Protein 4ML9 (pdb70)

Solvent-accessible surface area: 22232 Å² total

Organism: Sebaldella termitidis (strain ATCC 33386 / NCTC 11300) (NCBI:txid526218)

Foldseek 3Di:
DVCLVVLVVLQVLLQCLLVVLLVVVPLAAAAEEQCLQQPLVNVVVVVVVPAQHYEYEQLSVCCVVCPVPDPDVVSLQCSLVDALVSLCRLLSNCVRPDDSGAYAYHGRQQAPHPDDDHDDLVSLLSNLNVHQAYEHFDADPVNVLVVQVSNSSSNHAYEAEEEDPPDPDGRHHHAHALQSLLVVLLSVVSVHLYEYAACLAHDPRRLSNLLSNQPRDDHQYEYEHDDEPSHVVNVVVSSRHYYYDHPRVVVVVVVVVVVVVVVVVPDDD/DVLVVLLVLQQVLLVVQLVVVPLAAAAEEQCLAQPQVNVVVVVVVPHQHYEYAQLSVCCVVCPVPDPDVVSLLCSLVPAQVSLCRLLSNCVRPDQSGAYAYHGNCQWCHPDHDHDDLVSLLSNLNRHQAYEHQDADVVVVLVVQVSNSVNNHAYEYEEEDPPPPGGRYHHAPALVSLLVVLLSVVSVHLYEYAADDPPAPWLAGPPRRLSSLLSNQPRDDHQYEYEHNDEPSHVVNSVVSSRRYYYDHPNVVVVVVVVVVVVVVVVVD

Sequence (537 aa):
NAILGDSSEEQKRRRKALKKVLDAVEEEHGGTTILSTGITGDDARIARRAAVAGGARLLEPNHPAVALARGHKGVITHAAEQQVRHEIPLDDELKVTQGVRNVVGEEDIYITVGVPGGFTEILPLELKEEEDFFKIASGADGVHIHKSTLEDLKDVVKYAHKYGLLVDAYIGHPDDLHTFGISARTPEEVAEAAKEEKIGVDIGLTGAGEIHPVIKERLSALVSSVKVPTLAEGGINDTNYVAFKDTGVNILVIGTSSIDNVVSEEAATNVVKKFLSLKKGDSEQKRRKALKKVLDAVEEEHGGTTILSTGITGDDARIARAAVAGGARLLEPNHPAVALARGHKGVITHAAEEQVRHEIPLDDELKVTQGVRNVVGEDIYITVGVPGGFTEILPLELKEEEDFFKIASGADGVHIHKSTLEEDLKDVVKYAHKYGLLVDAYIGHPDDLHTFFGISARTPEEVAEEAAKEEEKIIGVDIGLTGSYEGTAAGEEIIHPVIKERLSSALVSSSSVKVPTLAEGGINDTNYVAFKDTGVNILVIGTSSIDNVVSSEEAATNVVKKFLS

CATH classification: 3.20.20.70

Secondary structure (DSSP, 8-state):
---HHHHHHHHHHHHHHHHHHHHHTTT-EEEE-THHHH-HHHHHHHHHTT--EE---HHHHHHHTTGGG----HHHHHGGGS-TT--HHHHHHHHHH-TTSEEEE--TTTB--SS-----HHHHHHH----SEEEEB-SSHHHHHHHHHHHHHTT-EEEEBEE-TT-SS--SEE--SHHHHHHHHH---S----B-----S--HHHHHHHHHHHHH-SS--EEESS--TTTHHHHHHTT-SEEEE-HHHHHHHHHHHHHHHHHHHH---/-HHHHHHHHHHHHHHHHHHHTTT-EEEE-THHHH-HHHHHHHHHTT--EE---HHHHHHHTTGGG----HHHHHGGGS-TT--HHHHHHHHHH-TTSEEEE--TTTB--SS-PPP-HHHHHHH----SEEEEB--SHHHHHHHHHHHHHTT-EEEEBEE-TT-SS--SEE-SSHHHHHHHHH---S----B-----TTPPTTS--HHHHHHHHHHHTT-SS--EEESS--TTTHHHHHTTT-SEEEE-HHHHHHHHHHHHHHHHHHH-

InterPro domains:
  IPR006062 Histidine biosynthesis protein [PF00977] (122-259)
  IPR011060 Ribulose-phosphate binding barrel [SSF51366] (37-261)
  IPR013785 Aldolase-type TIM barrel [G3DSA:3.20.20.70] (1-283)

Nearest PDB structures (foldseek):
  4ml9-assembly1_A  TM=1.004E+00  e=6.337E-49  Sebaldella termitidis ATCC 33386
  4ml9-assembly1_B  TM=9.936E-01  e=7.708E-45  Sebaldella termitidis ATCC 33386
  3t55-assembly1_A  TM=6.205E-01  e=4.553E-06  Mycobacterium tuberculosis
  3t78-assembly1_A  TM=6.235E-01  e=4.990E-05  Mycobacterium tuberculosis
  6y88-assembly8_H  TM=6.249E-01  e=2.030E-03  Pseudomonas aeruginosa

Structure (mmCIF, N/CA/C/O backbone):
data_4ML9
#
_entry.id   4ML9
#
_cell.length_a   127.475
_cell.length_b   127.475
_cell.length_c   91.013
_cell.angle_alpha   90.00
_cell.angle_beta   90.00
_cell.angle_gamma   90.00
#
_symmetry.space_group_name_H-M   'P 43 21 2'
#
loop_
_entity.id
_entity.type
_entity.pdbx_description
1 polymer 'Uncharacterized protein'
2 non-polymer 'MAGNESIUM ION'
3 non-polymer 1,2-ETHANEDIOL
4 non-polymer DI(HYDROXYETHYL)ETHER
5 non-polymer GLYCEROL
6 water water
#
loop_
_atom_site.group_PDB
_atom_site.id
_atom_site.type_symbol
_atom_site.label_atom_id
_atom_site.label_alt_id
_atom_site.label_comp_id
_atom_site.label_asym_id
_atom_site.label_entity_id
_atom_site.label_seq_id
_atom_site.pdbx_PDB_ins_code
_atom_site.Cartn_x
_atom_site.Cartn_y
_atom_site.Cartn_z
_atom_site.occupancy
_atom_site.B_iso_or_equiv
_atom_site.auth_seq_id
_atom_site.auth_comp_id
_atom_site.auth_asym_id
_atom_site.auth_atom_id
_atom_site.pdbx_PDB_model_num
ATOM 1 N N . ASN A 1 2 ? 20.624 62.916 0.377 1.00 57.08 -1 ASN A N 1
ATOM 2 C CA . ASN A 1 2 ? 21.776 62.039 0.165 1.00 55.64 -1 ASN A CA 1
ATOM 3 C C . ASN A 1 2 ? 21.865 61.504 -1.263 1.00 51.76 -1 ASN A C 1
ATOM 4 O O . ASN A 1 2 ? 21.249 60.480 -1.600 1.00 38.43 -1 ASN A O 1
ATOM 9 N N . ALA A 1 3 ? 22.654 62.195 -2.086 1.00 40.40 0 ALA A N 1
ATOM 10 C CA . ALA A 1 3 ? 22.726 61.922 -3.523 1.00 41.35 0 ALA A CA 1
ATOM 11 C C . ALA A 1 3 ? 22.880 60.448 -3.924 1.00 37.34 0 ALA A C 1
ATOM 12 O O . ALA A 1 3 ? 23.782 59.743 -3.460 1.00 40.24 0 ALA A O 1
ATOM 22 N N . ILE A 1 5 ? 21.683 57.559 -3.347 1.00 15.83 2 ILE A N 1
ATOM 23 C CA . ILE A 1 5 ? 21.466 56.366 -2.515 1.00 15.80 2 ILE A CA 1
ATOM 24 C C . ILE A 1 5 ? 20.298 56.505 -1.559 1.00 16.05 2 ILE A C 1
ATOM 25 O O . ILE A 1 5 ? 20.238 55.816 -0.543 1.00 18.38 2 ILE A O 1
ATOM 30 N N . LEU A 1 6 ? 19.362 57.391 -1.883 1.00 19.08 3 LEU A N 1
ATOM 31 C CA . LEU A 1 6 ? 18.195 57.563 -1.029 1.00 19.52 3 LEU A CA 1
ATOM 32 C C . LEU A 1 6 ? 17.378 56.268 -0.984 1.00 21.70 3 LEU A C 1
ATOM 33 O O . LEU A 1 6 ? 17.055 55.773 0.094 1.00 17.92 3 LEU A O 1
ATOM 38 N N . GLY A 1 7 ? 17.045 55.720 -2.150 1.00 18.18 4 GLY A N 1
ATOM 39 C CA . GLY A 1 7 ? 16.236 54.513 -2.196 1.00 18.86 4 GLY A CA 1
ATOM 40 C C . GLY A 1 7 ? 17.003 53.321 -1.654 1.00 17.15 4 GLY A C 1
ATOM 41 O O . GLY A 1 7 ? 16.428 52.459 -0.972 1.00 19.06 4 GLY A O 1
ATOM 42 N N . ASP A 1 8 ? 18.303 53.268 -1.949 1.00 16.06 5 ASP A N 1
ATOM 43 C CA . ASP A 1 8 ? 19.145 52.167 -1.487 1.00 17.37 5 ASP A CA 1
ATOM 44 C C . ASP A 1 8 ? 19.119 52.088 0.031 1.00 17.67 5 ASP A C 1
ATOM 45 O O . ASP A 1 8 ? 18.969 51.009 0.597 1.00 15.13 5 ASP A O 1
ATOM 50 N N A SER A 1 9 ? 19.295 53.231 0.692 0.61 16.11 6 SER A N 1
ATOM 51 N N B SER A 1 9 ? 19.232 53.239 0.686 0.39 16.66 6 SER A N 1
ATOM 52 C CA A SER A 1 9 ? 19.321 53.281 2.150 0.61 16.62 6 SER A CA 1
ATOM 53 C CA B SER A 1 9 ? 19.228 53.285 2.140 0.39 17.39 6 SER A CA 1
ATOM 54 C C A SER A 1 9 ? 17.953 52.983 2.737 0.61 18.16 6 SER A C 1
ATOM 55 C C B SER A 1 9 ? 17.843 53.008 2.726 0.39 17.94 6 SER A C 1
ATOM 56 O O A SER A 1 9 ? 17.841 52.286 3.749 0.61 15.31 6 SER A O 1
ATOM 57 O O B SER A 1 9 ? 17.728 52.292 3.723 0.39 17.16 6 SER A O 1
ATOM 62 N N A GLU A 1 10 ? 16.921 53.557 2.126 0.61 15.16 7 GLU A N 1
ATOM 63 N N B GLU A 1 10 ? 16.801 53.576 2.115 0.39 19.03 7 GLU A N 1
ATOM 64 C CA A GLU A 1 10 ? 15.549 53.362 2.594 0.61 19.28 7 GLU A CA 1
ATOM 65 C CA B GLU A 1 10 ? 15.426 53.349 2.574 0.39 18.34 7 GLU A CA 1
ATOM 66 C C A GLU A 1 10 ? 15.130 51.896 2.553 0.61 18.71 7 GLU A C 1
ATOM 67 C C B GLU A 1 10 ? 15.129 51.866 2.569 0.39 18.28 7 GLU A C 1
ATOM 68 O O A GLU A 1 10 ? 14.580 51.384 3.525 0.61 16.13 7 GLU A O 1
ATOM 69 O O B GLU A 1 10 ? 14.671 51.314 3.569 0.39 15.98 7 GLU A O 1
ATOM 80 N N . GLN A 1 11 ? 15.399 51.216 1.440 1.00 16.20 8 GLN A N 1
ATOM 81 C CA . GLN A 1 11 ? 15.092 49.785 1.335 1.00 16.43 8 GLN A CA 1
ATOM 82 C C . GLN A 1 11 ? 15.847 48.978 2.382 1.00 15.64 8 GLN A C 1
ATOM 83 O O . GLN A 1 11 ? 15.267 48.103 3.034 1.00 17.56 8 GLN A O 1
ATOM 89 N N . LYS A 1 12 ? 17.140 49.257 2.539 1.00 14.60 9 LYS A N 1
ATOM 90 C CA . LYS A 1 12 ? 17.937 48.522 3.506 1.00 15.28 9 LYS A CA 1
ATOM 91 C C . LYS A 1 12 ? 17.350 48.698 4.903 1.00 18.73 9 LYS A C 1
ATOM 92 O O . LYS A 1 12 ? 17.178 47.714 5.642 1.00 14.78 9 LYS A O 1
ATOM 98 N N . ARG A 1 13 ? 17.008 49.933 5.263 1.00 15.23 10 ARG A N 1
ATOM 99 C CA . ARG A 1 13 ? 16.481 50.183 6.599 1.00 13.79 10 ARG A CA 1
ATOM 100 C C . ARG A 1 13 ? 15.113 49.535 6.807 1.00 14.39 10 ARG A C 1
ATOM 101 O O . ARG A 1 13 ? 14.816 49.041 7.900 1.00 16.52 10 ARG A O 1
ATOM 109 N N A ARG A 1 14 ? 14.284 49.552 5.768 0.46 17.22 11 ARG A N 1
ATOM 110 N N B ARG A 1 14 ? 14.282 49.536 5.770 0.54 17.37 11 ARG A N 1
ATOM 111 C CA A ARG A 1 14 ? 12.973 48.915 5.841 0.46 18.80 11 ARG A CA 1
ATOM 112 C CA B ARG A 1 14 ? 12.955 48.924 5.861 0.54 18.68 11 ARG A CA 1
ATOM 113 C C A ARG A 1 14 ? 13.115 47.428 6.123 0.46 20.94 11 ARG A C 1
ATOM 114 C C B ARG A 1 14 ? 13.042 47.409 6.058 0.54 21.50 11 ARG A C 1
ATOM 115 O O A ARG A 1 14 ? 12.480 46.891 7.040 0.46 16.88 11 ARG A O 1
ATOM 116 O O B A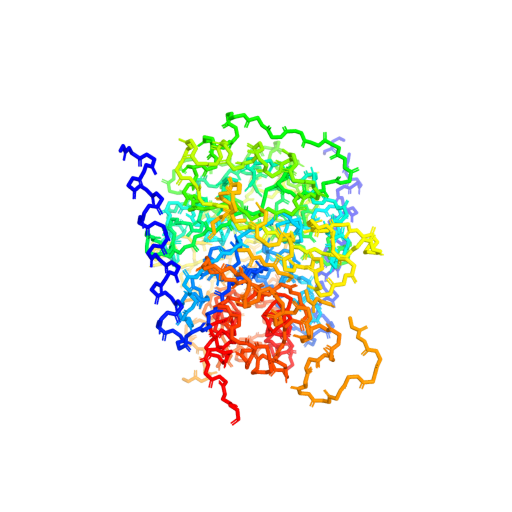RG A 1 14 ? 12.297 46.830 6.863 0.54 17.34 11 ARG A O 1
ATOM 131 N N . LYS A 1 15 ? 13.954 46.762 5.332 1.00 16.87 12 LYS A N 1
ATOM 132 C CA . LYS A 1 15 ? 14.130 45.320 5.475 1.00 17.70 12 LYS A CA 1
ATOM 133 C C . LYS A 1 15 ? 14.704 44.963 6.835 1.00 18.40 12 LYS A C 1
ATOM 134 O O . LYS A 1 15 ? 14.350 43.934 7.410 1.00 17.63 12 LYS A O 1
ATOM 140 N N . ALA A 1 16 ? 15.589 45.813 7.353 1.00 13.40 13 ALA A N 1
ATOM 141 C CA . ALA A 1 16 ? 16.198 45.571 8.656 1.00 16.27 13 ALA A CA 1
ATOM 142 C C . ALA A 1 16 ? 15.152 45.682 9.747 1.00 18.78 13 ALA A C 1
ATOM 143 O O . ALA A 1 16 ? 15.109 44.867 10.662 1.00 16.44 13 ALA A O 1
ATOM 145 N N . LEU A 1 17 ? 14.312 46.708 9.682 1.00 16.32 14 LEU A N 1
ATOM 146 C CA . LEU A 1 17 ? 13.308 46.854 10.721 1.00 15.22 14 LEU A CA 1
ATOM 147 C C . LEU A 1 17 ? 12.310 45.680 10.667 1.00 15.94 14 LEU A C 1
ATOM 148 O O . LEU A 1 17 ? 11.827 45.211 11.709 1.00 18.96 14 LEU A O 1
ATOM 153 N N . LYS A 1 18 ? 12.013 45.200 9.464 1.00 16.28 15 LYS A N 1
ATOM 154 C CA . LYS A 1 18 ? 11.109 44.063 9.329 1.00 16.63 15 LYS A CA 1
ATOM 155 C C . LYS A 1 18 ? 11.655 42.836 10.062 1.00 18.42 15 LYS A C 1
ATOM 156 O O . LYS A 1 18 ? 10.880 42.067 10.632 1.00 19.16 15 LYS A O 1
ATOM 162 N N . LYS A 1 19 ? 12.975 42.651 10.066 1.00 16.41 16 LYS A N 1
ATOM 163 C CA . LYS A 1 19 ? 13.564 41.537 10.816 1.00 16.45 16 LYS A CA 1
ATOM 164 C C . LYS A 1 19 ? 13.215 41.650 12.291 1.00 18.65 16 LYS A C 1
ATOM 165 O O . LYS A 1 19 ? 12.900 40.652 12.951 1.00 18.04 16 LYS A O 1
ATOM 171 N N . VAL A 1 20 ? 13.316 42.865 12.822 1.00 16.13 17 VAL A N 1
ATOM 172 C CA . VAL A 1 20 ? 13.017 43.087 14.226 1.00 17.48 17 VAL A CA 1
ATOM 173 C C . VAL A 1 20 ? 11.534 42.871 14.516 1.00 20.30 17 VAL A C 1
ATOM 174 O O . VAL A 1 20 ? 11.167 42.194 15.484 1.00 17.48 17 VAL A O 1
ATOM 178 N N . LEU A 1 21 ? 10.669 43.448 13.690 1.00 17.71 18 LEU A N 1
ATOM 179 C CA . LEU A 1 21 ? 9.233 43.315 13.952 1.00 20.16 18 LEU A CA 1
ATOM 180 C C . LEU A 1 21 ? 8.778 41.870 13.758 1.00 24.51 18 LEU A C 1
ATOM 181 O O . LEU A 1 21 ? 7.897 41.398 14.477 1.00 20.94 18 LEU A O 1
ATOM 186 N N . ASP A 1 22 ? 9.372 41.167 12.797 1.00 20.20 19 ASP A N 1
ATOM 187 C CA . ASP A 1 22 ? 9.056 39.749 12.600 1.00 22.28 19 ASP A CA 1
ATOM 188 C C . ASP A 1 22 ? 9.452 38.929 13.830 1.00 23.02 19 ASP A C 1
ATOM 189 O O . ASP A 1 22 ? 8.712 38.030 14.229 1.00 25.70 19 ASP A O 1
ATOM 194 N N . ALA A 1 23 ? 10.619 39.218 14.417 1.00 16.50 20 ALA A N 1
ATOM 195 C CA . ALA A 1 23 ? 11.090 38.488 15.600 1.00 19.26 20 ALA A CA 1
ATOM 196 C C . ALA A 1 23 ? 10.190 38.749 16.794 1.00 25.34 20 ALA A C 1
ATOM 197 O O . ALA A 1 23 ? 9.861 37.829 17.555 1.00 19.54 20 ALA A O 1
ATOM 199 N N . VAL A 1 24 ? 9.802 40.010 16.968 1.00 20.36 21 VAL A N 1
ATOM 200 C CA . VAL A 1 24 ? 8.916 40.376 18.068 1.00 21.28 21 VAL A CA 1
ATOM 201 C C . VAL A 1 24 ? 7.597 39.600 17.992 1.00 21.77 21 VAL A C 1
ATOM 202 O O . VAL A 1 24 ? 7.114 39.099 19.008 1.00 27.62 21 VAL A O 1
ATOM 206 N N A GLU A 1 25 ? 7.051 39.489 16.780 0.48 23.79 22 GLU A N 1
ATOM 207 N N B GLU A 1 25 ? 7.018 39.478 16.799 0.52 23.90 22 GLU A N 1
ATOM 208 C CA A GLU A 1 25 ? 5.811 38.756 16.530 0.48 26.23 22 GLU A CA 1
ATOM 209 C CA B GLU A 1 25 ? 5.765 38.730 16.668 0.52 24.91 22 GLU A CA 1
ATOM 210 C C A GLU A 1 25 ? 5.985 37.255 16.734 0.48 26.03 22 GLU A C 1
ATOM 211 C C B GLU A 1 25 ? 5.964 37.216 16.740 0.52 26.13 22 GLU A C 1
ATOM 212 O O A GLU A 1 25 ? 5.169 36.609 17.398 0.48 31.13 22 GLU A O 1
ATOM 213 O O B GLU A 1 25 ? 5.136 36.515 17.327 0.52 31.29 22 GLU A O 1
ATOM 224 N N . GLU A 1 26 ? 7.054 36.716 16.156 1.00 28.00 23 GLU A N 1
ATOM 225 C CA . GLU A 1 26 ? 7.360 35.286 16.208 1.00 34.12 23 GLU A CA 1
ATOM 226 C C . GLU A 1 26 ? 7.421 34.814 17.654 1.00 36.46 23 GLU A C 1
ATOM 227 O O . GLU A 1 26 ? 6.990 33.707 17.977 1.00 31.55 23 GLU A O 1
ATOM 233 N N . HIS A 1 27 ? 7.935 35.679 18.524 1.00 27.88 24 HIS A N 1
ATOM 234 C CA . HIS A 1 27 ? 8.170 35.320 19.917 1.00 21.38 24 HIS A CA 1
ATOM 235 C C . HIS A 1 27 ? 7.126 35.859 20.898 1.00 31.91 24 HIS A C 1
ATOM 236 O O . HIS A 1 27 ? 7.391 35.935 22.095 1.00 35.54 24 HIS A O 1
ATOM 243 N N . GLY A 1 28 ? 5.956 36.251 20.399 1.00 29.90 25 GLY A N 1
ATOM 244 C CA . GLY A 1 28 ? 4.833 36.552 21.273 1.00 26.13 25 GLY A CA 1
ATOM 245 C C . GLY A 1 28 ? 4.768 37.959 21.840 1.00 32.83 25 GLY A C 1
ATOM 246 O O . GLY A 1 28 ? 4.015 38.216 22.777 1.00 39.21 25 GLY A O 1
ATOM 247 N N . GLY A 1 29 ? 5.544 38.882 21.276 1.00 25.48 26 GLY A N 1
ATOM 248 C CA . GLY A 1 29 ? 5.469 40.271 21.701 1.00 26.33 26 GLY A CA 1
ATOM 249 C C . GLY A 1 29 ? 6.759 40.763 22.329 1.00 27.26 26 GLY A C 1
ATOM 250 O O . GLY A 1 29 ? 6.974 41.970 22.456 1.00 29.21 26 GLY A O 1
ATOM 251 N N . THR A 1 30 ? 7.617 39.824 22.723 1.00 24.77 27 THR A N 1
ATOM 252 C CA . THR A 1 30 ? 8.940 40.155 23.267 1.00 22.56 27 THR A CA 1
ATOM 253 C C . THR A 1 30 ? 9.971 39.193 22.712 1.00 22.06 27 THR A C 1
ATOM 254 O O . THR A 1 30 ? 9.789 37.977 22.790 1.00 25.51 27 THR A O 1
ATOM 258 N N . THR A 1 31 ? 11.057 39.716 22.151 1.00 19.15 28 THR A N 1
ATOM 259 C CA . THR A 1 31 ? 12.126 38.839 21.673 1.00 18.53 28 THR A CA 1
ATOM 260 C C . THR A 1 31 ? 13.419 39.186 22.415 1.00 18.95 28 THR A C 1
ATOM 261 O O . THR A 1 31 ? 13.391 39.988 23.354 1.00 20.23 28 THR A O 1
ATOM 265 N N . ILE A 1 32 ? 14.542 38.568 22.054 1.00 16.40 29 ILE A N 1
ATOM 266 C CA . ILE A 1 32 ? 15.783 38.930 22.736 1.00 20.49 29 ILE A CA 1
ATOM 267 C C . ILE A 1 32 ? 16.831 39.471 21.778 1.00 18.00 29 ILE A C 1
ATOM 268 O O . ILE A 1 32 ? 16.853 39.114 20.593 1.00 18.87 29 ILE A O 1
ATOM 273 N N . LEU A 1 33 ? 17.678 40.358 22.297 1.00 17.49 30 LEU A N 1
ATOM 274 C CA . LEU A 1 33 ? 18.884 40.768 21.583 1.00 14.91 30 LEU A CA 1
ATOM 275 C C . LEU A 1 33 ? 19.994 40.026 22.282 1.00 13.37 30 LEU A C 1
ATOM 276 O O . LEU A 1 33 ? 20.370 40.373 23.405 1.00 15.79 30 LEU A O 1
ATOM 281 N N . SER A 1 34 ? 20.471 38.966 21.630 1.00 13.70 31 SER A N 1
ATOM 282 C CA . SER A 1 34 ? 21.439 38.057 22.240 1.00 13.38 31 SER A CA 1
ATOM 283 C C . SER A 1 34 ? 22.840 38.646 22.072 1.00 15.16 31 SER A C 1
ATOM 284 O O . SER A 1 34 ? 23.250 38.989 20.960 1.00 14.66 31 SER A O 1
ATOM 287 N N . THR A 1 35 ? 23.570 38.803 23.170 1.00 14.85 32 THR A N 1
ATOM 288 C CA . THR A 1 35 ? 24.873 39.456 23.068 1.00 17.63 32 THR A CA 1
ATOM 289 C C . THR A 1 35 ? 25.920 38.650 23.830 1.00 19.96 32 THR A C 1
ATOM 290 O O . THR A 1 35 ? 25.782 37.424 23.948 1.00 17.69 32 THR A O 1
ATOM 294 N N . GLY A 1 36 ? 26.970 39.299 24.321 1.00 16.80 33 GLY A N 1
ATOM 295 C CA . GLY A 1 36 ? 28.081 38.551 24.887 1.00 18.74 33 GLY A CA 1
ATOM 296 C C . GLY A 1 36 ? 28.689 37.634 23.835 1.00 15.97 33 GLY A C 1
ATOM 297 O O . GLY A 1 36 ? 28.785 37.991 22.653 1.00 14.87 33 GLY A O 1
ATOM 298 N N . ILE A 1 37 ? 29.102 36.441 24.253 1.00 13.36 34 ILE A N 1
ATOM 299 C CA . ILE A 1 37 ? 29.718 35.505 23.322 1.00 15.19 34 ILE A CA 1
ATOM 300 C C . ILE A 1 37 ? 28.825 35.131 22.136 1.00 15.88 34 ILE A C 1
ATOM 301 O O . ILE A 1 37 ? 29.334 34.810 21.061 1.00 13.62 34 ILE A O 1
ATOM 306 N N . THR A 1 38 ? 27.497 35.182 22.295 1.00 15.30 35 THR A N 1
ATOM 307 C CA . THR A 1 38 ? 26.629 34.850 21.164 1.00 15.01 35 THR A CA 1
ATOM 308 C C . THR A 1 38 ? 26.679 35.932 20.092 1.00 16.12 35 THR A C 1
ATOM 309 O O . THR A 1 38 ? 26.223 35.724 18.968 1.00 15.95 35 THR A O 1
ATOM 313 N N . GLY A 1 39 ? 27.206 37.096 20.445 1.00 14.83 36 GLY A N 1
ATOM 314 C CA . GLY A 1 39 ? 27.268 38.190 19.487 1.00 15.01 36 GLY A CA 1
ATOM 315 C C . GLY A 1 39 ? 28.534 38.178 18.649 1.00 18.04 36 GLY A C 1
ATOM 316 O O . GLY A 1 39 ? 28.511 38.608 17.498 1.00 16.64 36 GLY A O 1
ATOM 317 N N . ASP A 1 40 ? 29.645 37.695 19.206 1.00 13.96 37 ASP A N 1
ATOM 318 C CA . ASP A 1 40 ? 30.922 37.818 18.497 1.00 16.16 37 ASP A CA 1
ATOM 319 C C . ASP A 1 40 ? 31.569 36.524 18.021 1.00 17.55 37 ASP A C 1
ATOM 320 O O . ASP A 1 40 ? 32.421 36.546 17.125 1.00 16.13 37 ASP A O 1
ATOM 325 N N . ASP A 1 41 ? 31.206 35.394 18.617 1.00 15.00 38 ASP A N 1
ATOM 326 C CA . ASP A 1 41 ? 31.824 34.153 18.178 1.00 14.50 38 ASP A CA 1
ATOM 327 C C . ASP A 1 41 ? 30.865 33.475 17.221 1.00 12.41 38 ASP A C 1
ATOM 328 O O . ASP A 1 41 ? 29.715 33.229 17.567 1.00 13.86 38 ASP A O 1
ATOM 333 N N . ALA A 1 42 ? 31.320 33.175 16.011 1.00 14.22 39 ALA A N 1
ATOM 334 C CA . ALA A 1 42 ? 30.406 32.670 14.989 1.00 15.43 39 ALA A CA 1
ATOM 335 C C . ALA A 1 42 ? 29.825 31.300 15.341 1.00 16.55 39 ALA A C 1
ATOM 336 O O . ALA A 1 42 ? 28.701 30.973 14.934 1.00 15.15 39 ALA A O 1
ATOM 338 N N . ARG A 1 43 ? 30.583 30.477 16.070 1.00 12.70 40 ARG A N 1
ATOM 339 C CA . ARG A 1 43 ? 30.061 29.173 16.492 1.00 14.78 40 ARG A CA 1
ATOM 340 C C . ARG A 1 43 ? 28.894 29.364 17.451 1.00 15.50 40 ARG A C 1
ATOM 341 O O . ARG A 1 43 ? 27.855 28.691 17.354 1.00 14.30 40 ARG A O 1
ATOM 349 N N . ILE A 1 44 ? 29.068 30.265 18.402 1.00 13.83 41 ILE A N 1
ATOM 350 C CA . ILE A 1 44 ? 28.061 30.422 19.436 1.00 13.56 41 ILE A CA 1
ATOM 351 C C . ILE A 1 44 ? 26.905 31.284 18.927 1.00 16.32 41 ILE A C 1
ATOM 352 O O . ILE A 1 44 ? 25.764 31.115 19.359 1.00 14.03 41 ILE A O 1
ATOM 357 N N . ALA A 1 45 ? 27.182 32.186 17.985 1.00 13.41 42 ALA A N 1
ATOM 358 C CA . ALA A 1 45 ? 26.099 32.928 17.317 1.00 13.16 42 ALA A CA 1
ATOM 359 C C . ALA A 1 45 ? 25.161 31.951 16.619 1.00 13.97 42 ALA A C 1
ATOM 360 O O . ALA A 1 45 ? 23.948 32.069 16.730 1.00 15.14 42 ALA A O 1
ATOM 362 N N A ARG A 1 46 ? 25.726 30.991 15.888 0.68 13.76 43 ARG A N 1
ATOM 363 N N B ARG A 1 46 ? 25.722 30.979 15.910 0.32 13.64 43 ARG A N 1
ATOM 364 C CA A ARG A 1 46 ? 24.914 29.974 15.228 0.68 13.19 43 ARG A CA 1
ATOM 365 C CA B ARG A 1 46 ? 24.898 29.984 15.238 0.32 13.57 43 ARG A CA 1
ATOM 366 C C A ARG A 1 46 ? 24.104 29.164 16.227 0.68 14.43 43 ARG A C 1
ATOM 367 C C B ARG A 1 46 ? 24.094 29.169 16.235 0.32 14.66 43 ARG A C 1
ATOM 368 O O A ARG A 1 46 ? 22.949 28.826 15.963 0.68 17.87 43 ARG A O 1
ATOM 369 O O B ARG A 1 46 ? 22.938 28.833 15.981 0.32 17.08 43 ARG A O 1
ATOM 384 N N . ALA A 1 47 ? 24.711 28.840 17.365 1.00 13.57 44 ALA A N 1
ATOM 385 C CA . ALA A 1 47 ? 24.022 28.072 18.412 1.00 16.90 44 ALA A CA 1
ATOM 386 C C . ALA A 1 47 ? 22.851 28.874 18.970 1.00 16.21 44 ALA A C 1
ATOM 387 O O . ALA A 1 47 ? 21.785 28.323 19.253 1.00 16.25 44 ALA A O 1
ATOM 389 N N . ALA A 1 48 ? 23.057 30.178 19.144 1.00 12.57 45 ALA A N 1
ATOM 390 C CA . ALA A 1 48 ? 21.983 31.057 19.626 1.00 14.82 45 ALA A CA 1
ATOM 391 C C . ALA A 1 48 ? 20.813 31.106 18.634 1.00 16.15 45 ALA A C 1
ATOM 392 O O . ALA A 1 48 ? 19.631 31.011 19.025 1.00 15.20 45 ALA A O 1
ATOM 394 N N . VAL A 1 49 ? 21.141 31.236 17.350 1.00 13.43 46 VAL A N 1
ATOM 395 C CA . VAL A 1 49 ? 20.128 31.267 16.296 1.00 18.08 46 VAL A CA 1
ATOM 396 C C . VAL A 1 49 ? 19.364 29.953 16.268 1.00 21.69 46 VAL A C 1
ATOM 397 O O . VAL A 1 49 ? 18.140 29.931 16.084 1.00 17.72 46 VAL A O 1
ATOM 401 N N . ALA A 1 50 ? 20.075 28.851 16.481 1.00 14.61 47 ALA A N 1
ATOM 402 C CA . ALA A 1 50 ? 19.417 27.552 16.522 1.00 16.63 47 ALA A CA 1
ATOM 403 C C . ALA A 1 50 ? 18.465 27.451 17.708 1.00 19.87 47 ALA A C 1
ATOM 404 O O . ALA A 1 50 ? 17.532 26.648 17.692 1.00 18.60 47 ALA A O 1
ATOM 406 N N . GLY A 1 51 ? 18.705 28.243 18.746 1.00 14.45 48 GLY A N 1
ATOM 407 C CA . GLY A 1 51 ? 17.830 28.228 19.907 1.00 17.32 48 GLY A CA 1
ATOM 408 C C . GLY A 1 51 ? 16.664 29.184 19.726 1.00 22.07 48 GLY A C 1
ATOM 409 O O . GLY A 1 51 ? 15.749 29.238 20.564 1.00 19.73 48 GLY A O 1
ATOM 410 N N . GLY A 1 52 ? 16.692 29.949 18.638 1.00 19.11 49 GLY A N 1
ATOM 411 C CA . GLY A 1 52 ? 15.573 30.825 18.314 1.00 19.86 49 GLY A CA 1
ATOM 412 C C . GLY A 1 52 ? 15.911 32.310 18.229 1.00 17.11 49 GLY A C 1
ATOM 413 O O . GLY A 1 52 ? 15.067 33.121 17.843 1.00 18.41 49 GLY A O 1
ATOM 414 N N . ALA A 1 53 ? 17.138 32.678 18.584 1.00 16.63 50 ALA A N 1
ATOM 415 C CA . ALA A 1 53 ? 17.545 34.078 18.508 1.00 17.13 50 ALA A CA 1
ATOM 416 C C . ALA A 1 53 ? 17.450 34.617 17.089 1.00 19.38 50 ALA A C 1
ATOM 417 O O . ALA A 1 53 ? 17.793 33.916 16.125 1.00 17.83 50 ALA A O 1
ATOM 419 N N . ARG A 1 54 ? 16.971 35.853 16.953 1.00 12.90 51 ARG A N 1
ATOM 420 C CA . ARG A 1 54 ? 16.847 36.480 15.636 1.00 14.49 51 ARG A CA 1
ATOM 421 C C . ARG A 1 54 ? 17.628 37.785 15.573 1.00 13.70 51 ARG A C 1
ATOM 422 O O . ARG A 1 54 ? 17.789 38.360 14.485 1.00 14.79 51 ARG A O 1
ATOM 430 N N . LEU A 1 55 ? 18.055 38.261 16.741 1.00 13.17 52 LEU A N 1
ATOM 431 C CA . LEU A 1 55 ? 18.793 39.519 16.871 1.00 12.05 52 LEU A CA 1
ATOM 432 C C . LEU A 1 55 ? 20.076 39.254 17.650 1.00 14.56 52 LEU A C 1
ATOM 433 O O . LEU A 1 55 ? 20.023 38.670 18.738 1.00 14.66 52 LEU A O 1
ATOM 438 N N . LEU A 1 56 ? 21.216 39.704 17.117 1.00 13.79 53 LEU A N 1
ATOM 439 C CA . LEU A 1 56 ? 22.521 39.483 17.759 1.00 10.79 53 LEU A CA 1
ATOM 440 C C . LEU A 1 56 ? 23.264 40.800 17.905 1.00 12.99 53 LEU A C 1
ATOM 441 O O . LEU A 1 56 ? 23.132 41.682 17.058 1.00 13.75 53 LEU A O 1
ATOM 446 N N . GLU A 1 57 ? 24.081 40.914 18.945 1.00 15.64 54 GLU A N 1
ATOM 447 C CA . GLU A 1 57 ? 24.835 42.146 19.163 1.00 12.52 54 GLU A CA 1
ATOM 448 C C . GLU A 1 57 ? 26.308 41.890 19.512 1.00 14.07 54 GLU A C 1
ATOM 449 O O . GLU A 1 57 ? 26.667 41.751 20.686 1.00 16.85 54 GLU A O 1
ATOM 455 N N . PRO A 1 58 ? 27.174 41.845 18.493 1.00 14.53 55 PRO A N 1
ATOM 456 C CA . PRO A 1 58 ? 28.614 41.874 18.791 1.00 16.56 55 PRO A CA 1
ATOM 457 C C . PRO A 1 58 ? 28.967 43.231 19.406 1.00 14.68 55 PRO A C 1
ATOM 458 O O . PRO A 1 58 ? 28.433 44.253 18.989 1.00 14.77 55 PRO A O 1
ATOM 462 N N . ASN A 1 59 ? 29.852 43.257 20.393 1.00 13.08 56 ASN A N 1
ATOM 463 C CA . ASN A 1 59 ? 30.259 44.538 20.955 1.00 14.45 56 ASN A CA 1
ATOM 464 C C . ASN A 1 59 ? 31.723 44.515 21.378 1.00 15.85 56 ASN A C 1
ATOM 465 O O . ASN A 1 59 ? 32.300 43.439 21.619 1.00 16.37 56 ASN A O 1
ATOM 470 N N . HIS A 1 60 ? 32.318 45.697 21.479 1.00 16.12 57 HIS A N 1
ATOM 471 C CA . HIS A 1 60 ? 33.747 45.794 21.763 1.00 17.26 57 HIS A CA 1
ATOM 472 C C . HIS A 1 60 ? 34.227 45.312 23.144 1.00 13.71 57 HIS A C 1
ATOM 473 O O . HIS A 1 60 ? 35.294 44.691 23.216 1.00 16.37 57 HIS A O 1
ATOM 480 N N . PRO A 1 61 ? 33.464 45.567 24.228 1.00 14.81 58 PRO A N 1
ATOM 481 C CA . PRO A 1 61 ? 33.944 44.982 25.487 1.00 17.20 58 PRO A CA 1
ATOM 482 C C . PRO A 1 61 ? 33.933 43.455 25.441 1.00 19.53 58 PRO A C 1
ATOM 483 O O . PRO A 1 61 ? 34.857 42.838 25.968 1.00 18.21 58 PRO A O 1
ATOM 487 N N . ALA A 1 62 ? 32.901 42.845 24.858 1.00 17.45 59 ALA A N 1
ATOM 488 C CA . ALA A 1 62 ? 32.887 41.382 24.727 1.00 18.11 59 ALA A CA 1
ATOM 489 C C . ALA A 1 62 ? 34.040 40.874 23.860 1.00 18.31 59 ALA A C 1
ATOM 490 O O . ALA A 1 62 ? 34.653 39.846 24.162 1.00 17.46 59 ALA A O 1
ATOM 492 N N . VAL A 1 63 ? 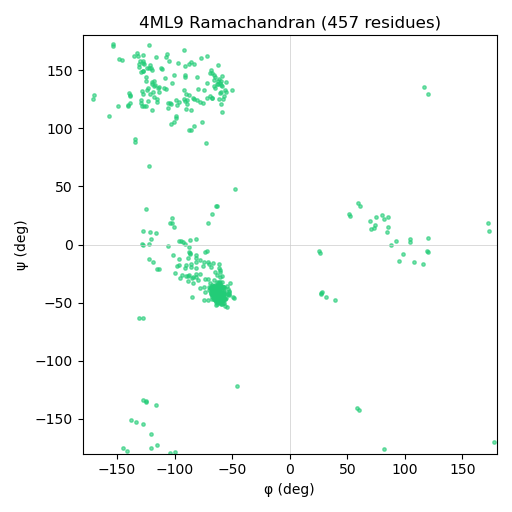34.359 41.584 22.783 1.00 11.99 60 VAL A N 1
ATOM 493 C CA . VAL A 1 63 ? 35.482 41.155 21.953 1.00 14.19 60 VAL A CA 1
ATOM 494 C C . VAL A 1 63 ? 36.799 41.312 22.714 1.00 14.35 60 VAL A C 1
ATOM 495 O O . VAL A 1 63 ? 37.698 40.477 22.582 1.00 14.91 60 VAL A O 1
ATOM 499 N N . ALA A 1 64 ? 36.908 42.366 23.518 1.00 15.10 61 ALA A N 1
ATOM 500 C CA . ALA A 1 64 ? 38.097 42.537 24.364 1.00 16.26 61 ALA A CA 1
ATOM 501 C C . ALA A 1 64 ? 38.271 41.310 25.251 1.00 18.37 61 ALA A C 1
ATOM 502 O O . ALA A 1 64 ? 39.393 40.800 25.424 1.00 16.01 61 ALA A O 1
ATOM 504 N N . LEU A 1 65 ? 37.169 40.826 25.816 1.00 13.50 62 LEU A N 1
ATOM 505 C CA . LEU A 1 65 ? 37.230 39.624 26.658 1.00 14.50 62 LEU A CA 1
ATOM 506 C C . LEU A 1 65 ? 37.574 38.386 25.853 1.00 17.52 62 LEU A C 1
ATOM 507 O O . LEU A 1 65 ? 38.397 37.562 26.284 1.00 17.07 62 LEU A O 1
ATOM 512 N N . ALA A 1 66 ? 36.949 38.243 24.687 1.00 13.47 63 ALA A N 1
ATOM 513 C CA . ALA A 1 66 ? 37.233 37.101 23.806 1.00 16.22 63 ALA A CA 1
ATOM 514 C C . ALA A 1 66 ? 38.704 37.036 23.415 1.00 15.31 63 ALA A C 1
ATOM 515 O O . ALA A 1 66 ? 39.299 35.939 23.293 1.00 15.27 63 ALA A O 1
ATOM 517 N N . ARG A 1 67 ? 39.306 38.208 23.216 1.00 12.90 64 ARG A N 1
ATOM 518 C CA . ARG A 1 67 ? 40.708 38.275 22.790 1.00 17.29 64 ARG A CA 1
ATOM 519 C C . ARG A 1 67 ? 41.693 38.348 23.947 1.00 16.10 64 ARG A C 1
ATOM 520 O O . ARG A 1 67 ? 42.893 38.451 23.716 1.00 15.83 64 ARG A O 1
ATOM 528 N N . GLY A 1 68 ? 41.208 38.339 25.188 1.00 16.03 65 GLY A N 1
ATOM 529 C CA . GLY A 1 68 ? 42.107 38.430 26.335 1.00 16.54 65 GLY A CA 1
ATOM 530 C C . GLY A 1 68 ? 42.901 39.727 26.317 1.00 17.68 65 GLY A C 1
ATOM 531 O O . GLY A 1 68 ? 44.063 39.771 26.732 1.00 20.83 65 GLY A O 1
ATOM 532 N N . HIS A 1 69 ? 42.274 40.783 25.806 1.00 16.41 66 HIS A N 1
ATOM 533 C CA . HIS A 1 69 ? 42.968 42.055 25.634 1.00 15.25 66 HIS A CA 1
ATOM 534 C C . HIS A 1 69 ? 43.485 42.593 26.962 1.00 21.00 66 HIS A C 1
ATOM 535 O O . HIS A 1 69 ? 42.711 42.819 27.897 1.00 20.51 66 HIS A O 1
ATOM 542 N N . LYS A 1 70 ? 44.801 42.791 27.041 1.00 21.40 67 LYS A N 1
ATOM 543 C CA . LYS A 1 70 ? 45.444 43.237 28.273 1.00 27.51 67 LYS A CA 1
ATOM 544 C C . LYS A 1 70 ? 45.058 42.364 29.468 1.00 26.42 67 LYS A C 1
ATOM 545 O O . LYS A 1 70 ? 45.083 42.818 30.610 1.00 26.18 67 LYS A O 1
ATOM 551 N N . GLY A 1 71 ? 44.694 41.115 29.196 1.00 21.16 68 GLY A N 1
ATOM 552 C CA . GLY A 1 71 ? 44.421 40.155 30.252 1.00 21.31 68 GLY A CA 1
ATOM 553 C C . GLY A 1 71 ? 43.103 40.352 30.985 1.00 23.22 68 GLY A C 1
ATOM 554 O O . GLY A 1 71 ? 42.926 39.804 32.073 1.00 21.08 68 GLY A O 1
ATOM 555 N N . VAL A 1 72 ? 42.173 41.118 30.411 1.00 21.05 69 VAL A N 1
ATOM 556 C CA . VAL A 1 72 ? 40.896 41.342 31.098 1.00 19.83 69 VAL A CA 1
ATOM 557 C C . VAL A 1 72 ? 40.095 40.045 31.208 1.00 23.09 69 VAL A C 1
ATOM 558 O O . VAL A 1 72 ? 40.011 39.268 30.250 1.00 19.51 69 VAL A O 1
ATOM 562 N N . ILE A 1 73 ? 39.514 39.814 32.379 1.00 20.74 70 ILE A N 1
ATOM 563 C CA . ILE A 1 73 ? 38.762 38.581 32.616 1.00 27.23 70 ILE A CA 1
ATOM 564 C C . ILE A 1 73 ? 37.356 38.821 33.165 1.00 34.05 70 ILE A C 1
ATOM 565 O O . ILE A 1 73 ? 36.628 37.861 33.425 1.00 29.24 70 ILE A O 1
ATOM 570 N N . THR A 1 74 ? 36.990 40.090 33.356 1.00 28.18 71 THR A N 1
ATOM 571 C CA . THR A 1 74 ? 35.622 40.464 33.734 1.00 35.99 71 THR A CA 1
ATOM 572 C C . THR A 1 74 ? 35.098 41.477 32.721 1.00 39.17 71 THR A C 1
ATOM 573 O O . THR A 1 74 ? 35.890 42.204 32.115 1.00 27.06 71 THR A O 1
ATOM 593 N N . HIS A 1 76 ? 33.573 44.032 33.504 1.00 34.15 73 HIS A N 1
ATOM 594 C CA . HIS A 1 76 ? 33.848 45.309 34.146 1.00 37.51 73 HIS A CA 1
ATOM 595 C C . HIS A 1 76 ? 35.206 45.860 33.710 1.00 40.77 73 HIS A C 1
ATOM 596 O O . HIS A 1 76 ? 35.332 47.036 33.347 1.00 33.09 73 HIS A O 1
ATOM 603 N N . ALA A 1 77 ? 36.221 45.006 33.753 1.00 34.17 74 ALA A N 1
ATOM 604 C CA . ALA A 1 77 ? 37.551 45.385 33.298 1.00 31.23 74 ALA A CA 1
ATOM 605 C C . ALA A 1 77 ? 37.545 45.599 31.789 1.00 24.60 74 ALA A C 1
ATOM 606 O O . ALA A 1 77 ? 38.194 46.522 31.283 1.00 24.42 74 ALA A O 1
ATOM 608 N N . ALA A 1 78 ? 36.810 44.750 31.068 1.00 20.94 75 ALA A N 1
ATOM 609 C CA . ALA A 1 78 ? 36.741 44.862 29.623 1.00 19.09 75 ALA A CA 1
ATOM 610 C C . ALA A 1 78 ? 36.151 46.205 29.192 1.00 25.02 75 ALA A C 1
ATOM 611 O O . ALA A 1 78 ? 36.568 46.777 28.180 1.00 21.89 75 ALA A O 1
ATOM 613 N N . GLU A 1 79 ? 35.181 46.706 29.949 1.00 23.97 76 GLU A N 1
ATOM 614 C CA . GLU A 1 79 ? 34.543 47.972 29.589 1.00 27.29 76 GLU A CA 1
ATOM 615 C C . GLU A 1 79 ? 35.571 49.110 29.642 1.00 28.72 76 GLU A C 1
ATOM 616 O O . GLU A 1 79 ? 35.468 50.090 28.891 1.00 27.29 76 GLU A O 1
ATOM 622 N N A GLN A 1 80 ? 36.562 48.966 30.521 0.53 24.67 77 GLN A N 1
ATOM 623 N N B GLN A 1 80 ? 36.561 48.969 30.521 0.47 24.84 77 GLN A N 1
ATOM 624 C CA A GLN A 1 80 ? 37.566 50.006 30.743 0.53 26.97 77 GLN A CA 1
ATOM 625 C CA B GLN A 1 80 ? 37.557 50.015 30.734 0.47 27.00 77 GLN A CA 1
ATOM 626 C C A GLN A 1 80 ? 38.613 50.087 29.632 0.53 26.74 77 GLN A C 1
ATOM 627 C C B GLN A 1 80 ? 38.618 50.085 29.636 0.47 26.74 77 GLN A C 1
ATOM 628 O O A GLN A 1 80 ? 39.295 51.105 29.485 0.53 28.98 77 GLN A O 1
ATOM 629 O O B GLN A 1 80 ? 39.308 51.098 29.497 0.47 28.88 77 GLN A O 1
ATOM 640 N N . VAL A 1 81 ? 38.752 49.014 28.864 1.00 24.12 78 VAL A N 1
ATOM 641 C CA . VAL A 1 81 ? 39.728 48.988 27.773 1.00 21.86 78 VAL A CA 1
ATOM 642 C C . VAL A 1 81 ? 39.046 48.868 26.415 1.00 24.49 78 VAL A C 1
ATOM 643 O O . VAL A 1 81 ? 39.720 48.721 25.391 1.00 23.52 78 VAL A O 1
ATOM 647 N N . ARG A 1 82 ? 37.713 48.947 26.399 1.00 22.30 79 ARG A N 1
ATOM 648 C CA . ARG A 1 82 ? 36.958 48.659 25.178 1.00 23.25 79 ARG A CA 1
ATOM 649 C C . ARG A 1 82 ? 37.349 49.582 24.008 1.00 22.10 79 ARG A C 1
ATOM 650 O O . ARG A 1 82 ? 37.332 49.163 22.851 1.00 21.91 79 ARG A O 1
ATOM 658 N N . HIS A 1 83 ? 37.720 50.822 24.315 1.00 26.03 80 HIS A N 1
ATOM 659 C CA . HIS A 1 83 ? 38.075 51.800 23.284 1.00 29.88 80 HIS A CA 1
ATOM 660 C C . HIS A 1 83 ? 39.422 51.466 22.636 1.00 28.19 80 HIS A C 1
ATOM 661 O O . HIS A 1 83 ? 39.834 52.131 21.686 1.00 30.30 80 HIS A O 1
ATOM 668 N N . GLU A 1 84 ? 40.112 50.450 23.150 1.00 21.65 81 GLU A N 1
ATOM 669 C CA . GLU A 1 84 ? 41.395 50.031 22.574 1.00 21.05 81 GLU A CA 1
ATOM 670 C C . GLU A 1 84 ? 41.219 48.997 21.460 1.00 23.33 81 GLU A C 1
ATOM 671 O O . GLU A 1 84 ? 42.167 48.679 20.729 1.00 23.17 81 GLU A O 1
ATOM 677 N N . ILE A 1 85 ? 40.006 48.469 21.338 1.00 19.56 82 ILE A N 1
ATOM 678 C CA . ILE A 1 85 ? 39.691 47.504 20.286 1.00 18.62 82 ILE A CA 1
ATOM 679 C C . ILE A 1 85 ? 39.493 48.290 18.985 1.00 20.16 82 ILE A C 1
ATOM 680 O O . ILE A 1 85 ? 38.673 49.200 18.938 1.00 22.40 82 ILE A O 1
ATOM 685 N N . PRO A 1 86 ? 40.271 47.970 17.934 1.00 20.38 83 PRO A N 1
ATOM 686 C CA . PRO A 1 86 ? 40.185 48.775 16.705 1.00 20.69 83 PRO A CA 1
ATOM 687 C C . PRO A 1 86 ? 38.838 48.575 16.048 1.00 17.62 83 PRO A C 1
ATOM 688 O O . PRO A 1 86 ? 38.269 47.483 16.164 1.00 19.59 83 PRO A O 1
ATOM 692 N N . LEU A 1 87 ? 38.322 49.605 15.382 1.00 17.89 84 LEU A N 1
ATOM 693 C CA . LEU A 1 87 ? 37.081 49.445 14.636 1.00 20.34 84 LEU A CA 1
ATOM 694 C C . LEU A 1 87 ? 37.194 48.257 13.674 1.00 18.24 84 LEU A C 1
ATOM 695 O O . LEU A 1 87 ? 36.245 47.479 13.518 1.00 20.27 84 LEU A O 1
ATOM 700 N N A ASP A 1 88 ? 38.356 48.110 13.039 0.51 21.19 85 ASP A N 1
ATOM 701 N N B ASP A 1 88 ? 38.365 48.108 13.061 0.49 21.03 85 ASP A N 1
ATOM 702 C CA A ASP A 1 88 ? 38.554 47.041 12.057 0.51 20.99 85 ASP A CA 1
ATOM 703 C CA B ASP A 1 88 ? 38.583 47.055 12.074 0.49 22.06 85 ASP A CA 1
ATOM 704 C C A ASP A 1 88 ? 38.251 45.652 12.616 0.51 21.07 85 ASP A C 1
ATOM 705 C C B ASP A 1 88 ? 38.257 45.666 12.616 0.49 21.00 85 ASP A C 1
ATOM 706 O O A ASP A 1 88 ? 37.736 44.782 11.904 0.51 21.12 85 ASP A O 1
ATOM 707 O O B ASP A 1 88 ? 37.729 44.813 11.895 0.49 21.49 85 ASP A O 1
ATOM 716 N N . GLU A 1 89 ? 38.566 45.440 13.888 1.00 19.29 86 GLU A N 1
ATOM 717 C CA . GLU A 1 89 ? 38.300 44.151 14.506 1.00 19.12 86 GLU A CA 1
ATOM 718 C C . GLU A 1 89 ? 36.799 43.913 14.636 1.00 18.59 86 GLU A C 1
ATOM 719 O O . GLU A 1 89 ? 36.329 42.801 14.401 1.00 16.40 86 GLU A O 1
ATOM 733 N N . LEU A 1 91 ? 34.547 45.240 12.632 1.00 15.70 88 LEU A N 1
ATOM 734 C CA . LEU A 1 91 ? 34.090 45.012 11.257 1.00 16.67 88 LEU A CA 1
ATOM 735 C C . LEU A 1 91 ? 34.319 43.550 10.862 1.00 19.71 88 LEU A C 1
ATOM 736 O O . LEU A 1 91 ? 33.469 42.926 10.216 1.00 16.31 88 LEU A O 1
ATOM 741 N N . LYS A 1 92 ? 35.471 43.001 11.237 1.00 16.79 89 LYS A N 1
ATOM 742 C CA . LYS A 1 92 ? 35.775 41.608 10.892 1.00 19.69 89 LYS A CA 1
ATOM 743 C C . LYS A 1 92 ? 34.832 40.659 11.618 1.00 16.24 89 LYS A C 1
ATOM 744 O O . LYS A 1 92 ? 34.368 39.647 11.050 1.00 16.39 89 LYS A O 1
ATOM 750 N N . VAL A 1 93 ? 34.560 40.972 12.878 1.00 14.19 90 VAL A N 1
ATOM 751 C CA . VAL A 1 93 ? 33.664 40.153 13.697 1.00 13.60 90 VAL A CA 1
ATOM 752 C C . VAL A 1 93 ? 32.249 40.191 13.143 1.00 14.43 90 VAL A C 1
ATOM 753 O O . VAL A 1 93 ? 31.603 39.144 12.988 1.00 14.61 90 VAL A O 1
ATOM 757 N N . THR A 1 94 ? 31.772 41.396 12.829 1.00 12.81 91 THR A N 1
ATOM 758 C CA . THR A 1 94 ? 30.441 41.557 12.236 1.00 14.98 91 THR A CA 1
ATOM 759 C C . THR A 1 94 ? 30.290 40.774 10.939 1.00 15.33 91 THR A C 1
ATOM 760 O O . THR A 1 94 ? 29.337 40.011 10.769 1.00 16.10 91 THR A O 1
ATOM 764 N N . GLN A 1 95 ? 31.241 40.944 10.024 1.00 15.27 92 GLN A N 1
ATOM 765 C CA . GLN A 1 95 ? 31.190 40.240 8.760 1.00 14.08 92 GLN A CA 1
ATOM 766 C C . GLN A 1 95 ? 31.248 38.721 8.972 1.00 18.64 92 GLN A C 1
ATOM 767 O O . GLN A 1 95 ? 30.545 37.972 8.292 1.00 16.88 92 GLN A O 1
ATOM 773 N N . GLY A 1 96 ? 32.058 38.266 9.929 1.00 17.69 93 GLY A N 1
ATOM 774 C CA . GLY A 1 96 ? 32.184 36.836 10.172 1.00 15.67 93 GLY A CA 1
ATOM 775 C C . GLY A 1 96 ? 30.895 36.211 10.674 1.00 14.28 93 GLY A C 1
ATOM 776 O O . GLY A 1 96 ? 30.477 35.145 10.215 1.00 15.38 93 GLY A O 1
ATOM 777 N N . VAL A 1 97 ? 30.248 36.880 11.624 1.00 11.03 94 VAL A N 1
ATOM 778 C CA . VAL A 1 97 ? 28.957 36.416 12.106 1.00 12.93 94 VAL A CA 1
ATOM 779 C C . VAL A 1 97 ? 27.916 36.483 10.995 1.00 16.54 94 VAL A C 1
ATOM 780 O O . VAL A 1 97 ? 27.168 35.523 10.786 1.00 14.63 94 VAL A O 1
ATOM 784 N N . ARG A 1 98 ? 27.882 37.596 10.259 1.00 13.83 95 ARG A N 1
ATOM 785 C CA . ARG A 1 98 ? 26.989 37.699 9.093 1.00 16.13 95 ARG A CA 1
ATOM 786 C C . ARG A 1 98 ? 27.179 36.526 8.131 1.00 17.28 95 ARG A C 1
ATOM 787 O O . ARG A 1 98 ? 26.201 35.966 7.628 1.00 15.87 95 ARG A O 1
ATOM 795 N N . ASN A 1 99 ? 28.433 36.145 7.883 1.00 13.69 96 ASN A N 1
ATOM 796 C CA . ASN A 1 99 ? 28.726 35.052 6.944 1.00 17.27 96 ASN A CA 1
ATOM 797 C C . ASN A 1 99 ? 28.036 33.752 7.325 1.00 18.64 96 ASN A C 1
ATOM 798 O O . ASN A 1 99 ? 27.629 32.978 6.450 1.00 19.24 96 ASN A O 1
ATOM 803 N N . VAL A 1 100 ? 27.943 33.486 8.625 1.00 16.39 97 VAL A N 1
ATOM 804 C CA . VAL A 1 100 ? 27.408 32.195 9.067 1.00 16.61 97 VAL A CA 1
ATOM 805 C C . VAL A 1 100 ? 25.920 32.230 9.391 1.00 19.17 97 VAL A C 1
ATOM 806 O O . VAL A 1 100 ? 25.245 31.219 9.257 1.00 20.82 97 VAL A O 1
ATOM 810 N N . VAL A 1 101 ? 25.389 33.373 9.818 1.00 14.97 98 VAL A N 1
ATOM 811 C CA . VAL A 1 101 ? 23.958 33.400 10.139 1.00 17.53 98 VAL A CA 1
ATOM 812 C C . VAL A 1 101 ? 23.057 33.775 8.964 1.00 16.64 98 VAL A C 1
ATOM 813 O O . VAL A 1 101 ? 21.851 33.522 9.002 1.00 19.64 98 VAL A O 1
ATOM 817 N N . GLY A 1 102 ? 23.628 34.381 7.922 1.00 19.34 99 GLY A N 1
ATOM 818 C CA . GLY A 1 102 ? 22.858 34.711 6.732 1.00 20.44 99 GLY A CA 1
ATOM 819 C C . GLY A 1 102 ? 22.098 36.023 6.830 1.00 18.60 99 GLY A C 1
ATOM 820 O O . GLY A 1 102 ? 22.189 36.733 7.833 1.00 21.30 99 GLY A O 1
ATOM 821 N N A GLU A 1 103 ? 21.318 36.331 5.801 0.60 18.98 100 GLU A N 1
ATOM 822 N N B GLU A 1 103 ? 21.319 36.308 5.787 0.40 19.09 100 GLU A N 1
ATOM 823 C CA A GLU A 1 103 ? 20.708 37.653 5.668 0.60 20.19 100 GLU A CA 1
ATOM 824 C CA B GLU A 1 103 ? 20.649 37.596 5.581 0.40 21.80 100 GLU A CA 1
ATOM 825 C C A GLU A 1 103 ? 19.471 37.895 6.526 0.60 22.37 100 GLU A C 1
ATOM 826 C C B GLU A 1 103 ? 19.505 37.882 6.550 0.40 21.79 100 GLU A C 1
ATOM 827 O O A GLU A 1 103 ? 19.059 39.044 6.704 0.60 21.81 100 GLU A O 1
ATOM 828 O O B GLU A 1 103 ? 19.195 39.041 6.832 0.40 23.00 100 GLU A O 1
ATOM 839 N N . ASP A 1 104 ? 18.857 36.832 7.040 1.00 19.78 101 ASP A N 1
ATOM 840 C CA . ASP A 1 104 ? 17.599 37.000 7.782 1.00 18.13 101 ASP A CA 1
ATOM 841 C C . ASP A 1 104 ? 17.763 37.377 9.257 1.00 17.22 101 ASP A C 1
ATOM 842 O O . ASP A 1 104 ? 16.808 37.790 9.910 1.00 22.17 101 ASP A O 1
ATOM 847 N N . ILE A 1 105 ? 18.972 37.241 9.773 1.00 15.68 102 ILE A N 1
ATOM 848 C CA . ILE A 1 105 ? 19.205 37.513 11.189 1.00 15.14 102 ILE A CA 1
ATOM 849 C C . ILE A 1 105 ? 19.591 38.978 11.348 1.00 18.74 102 ILE A C 1
ATOM 850 O O . ILE A 1 105 ? 20.263 39.542 10.474 1.00 16.01 102 ILE A O 1
ATOM 855 N N . TYR A 1 106 ? 19.160 39.600 12.442 1.00 16.30 103 TYR A N 1
ATOM 856 C CA . TYR A 1 106 ? 19.451 41.020 12.666 1.00 14.26 103 TYR A CA 1
ATOM 857 C C . TYR A 1 106 ? 20.739 41.154 13.473 1.00 17.29 103 TYR A C 1
ATOM 858 O O . TYR A 1 106 ? 20.911 40.456 14.470 1.00 14.75 103 TYR A O 1
ATOM 867 N N . ILE A 1 107 ? 21.646 42.040 13.046 1.00 13.97 104 ILE A N 1
ATOM 868 C CA . ILE A 1 107 ? 22.911 42.233 13.770 1.00 11.95 104 ILE A CA 1
ATOM 869 C C . ILE A 1 107 ? 23.097 43.718 14.033 1.00 15.33 104 ILE A C 1
ATOM 870 O O . ILE A 1 107 ? 23.111 44.516 13.085 1.00 14.29 104 ILE A O 1
ATOM 875 N N . THR A 1 108 ? 23.219 44.094 15.306 1.00 12.18 105 THR A N 1
ATOM 876 C CA . THR A 1 108 ? 23.576 45.473 15.644 1.00 12.86 105 THR A CA 1
ATOM 877 C C . THR A 1 108 ? 24.909 45.450 16.378 1.00 17.04 105 THR A C 1
ATOM 878 O O . THR A 1 108 ? 25.132 44.591 17.236 1.00 15.34 105 THR A O 1
ATOM 882 N N . VAL A 1 109 ? 25.814 46.365 16.030 1.00 12.65 106 VAL A N 1
ATOM 883 C CA . VAL A 1 109 ? 27.189 46.242 16.519 1.00 13.10 106 VAL A CA 1
ATOM 884 C C . VAL A 1 109 ? 27.571 47.379 17.464 1.00 15.53 106 VAL A C 1
ATOM 885 O O . VAL A 1 109 ? 27.261 48.546 17.213 1.00 16.95 106 VAL A O 1
ATOM 889 N N . GLY A 1 110 ? 28.201 47.015 18.578 1.00 15.32 107 GLY A N 1
ATOM 890 C CA . GLY A 1 110 ? 28.776 47.989 19.488 1.00 16.01 107 GLY A CA 1
ATOM 891 C C . GLY A 1 110 ? 30.208 48.205 19.040 1.00 17.38 107 GLY A C 1
ATOM 892 O O . GLY A 1 110 ? 30.986 47.249 18.952 1.00 19.01 107 GLY A O 1
ATOM 893 N N . VAL A 1 111 ? 30.565 49.454 18.744 1.00 17.93 108 VAL A N 1
ATOM 894 C CA . VAL A 1 111 ? 31.902 49.734 18.219 1.00 20.60 108 VAL A CA 1
ATOM 895 C C . VAL A 1 111 ? 32.566 50.822 19.045 1.00 22.67 108 VAL A C 1
ATOM 896 O O . VAL A 1 111 ? 31.877 51.613 19.690 1.00 21.06 108 VAL A O 1
ATOM 900 N N . PRO A 1 112 ? 33.907 50.860 19.045 1.00 21.41 109 PRO A N 1
ATOM 901 C CA . PRO A 1 112 ? 34.591 51.973 19.714 1.00 23.94 109 PRO A CA 1
ATOM 902 C C . PRO A 1 112 ? 34.131 53.317 19.138 1.00 25.46 109 PRO A C 1
ATOM 903 O O . PRO A 1 112 ? 34.156 53.505 17.914 1.00 25.59 109 PRO A O 1
ATOM 907 N N . GLY A 1 113 ? 33.716 54.231 20.016 1.00 27.00 110 GLY A N 1
ATOM 908 C CA . GLY A 1 113 ? 33.172 55.509 19.589 1.00 28.97 110 GLY A CA 1
ATOM 909 C C . GLY A 1 113 ? 31.654 55.497 19.514 1.00 27.95 110 GLY A C 1
ATOM 910 O O . GLY A 1 113 ? 31.019 56.553 19.421 1.00 30.03 110 GLY A O 1
ATOM 911 N N . GLY A 1 114 ? 31.071 54.302 19.552 1.00 25.21 111 GLY A N 1
ATOM 912 C CA . GLY A 1 114 ? 29.626 54.150 19.558 1.00 25.27 111 GLY A CA 1
ATOM 913 C C . GLY A 1 114 ? 29.057 54.238 20.966 1.00 27.15 111 GLY A C 1
ATOM 914 O O . GLY A 1 114 ? 27.854 54.482 21.145 1.00 26.70 111 GLY A O 1
ATOM 915 N N . PHE A 1 115 ? 29.915 54.028 21.968 1.00 25.78 112 PHE A N 1
ATOM 916 C CA . PHE A 1 115 ? 29.524 54.233 23.360 1.00 27.39 112 PHE A CA 1
ATOM 917 C C . PHE A 1 115 ? 30.150 55.547 23.821 1.00 30.50 112 PHE A C 1
ATOM 918 O O . PHE A 1 115 ? 30.849 56.215 23.057 1.00 34.10 112 PHE A O 1
ATOM 926 N N . THR A 1 116 ? 29.930 55.917 25.075 1.00 32.66 113 THR A N 1
ATOM 927 C CA . THR A 1 116 ? 30.580 57.105 25.600 1.00 36.85 113 THR A CA 1
ATOM 928 C C . THR A 1 116 ? 31.953 56.687 26.114 1.00 39.32 113 THR A C 1
ATOM 929 O O . THR A 1 116 ? 32.074 56.160 27.222 1.00 40.09 113 THR A O 1
ATOM 933 N N . GLU A 1 117 ? 32.985 56.912 25.305 1.00 35.97 114 GLU A N 1
ATOM 934 C CA . GLU A 1 117 ? 34.319 56.418 25.633 1.00 40.94 114 GLU A CA 1
ATOM 935 C C . GLU A 1 117 ? 35.062 57.353 26.581 1.00 45.13 114 GLU A C 1
ATOM 936 O O . GLU A 1 117 ? 34.769 58.547 26.645 1.00 42.53 114 GLU A O 1
ATOM 942 N N . ILE A 1 118 ? 36.017 56.799 27.321 1.00 40.66 115 ILE A N 1
ATOM 943 C CA . ILE A 1 118 ? 36.734 57.563 28.341 1.00 49.00 115 ILE A CA 1
ATOM 944 C C . ILE A 1 118 ? 37.850 58.414 27.743 1.00 53.74 115 ILE A C 1
ATOM 945 O O . ILE A 1 118 ? 38.449 59.240 28.431 1.00 50.57 115 ILE A O 1
ATOM 950 N N . LEU A 1 119 ? 38.129 58.194 26.463 1.00 50.79 116 LEU A N 1
ATOM 951 C CA . LEU A 1 119 ? 39.023 59.053 25.695 1.00 59.26 116 LEU A CA 1
ATOM 952 C C . LEU A 1 119 ? 38.207 59.607 24.536 1.00 54.14 116 LEU A C 1
ATOM 953 O O . LEU A 1 119 ? 37.260 58.954 24.089 1.00 49.01 116 LEU A O 1
ATOM 958 N N . PRO A 1 120 ? 38.568 60.805 24.042 1.00 55.70 117 PRO A N 1
ATOM 959 C CA . PRO A 1 120 ? 37.848 61.395 22.906 1.00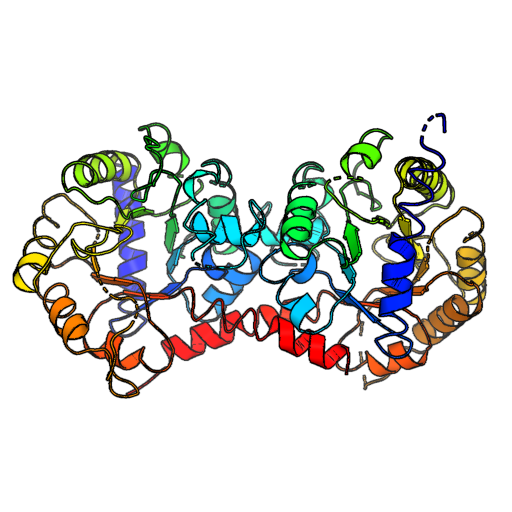 52.86 117 PRO A CA 1
ATOM 960 C C . PRO A 1 120 ? 37.913 60.457 21.713 1.00 49.68 117 PRO A C 1
ATOM 961 O O . PRO A 1 120 ? 38.995 60.205 21.179 1.00 51.92 117 PRO A O 1
ATOM 965 N N . LEU A 1 121 ? 36.765 59.919 21.322 1.00 44.06 118 LEU A N 1
ATOM 966 C CA . LEU A 1 121 ? 36.707 58.957 20.243 1.00 45.19 118 LEU A CA 1
ATOM 967 C C . LEU A 1 121 ? 35.298 58.991 19.673 1.00 48.00 118 LEU A C 1
ATOM 968 O O . LEU A 1 121 ? 34.346 58.583 20.342 1.00 44.66 118 LEU A O 1
ATOM 973 N N . GLU A 1 122 ? 35.167 59.509 18.453 1.00 47.10 119 GLU A N 1
ATOM 974 C CA . GLU A 1 122 ? 33.872 59.592 17.782 1.00 47.99 119 GLU A CA 1
ATOM 975 C C . GLU A 1 122 ? 33.917 58.863 16.450 1.00 44.98 119 GLU A C 1
ATOM 976 O O . GLU A 1 122 ? 34.973 58.753 15.825 1.00 52.57 119 GLU A O 1
ATOM 982 N N . LEU A 1 123 ? 32.769 58.362 16.012 1.00 42.25 120 LEU A N 1
ATOM 983 C CA . LEU A 1 123 ? 32.682 57.758 14.692 1.00 36.55 120 LEU A CA 1
ATOM 984 C C . LEU A 1 123 ? 32.572 58.852 13.632 1.00 46.31 120 LEU A C 1
ATOM 985 O O . LEU A 1 123 ? 31.815 59.818 13.794 1.00 46.42 120 LEU A O 1
ATOM 990 N N . LYS A 1 124 ? 33.364 58.719 12.572 1.00 41.77 121 LYS A N 1
ATOM 991 C CA . LYS A 1 124 ? 33.299 59.646 11.447 1.00 45.65 121 LYS A CA 1
ATOM 992 C C . LYS A 1 124 ? 32.329 59.070 10.431 1.00 41.87 121 LYS A C 1
ATOM 993 O O . LYS A 1 124 ? 31.956 57.905 10.530 1.00 37.97 121 LYS A O 1
ATOM 999 N N . GLU A 1 125 ? 31.934 59.880 9.452 1.00 32.64 122 GLU A N 1
ATOM 1000 C CA . GLU A 1 125 ? 31.051 59.407 8.395 1.00 32.58 122 GLU A CA 1
ATOM 1001 C C . GLU A 1 125 ? 31.566 58.118 7.753 1.00 29.28 122 GLU A C 1
ATOM 1002 O O . GLU A 1 125 ? 30.807 57.171 7.553 1.00 27.64 122 GLU A O 1
ATOM 1008 N N A GLU A 1 126 ? 32.855 58.075 7.433 0.45 31.04 123 GLU A N 1
ATOM 1009 N N B GLU A 1 126 ? 32.860 58.086 7.443 0.55 30.82 123 GLU A N 1
ATOM 1010 C CA A GLU A 1 126 ? 33.415 56.901 6.768 0.45 32.05 123 GLU A CA 1
ATOM 1011 C CA B GLU A 1 126 ? 33.441 56.922 6.783 0.55 32.44 123 GLU A CA 1
ATOM 1012 C C A GLU A 1 126 ? 33.340 55.638 7.628 0.45 30.96 123 GLU A C 1
ATOM 1013 C C B GLU A 1 126 ? 33.316 55.652 7.626 0.55 30.82 123 GLU A C 1
ATOM 1014 O O A GLU A 1 126 ? 33.326 54.527 7.100 0.45 32.05 123 GLU A O 1
ATOM 1015 O O B GLU A 1 126 ? 33.238 54.551 7.083 0.55 31.80 123 GLU A O 1
ATOM 1026 N N . ASP A 1 127 ? 33.288 55.804 8.946 1.00 31.75 124 ASP A N 1
ATOM 1027 C CA . ASP A 1 127 ? 33.161 54.651 9.840 1.00 29.47 124 ASP A CA 1
ATOM 1028 C C . ASP A 1 127 ? 31.795 53.989 9.682 1.00 22.28 124 ASP A C 1
ATOM 1029 O O . ASP A 1 127 ? 31.675 52.766 9.697 1.00 20.31 124 ASP A O 1
ATOM 1034 N N . PHE A 1 128 ? 30.758 54.803 9.520 1.00 21.70 125 PHE A N 1
ATOM 1035 C CA . PHE A 1 128 ? 29.426 54.262 9.300 1.00 20.87 125 PHE A CA 1
ATOM 1036 C C . PHE A 1 128 ? 29.349 53.557 7.957 1.00 23.57 125 PHE A C 1
ATOM 1037 O O . PHE A 1 128 ? 28.706 52.510 7.824 1.00 21.85 125 PHE A O 1
ATOM 1045 N N . PHE A 1 129 ? 30.013 54.124 6.956 1.00 26.06 126 PHE A N 1
ATOM 1046 C CA . PHE A 1 129 ? 30.121 53.445 5.677 1.00 24.72 126 PHE A CA 1
ATOM 1047 C C . PHE A 1 129 ? 30.781 52.066 5.851 1.00 24.17 126 PHE A C 1
ATOM 1048 O O . PHE A 1 129 ? 30.280 51.067 5.338 1.00 22.83 126 PHE A O 1
ATOM 1056 N N . LYS A 1 130 ? 31.897 52.015 6.578 1.00 22.75 127 LYS A N 1
ATOM 1057 C CA . LYS A 1 130 ? 32.578 50.745 6.827 1.00 22.96 127 LYS A CA 1
ATOM 1058 C C . LYS A 1 130 ? 31.681 49.757 7.567 1.00 23.30 127 LYS A C 1
ATOM 1059 O O . LYS A 1 130 ? 31.670 48.555 7.269 1.00 17.60 127 LYS A O 1
ATOM 1065 N N . ILE A 1 131 ? 30.952 50.257 8.558 1.00 20.56 128 ILE A N 1
ATOM 1066 C CA . ILE A 1 131 ? 30.057 49.390 9.328 1.00 20.92 128 ILE A CA 1
ATOM 1067 C C . ILE A 1 131 ? 28.968 48.812 8.412 1.00 17.83 128 ILE A C 1
ATOM 1068 O O . ILE A 1 131 ? 28.661 47.619 8.475 1.00 17.12 128 ILE A O 1
ATOM 1073 N N . ALA A 1 132 ? 28.397 49.637 7.543 1.00 16.83 129 ALA A N 1
ATOM 1074 C CA . ALA A 1 132 ? 27.399 49.124 6.604 1.00 17.03 129 ALA A CA 1
ATOM 1075 C C . ALA A 1 132 ? 28.031 48.091 5.667 1.00 22.47 129 ALA A C 1
ATOM 1076 O O . ALA A 1 132 ? 27.440 47.045 5.371 1.00 20.00 129 ALA A O 1
ATOM 1086 N N . SER A 1 134 ? 30.346 46.045 6.303 1.00 17.03 131 SER A N 1
ATOM 1087 C CA . SER A 1 134 ? 30.727 44.822 7.016 1.00 18.26 131 SER A CA 1
ATOM 1088 C C . SER A 1 134 ? 29.530 43.904 7.290 1.00 17.48 131 SER A C 1
ATOM 1089 O O . SER A 1 134 ? 29.694 42.799 7.818 1.00 20.22 131 SER A O 1
ATOM 1092 N N . GLY A 1 135 ? 28.324 44.370 6.967 1.00 16.50 132 GLY A N 1
ATOM 1093 C CA . GLY A 1 135 ? 27.147 43.517 7.033 1.00 15.87 132 GLY A CA 1
ATOM 1094 C C . GLY A 1 135 ? 26.230 43.771 8.214 1.00 16.18 132 GLY A C 1
ATOM 1095 O O . GLY A 1 135 ? 25.229 43.070 8.394 1.00 18.40 132 GLY A O 1
ATOM 1096 N N . ALA A 1 136 ? 26.562 44.769 9.029 1.00 13.84 133 ALA A N 1
ATOM 1097 C CA . ALA A 1 136 ? 25.724 45.119 10.176 1.00 14.86 133 ALA A CA 1
ATOM 1098 C C . ALA A 1 136 ? 24.375 45.656 9.705 1.00 14.24 133 ALA A C 1
ATOM 1099 O O . ALA A 1 136 ? 24.306 46.315 8.658 1.00 14.19 133 ALA A O 1
ATOM 1101 N N . ASP A 1 137 ? 23.306 45.375 10.460 1.00 11.74 134 ASP A N 1
ATOM 1102 C CA . ASP A 1 137 ? 22.021 46.050 10.218 1.00 12.12 134 ASP A CA 1
ATOM 1103 C C . ASP A 1 137 ? 21.926 47.351 11.002 1.00 13.11 134 ASP A C 1
ATOM 1104 O O . ASP A 1 137 ? 21.187 48.265 10.626 1.00 15.42 134 ASP A O 1
ATOM 1109 N N . GLY A 1 138 ? 22.630 47.417 12.124 1.00 14.38 135 GLY A N 1
ATOM 1110 C CA . GLY A 1 138 ? 22.473 48.561 13.001 1.00 15.02 135 GLY A CA 1
A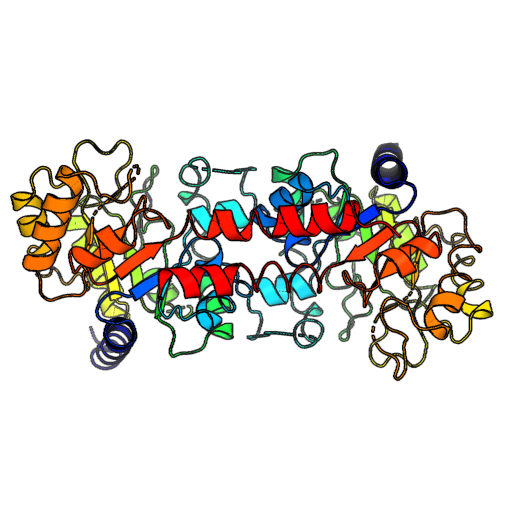TOM 1111 C C . GLY A 1 138 ? 23.697 48.829 13.834 1.00 16.91 135 GLY A C 1
ATOM 1112 O O . GLY A 1 138 ? 24.636 48.020 13.848 1.00 13.43 135 GLY A O 1
ATOM 1113 N N . VAL A 1 139 ? 23.682 49.974 14.522 1.00 13.75 136 VAL A N 1
ATOM 1114 C CA . VAL A 1 139 ? 24.691 50.306 15.513 1.00 14.45 136 VAL A CA 1
ATOM 1115 C C . VAL A 1 139 ? 24.014 50.434 16.875 1.00 19.17 136 VAL A C 1
ATOM 1116 O O . VAL A 1 139 ? 22.921 51.004 16.991 1.00 16.72 136 VAL A O 1
ATOM 1120 N N . HIS A 1 140 ? 24.682 49.877 17.881 1.00 14.58 137 HIS A N 1
ATOM 1121 C CA . HIS A 1 140 ? 24.216 49.769 19.256 1.00 16.64 137 HIS A CA 1
ATOM 1122 C C . HIS A 1 140 ? 24.877 50.915 19.985 1.00 16.45 137 HIS A C 1
ATOM 1123 O O . HIS A 1 140 ? 26.097 50.890 20.200 1.00 16.14 137 HIS A O 1
ATOM 1130 N N . ILE A 1 141 ? 24.088 51.923 20.357 1.00 16.23 138 ILE A N 1
ATOM 1131 C CA . ILE A 1 141 ? 24.653 53.216 20.715 1.00 16.67 138 ILE A CA 1
ATOM 1132 C C . ILE A 1 141 ? 24.361 53.610 22.152 1.00 21.38 138 ILE A C 1
ATOM 1133 O O . ILE A 1 141 ? 23.201 53.630 22.567 1.00 20.52 138 ILE A O 1
ATOM 1138 N N . HIS A 1 142 ? 25.412 53.953 22.896 1.00 20.57 139 HIS A N 1
ATOM 1139 C CA . HIS A 1 142 ? 25.280 54.415 24.272 1.00 25.29 139 HIS A CA 1
ATOM 1140 C C . HIS A 1 142 ? 25.898 55.807 24.426 1.00 28.64 139 HIS A C 1
ATOM 1141 O O . HIS A 1 142 ? 26.914 55.970 25.097 1.00 43.30 139 HIS A O 1
ATOM 1148 N N . LYS A 1 143 ? 25.286 56.804 23.794 1.00 30.25 140 LYS A N 1
ATOM 1149 C CA . LYS A 1 143 ? 25.762 58.183 23.876 1.00 27.65 140 LYS A CA 1
ATOM 1150 C C . LYS A 1 143 ? 24.973 58.941 24.931 1.00 30.45 140 LYS A C 1
ATOM 1151 O O . LYS A 1 143 ? 23.844 58.575 25.247 1.00 34.70 140 LYS A O 1
ATOM 1157 N N . SER A 1 144 ? 25.558 60.006 25.464 1.00 28.65 141 SER A N 1
ATOM 1158 C CA . SER A 1 144 ? 24.986 60.649 26.639 1.00 36.75 141 SER A CA 1
ATOM 1159 C C . SER A 1 144 ? 24.211 61.926 26.329 1.00 33.22 141 SER A C 1
ATOM 1160 O O . SER A 1 144 ? 23.552 62.473 27.205 1.00 38.25 141 SER A O 1
ATOM 1163 N N . THR A 1 145 ? 24.289 62.408 25.091 1.00 32.71 142 THR A N 1
ATOM 1164 C CA . THR A 1 145 ? 23.574 63.633 24.729 1.00 35.08 142 THR A CA 1
ATOM 1165 C C . THR A 1 145 ? 22.735 63.447 23.477 1.00 33.84 142 THR A C 1
ATOM 1166 O O . THR A 1 145 ? 23.089 62.675 22.585 1.00 27.63 142 THR A O 1
ATOM 1170 N N . LEU A 1 146 ? 21.618 64.162 23.411 1.00 31.93 143 LEU A N 1
ATOM 1171 C CA . LEU A 1 146 ? 20.779 64.122 22.217 1.00 32.26 143 LEU A CA 1
ATOM 1172 C C . LEU A 1 146 ? 21.558 64.622 21.007 1.00 33.71 143 LEU A C 1
ATOM 1173 O O . LEU A 1 146 ? 21.381 64.130 19.899 1.00 31.22 143 LEU A O 1
ATOM 1178 N N . GLU A 1 147 ? 22.412 65.618 21.226 1.00 33.70 144 GLU A N 1
ATOM 1179 C CA . GLU A 1 147 ? 23.245 66.155 20.153 1.00 39.77 144 GLU A CA 1
ATOM 1180 C C . GLU A 1 147 ? 24.116 65.065 19.526 1.00 30.42 144 GLU A C 1
ATOM 1181 O O . GLU A 1 147 ? 24.210 64.958 18.289 1.00 30.11 144 GLU A O 1
ATOM 1187 N N . ASP A 1 148 ? 24.744 64.247 20.366 1.00 29.55 145 ASP A N 1
ATOM 1188 C CA . ASP A 1 148 ? 25.550 63.134 19.853 1.00 28.16 145 ASP A CA 1
ATOM 1189 C C . ASP A 1 148 ? 24.710 62.144 19.064 1.00 27.47 145 ASP A C 1
ATOM 1190 O O . ASP A 1 148 ? 25.151 61.622 18.031 1.00 26.43 145 ASP A O 1
ATOM 1195 N N . LEU A 1 149 ? 23.492 61.875 19.529 1.00 25.67 146 LEU A N 1
ATOM 1196 C CA . LEU A 1 149 ? 22.630 60.933 18.809 1.00 23.52 146 LEU A CA 1
ATOM 1197 C C . LEU A 1 149 ? 22.278 61.457 17.421 1.00 31.69 146 LEU A C 1
ATOM 1198 O O . LEU A 1 149 ? 22.160 60.691 16.465 1.00 25.62 146 LEU A O 1
ATOM 1203 N N . LYS A 1 150 ? 22.098 62.766 17.324 1.00 26.12 147 LYS A N 1
ATOM 1204 C CA . LYS A 1 150 ? 21.742 63.409 16.065 1.00 26.12 147 LYS A CA 1
ATOM 1205 C C . LYS A 1 150 ? 22.772 63.108 14.975 1.00 27.83 147 LYS A C 1
ATOM 1206 O O . LYS A 1 150 ? 22.408 62.754 13.847 1.00 25.30 147 LYS A O 1
ATOM 1212 N N . ASP A 1 151 ? 24.053 63.239 15.314 1.00 26.70 148 ASP A N 1
ATOM 1213 C CA . ASP A 1 151 ? 25.132 62.955 14.363 1.00 26.81 148 ASP A CA 1
ATOM 1214 C C . ASP A 1 151 ? 25.218 61.468 14.033 1.00 24.55 148 ASP A C 1
ATOM 1215 O O . ASP A 1 151 ? 25.480 61.081 12.880 1.00 26.16 148 ASP A O 1
ATOM 1220 N N . VAL A 1 152 ? 24.990 60.630 15.040 1.00 22.97 149 VAL A N 1
ATOM 1221 C CA . VAL A 1 152 ? 24.985 59.188 14.813 1.00 20.97 149 VAL A CA 1
ATOM 1222 C C . VAL A 1 152 ? 23.855 58.789 13.874 1.00 27.14 149 VAL A C 1
ATOM 1223 O O . VAL A 1 152 ? 24.074 58.060 12.905 1.00 21.93 149 VAL A O 1
ATOM 1227 N N . VAL A 1 153 ? 22.652 59.275 14.147 1.00 20.92 150 VAL A N 1
ATOM 1228 C CA . VAL A 1 153 ? 21.512 58.974 13.272 1.00 20.51 150 VAL A CA 1
ATOM 1229 C C . VAL A 1 153 ? 21.742 59.477 11.843 1.00 25.75 150 VAL A C 1
ATOM 1230 O O . VAL A 1 153 ? 21.427 58.790 10.871 1.00 21.57 150 VAL A O 1
ATOM 1234 N N . LYS A 1 154 ? 22.308 60.671 11.714 1.00 22.11 151 LYS A N 1
ATOM 1235 C CA . LYS A 1 154 ? 22.574 61.239 10.398 1.00 27.23 151 LYS A CA 1
ATOM 1236 C C . LYS A 1 154 ? 23.408 60.291 9.528 1.00 26.33 151 LYS A C 1
ATOM 1237 O O . LYS A 1 154 ? 23.010 59.947 8.407 1.00 24.14 151 LYS A O 1
ATOM 1243 N N . TYR A 1 155 ? 24.549 59.845 10.047 1.00 21.80 152 TYR A N 1
ATOM 1244 C CA . TYR A 1 155 ? 25.455 59.026 9.244 1.00 21.13 152 TYR A CA 1
ATOM 1245 C C . TYR A 1 155 ? 24.981 57.588 9.135 1.00 20.93 152 TYR A C 1
ATOM 1246 O O . TYR A 1 155 ? 25.156 56.946 8.088 1.00 19.79 152 TYR A O 1
ATOM 1255 N N . ALA A 1 156 ? 24.425 57.063 10.222 1.00 17.97 153 ALA A N 1
ATOM 1256 C CA . ALA A 1 156 ? 23.869 55.712 10.182 1.00 16.90 153 ALA A CA 1
ATOM 1257 C C . ALA A 1 156 ? 22.794 55.614 9.114 1.00 18.85 153 ALA A C 1
ATOM 1258 O O . ALA A 1 156 ? 22.833 54.711 8.277 1.00 16.62 153 ALA A O 1
ATOM 1260 N N . HIS A 1 157 ? 21.838 56.541 9.129 1.00 16.92 154 HIS A N 1
ATOM 1261 C CA . HIS A 1 157 ? 20.741 56.456 8.179 1.00 17.66 154 HIS A CA 1
ATOM 1262 C C . HIS A 1 157 ? 21.214 56.673 6.743 1.00 20.39 154 HIS A C 1
ATOM 1263 O O . HIS A 1 157 ? 20.700 56.036 5.822 1.00 19.90 154 HIS A O 1
ATOM 1270 N N . LYS A 1 158 ? 22.195 57.554 6.553 1.00 18.93 155 LYS A N 1
ATOM 1271 C CA . LYS A 1 158 ? 22.750 57.780 5.215 1.00 19.81 155 LYS A CA 1
ATOM 1272 C C . LYS A 1 158 ? 23.186 56.467 4.570 1.00 18.81 155 LYS A C 1
ATOM 1273 O O . LYS A 1 158 ? 22.960 56.248 3.373 1.00 19.45 155 LYS A O 1
ATOM 1279 N N . TYR A 1 159 ? 23.793 55.596 5.376 1.00 18.01 156 TYR A N 1
ATOM 1280 C CA . TYR A 1 159 ? 24.340 54.339 4.882 1.00 19.16 156 TYR A CA 1
ATOM 1281 C C . TYR A 1 159 ? 23.448 53.125 5.157 1.00 18.71 156 TYR A C 1
ATOM 1282 O O . TYR A 1 159 ? 23.879 51.974 5.018 1.00 19.37 156 TYR A O 1
ATOM 1291 N N . GLY A 1 160 ? 22.193 53.394 5.505 1.00 15.99 157 GLY A N 1
ATOM 1292 C CA . GLY A 1 160 ? 21.172 52.355 5.573 1.00 17.25 157 GLY A CA 1
ATOM 1293 C C . GLY A 1 160 ? 21.186 51.543 6.858 1.00 19.68 157 GLY A C 1
ATOM 1294 O O . GLY A 1 160 ? 20.657 50.426 6.898 1.00 19.59 157 GLY A O 1
ATOM 1295 N N . LEU A 1 161 ? 21.768 52.113 7.913 1.00 16.20 158 LEU A N 1
ATOM 1296 C CA . LEU A 1 161 ? 21.859 51.436 9.198 1.00 14.19 158 LEU A CA 1
ATOM 1297 C C . LEU A 1 161 ? 20.805 51.936 10.167 1.00 16.32 158 LEU A C 1
ATOM 1298 O O . LEU A 1 161 ? 20.456 53.120 10.159 1.00 15.76 158 LEU A O 1
ATOM 1303 N N . LEU A 1 162 ? 20.306 51.037 11.011 1.00 13.57 159 LEU A N 1
ATOM 1304 C CA . LEU A 1 162 ? 19.381 51.435 12.082 1.00 16.31 159 LEU A CA 1
ATOM 1305 C C . LEU A 1 162 ? 20.171 51.763 13.350 1.00 15.46 159 LEU A C 1
ATOM 1306 O O . LEU A 1 162 ? 21.278 51.261 13.544 1.00 16.07 159 LEU A O 1
ATOM 1311 N N . VAL A 1 163 ? 19.609 52.616 14.207 1.00 17.13 160 VAL A N 1
ATOM 1312 C CA . VAL A 1 163 ? 20.257 52.961 15.476 1.00 17.95 160 VAL A CA 1
ATOM 1313 C C . VAL A 1 163 ? 19.390 52.459 16.632 1.00 15.86 160 VAL A C 1
ATOM 1314 O O . VAL A 1 163 ? 18.205 52.800 16.707 1.00 17.52 160 VAL A O 1
ATOM 1318 N N . ASP A 1 164 ? 19.956 51.627 17.503 1.00 15.46 161 ASP A N 1
ATOM 1319 C CA . ASP A 1 164 ? 19.315 51.374 18.787 1.00 15.35 161 ASP A CA 1
ATOM 1320 C C . ASP A 1 164 ? 20.095 52.116 19.859 1.00 15.52 161 ASP A C 1
ATOM 1321 O O . ASP A 1 164 ? 21.283 51.863 20.062 1.00 17.69 161 ASP A O 1
ATOM 1326 N N . ALA A 1 165 ? 19.434 53.062 20.516 1.00 16.01 162 ALA A N 1
ATOM 1327 C CA . ALA A 1 165 ? 20.128 53.906 21.497 1.00 16.91 162 ALA A CA 1
ATOM 1328 C C . ALA A 1 165 ? 19.388 53.887 22.844 1.00 20.83 162 ALA A C 1
ATOM 1329 O O . ALA A 1 165 ? 18.228 53.471 22.907 1.00 19.52 162 ALA A O 1
ATOM 1331 N N . TYR A 1 166 ? 20.071 54.304 23.910 1.00 18.53 163 TYR A N 1
ATOM 1332 C CA . TYR A 1 166 ? 19.631 53.971 25.270 1.00 19.29 163 TYR A CA 1
ATOM 1333 C C . TYR A 1 166 ? 19.416 55.167 26.170 1.00 25.84 163 TYR A C 1
ATOM 1334 O O . TYR A 1 166 ? 20.021 56.233 25.992 1.00 20.80 163 TYR A O 1
ATOM 1343 N N . ILE A 1 167 ? 18.510 54.978 27.120 1.00 20.77 164 ILE A N 1
ATOM 1344 C CA . ILE A 1 167 ? 18.212 55.978 28.130 1.00 21.90 164 ILE A CA 1
ATOM 1345 C C . ILE A 1 167 ? 18.804 55.473 29.432 1.00 22.96 164 ILE A C 1
ATOM 1346 O O . ILE A 1 167 ? 18.648 54.294 29.761 1.00 25.51 164 ILE A O 1
ATOM 1351 N N . GLY A 1 168 ? 19.504 56.349 30.155 1.00 24.17 165 GLY A N 1
ATOM 1352 C CA . GLY A 1 168 ? 20.087 56.002 31.439 1.00 25.58 165 GLY A CA 1
ATOM 1353 C C . GLY A 1 168 ? 19.551 56.883 32.557 1.00 26.81 165 GLY A C 1
ATOM 1354 O O . GLY A 1 168 ? 18.525 57.548 32.391 1.00 26.53 165 GLY A O 1
ATOM 1355 N N . HIS A 1 169 ? 20.249 56.892 33.687 1.00 28.42 166 HIS A N 1
ATOM 1356 C CA . HIS A 1 169 ? 19.841 57.654 34.862 1.00 29.85 166 HIS A CA 1
ATOM 1357 C C . HIS A 1 169 ? 21.021 58.545 35.237 1.00 31.44 166 HIS A C 1
ATOM 1358 O O . HIS A 1 169 ? 22.176 58.129 35.081 1.00 32.14 166 HIS A O 1
ATOM 1365 N N . PRO A 1 170 ? 20.748 59.777 35.713 1.00 32.52 167 PRO A N 1
ATOM 1366 C CA . PRO A 1 170 ? 21.856 60.681 36.051 1.00 34.39 167 PRO A CA 1
ATOM 1367 C C . PRO A 1 170 ? 22.759 60.123 37.145 1.00 36.19 167 PRO A C 1
ATOM 1368 O O . PRO A 1 170 ? 23.909 60.553 37.243 1.00 37.79 167 PRO A O 1
ATOM 1372 N N . ASP A 1 171 ? 22.253 59.197 37.956 1.00 36.27 168 ASP A N 1
ATOM 1373 C CA . ASP A 1 171 ? 23.049 58.631 39.050 1.00 38.38 168 ASP A CA 1
ATOM 1374 C C . ASP A 1 171 ? 23.931 57.430 38.651 1.00 38.38 168 ASP A C 1
ATOM 1375 O O . ASP A 1 171 ? 24.730 56.959 39.464 1.00 40.53 168 ASP A O 1
ATOM 1380 N N . ASP A 1 172 ? 23.774 56.935 37.422 1.00 39.81 169 ASP A N 1
ATOM 1381 C CA . ASP A 1 172 ? 24.607 55.834 36.901 1.00 39.07 169 ASP A CA 1
ATOM 1382 C C . ASP A 1 172 ? 26.103 56.098 37.102 1.00 40.80 169 ASP A C 1
ATOM 1383 O O . ASP A 1 172 ? 26.586 57.188 36.799 1.00 41.52 169 ASP A O 1
ATOM 1388 N N . LEU A 1 173 ? 26.829 55.102 37.607 1.00 40.30 170 LEU A N 1
ATOM 1389 C CA . LEU A 1 173 ? 28.273 55.231 37.820 1.00 44.60 170 LEU A CA 1
ATOM 1390 C C . LEU A 1 173 ? 28.991 55.454 36.495 1.00 52.58 170 LEU A C 1
ATOM 1391 O O . LEU A 1 173 ? 29.879 56.305 36.383 1.00 51.62 170 LEU A O 1
ATOM 1396 N N . HIS A 1 174 ? 28.601 54.670 35.495 1.00 45.30 171 HIS A N 1
ATOM 1397 C CA . HIS A 1 174 ? 29.103 54.848 34.143 1.00 47.56 171 HIS A CA 1
ATOM 1398 C C . HIS A 1 174 ? 27.954 55.147 33.194 1.00 49.90 171 HIS A C 1
ATOM 1399 O O . HIS A 1 174 ? 26.874 54.542 33.269 1.00 43.62 171 HIS A O 1
ATOM 1406 N N . THR A 1 175 ? 28.208 56.095 32.303 1.00 45.28 172 THR A N 1
ATOM 1407 C CA . THR A 1 175 ? 27.205 56.618 31.400 1.00 45.57 172 THR A CA 1
ATOM 1408 C C . THR A 1 175 ? 26.904 55.641 30.279 1.00 39.91 172 THR A C 1
ATOM 1409 O O . THR A 1 175 ? 27.797 55.257 29.531 1.00 35.23 172 THR A O 1
ATOM 1413 N N . PHE A 1 176 ? 25.647 55.240 30.153 1.00 32.84 173 PHE A N 1
ATOM 1414 C CA . PHE A 1 176 ? 25.279 54.366 29.047 1.00 33.80 173 PHE A CA 1
ATOM 1415 C C . PHE A 1 176 ? 24.101 54.906 28.253 1.00 28.50 173 PHE A C 1
ATOM 1416 O O . PHE A 1 176 ? 23.540 54.201 27.406 1.00 28.96 173 PHE A O 1
ATOM 1424 N N . GLY A 1 177 ? 23.722 56.156 28.498 1.00 27.16 174 GLY A N 1
ATOM 1425 C CA . GLY A 1 177 ? 22.657 56.709 27.687 1.00 23.80 174 GLY A CA 1
ATOM 1426 C C . GLY A 1 177 ? 22.225 58.112 28.052 1.00 24.62 174 GLY A C 1
ATOM 1427 O O . GLY A 1 177 ? 22.880 58.799 28.830 1.00 26.24 174 GLY A O 1
ATOM 1428 N N . ILE A 1 178 ? 21.115 58.521 27.449 1.00 23.80 175 ILE A N 1
ATOM 1429 C CA . ILE A 1 178 ? 20.513 59.820 27.689 1.00 24.79 175 ILE A CA 1
ATOM 1430 C C . ILE A 1 178 ? 19.978 59.859 29.113 1.00 25.68 175 ILE A C 1
ATOM 1431 O O . ILE A 1 178 ? 19.202 58.991 29.516 1.00 28.40 175 ILE A O 1
ATOM 1436 N N . SER A 1 179 ? 20.381 60.860 29.880 1.00 27.39 176 SER A N 1
ATOM 1437 C CA . SER A 1 179 ? 20.032 60.881 31.290 1.00 28.43 176 SER A CA 1
ATOM 1438 C C . SER A 1 179 ? 18.553 61.194 31.505 1.00 37.87 176 SER A C 1
ATOM 1439 O O . SER A 1 179 ? 18.046 62.199 31.003 1.00 34.00 176 SER A O 1
ATOM 1442 N N . ALA A 1 180 ? 17.860 60.329 32.241 1.00 28.01 177 ALA A N 1
ATOM 1443 C CA . ALA A 1 180 ? 16.472 60.601 32.613 1.00 29.87 177 ALA A CA 1
ATOM 1444 C C . ALA A 1 180 ? 16.241 60.198 34.065 1.00 29.32 177 ALA A C 1
ATOM 1445 O O . ALA A 1 180 ? 16.443 59.039 34.442 1.00 29.55 177 ALA A O 1
ATOM 1447 N N . ARG A 1 181 ? 15.812 61.149 34.882 1.00 30.83 178 ARG A N 1
ATOM 1448 C CA . ARG A 1 181 ? 15.714 60.883 36.310 1.00 32.02 178 ARG A CA 1
ATOM 1449 C C . ARG A 1 181 ? 14.396 60.222 36.700 1.00 37.90 178 ARG A C 1
ATOM 1450 O O . ARG A 1 181 ? 14.381 59.271 37.485 1.00 34.55 178 ARG A O 1
ATOM 1458 N N . THR A 1 182 ? 13.298 60.751 36.160 1.00 36.53 179 THR A N 1
ATOM 1459 C CA . THR A 1 182 ? 11.950 60.332 36.524 1.00 32.36 179 THR A CA 1
ATOM 1460 C C . THR A 1 182 ? 11.349 59.522 35.373 1.00 31.22 179 THR A C 1
ATOM 1461 O O . THR A 1 182 ? 11.841 59.594 34.243 1.00 29.83 179 THR A O 1
ATOM 1465 N N . PRO A 1 183 ? 10.290 58.742 35.654 1.00 34.29 180 PRO A N 1
ATOM 1466 C CA . PRO A 1 183 ? 9.637 58.028 34.548 1.00 32.48 180 PRO A CA 1
ATOM 1467 C C . PRO A 1 183 ? 9.099 59.014 33.505 1.00 32.50 180 PRO A C 1
ATOM 1468 O O . PRO A 1 183 ? 9.122 58.714 32.312 1.00 30.95 180 PRO A O 1
ATOM 1472 N N . GLU A 1 184 ? 8.630 60.179 33.951 1.00 34.53 181 GLU A N 1
ATOM 1473 C CA . GLU A 1 184 ? 8.160 61.196 33.011 1.00 35.03 181 GLU A CA 1
ATOM 1474 C C . GLU A 1 184 ? 9.299 61.642 32.080 1.00 34.54 181 GLU A C 1
ATOM 1475 O O . GLU A 1 184 ? 9.092 61.856 30.884 1.00 32.93 181 GLU A O 1
ATOM 1481 N N . GLU A 1 185 ? 10.509 61.750 32.623 1.00 33.16 182 GLU A N 1
ATOM 1482 C CA . GLU A 1 185 ? 11.655 62.159 31.818 1.00 32.06 182 GLU A CA 1
ATOM 1483 C C . GLU A 1 185 ? 12.088 61.037 30.889 1.00 29.64 182 GLU A C 1
ATOM 1484 O O . GLU A 1 185 ? 12.623 61.287 29.799 1.00 28.77 182 GLU A O 1
ATOM 1490 N N . VAL A 1 186 ? 11.871 59.795 31.316 1.00 28.82 183 VAL A N 1
ATOM 1491 C CA . VAL A 1 186 ? 12.165 58.660 30.434 1.00 26.83 183 VAL A CA 1
ATOM 1492 C C . VAL A 1 186 ? 11.276 58.757 29.194 1.00 28.63 183 VAL A C 1
ATOM 1493 O O . VAL A 1 186 ? 11.751 58.640 28.060 1.00 25.46 183 VAL A O 1
ATOM 1497 N N . ALA A 1 187 ? 9.989 59.009 29.416 1.00 27.98 184 ALA A N 1
ATOM 1498 C CA . ALA A 1 187 ? 9.053 59.137 28.302 1.00 28.26 184 ALA A CA 1
ATOM 1499 C C . ALA A 1 187 ? 9.421 60.333 27.422 1.00 35.89 184 ALA A C 1
ATOM 1500 O O . ALA A 1 187 ? 9.403 60.236 26.190 1.00 28.14 184 ALA A O 1
ATOM 1502 N N . GLU A 1 188 ? 9.754 61.458 28.054 1.00 33.47 185 GLU A N 1
ATOM 1503 C CA . GLU A 1 188 ? 10.181 62.647 27.320 1.00 30.84 185 GLU A CA 1
ATOM 1504 C C . GLU A 1 188 ? 11.437 62.384 26.472 1.00 35.89 185 GLU A C 1
ATOM 1505 O O . GLU A 1 188 ? 11.501 62.755 25.296 1.00 29.37 185 GLU A O 1
ATOM 1511 N N . ALA A 1 189 ? 12.432 61.739 27.070 1.00 27.92 186 ALA A N 1
ATOM 1512 C CA . ALA A 1 189 ? 13.657 61.403 26.354 1.00 26.58 186 ALA A CA 1
ATOM 1513 C C . ALA A 1 189 ? 13.343 60.499 25.176 1.00 28.57 186 ALA A C 1
ATOM 1514 O O . ALA A 1 189 ? 13.831 60.713 24.062 1.00 25.16 186 ALA A O 1
ATOM 1516 N N . ALA A 1 190 ? 12.525 59.482 25.414 1.00 24.72 187 ALA A N 1
ATOM 1517 C CA . ALA A 1 190 ? 12.206 58.531 24.348 1.00 23.77 187 ALA A CA 1
ATOM 1518 C C . ALA A 1 190 ? 11.522 59.258 23.168 1.00 26.69 187 ALA A C 1
ATOM 1519 O O . ALA A 1 190 ? 11.849 59.028 21.996 1.00 24.47 187 ALA A O 1
ATOM 1521 N N . LYS A 1 191 ? 10.580 60.141 23.480 1.00 26.56 188 LYS A N 1
ATOM 1522 C CA . LYS A 1 191 ? 9.872 60.860 22.424 1.00 28.07 188 LYS A CA 1
ATOM 1523 C C . LYS A 1 191 ? 10.829 61.733 21.623 1.00 32.36 188 LYS A C 1
ATOM 1524 O O . LYS A 1 191 ? 10.727 61.820 20.396 1.00 33.98 188 LYS A O 1
ATOM 1530 N N . GLU A 1 192 ? 11.770 62.372 22.308 1.00 28.57 189 GLU A N 1
ATOM 1531 C CA . GLU A 1 192 ? 12.724 63.225 21.610 1.00 32.60 189 GLU A CA 1
ATOM 1532 C C . GLU A 1 192 ? 13.656 62.390 20.718 1.00 27.82 189 GLU A C 1
ATOM 1533 O O . GLU A 1 192 ? 13.981 62.783 19.587 1.00 28.65 189 GLU A O 1
ATOM 1547 N N . GLU A 1 194 ? 12.943 59.479 19.409 1.00 24.94 191 GLU A N 1
ATOM 1548 C CA . GLU A 1 194 ? 12.113 59.016 18.308 1.00 28.18 191 GLU A CA 1
ATOM 1549 C C . GLU A 1 194 ? 11.987 60.117 17.242 1.00 27.47 191 GLU A C 1
ATOM 1550 O O . GLU A 1 194 ? 12.087 59.842 16.041 1.00 27.93 191 GLU A O 1
ATOM 1556 N N . LYS A 1 195 ? 11.792 61.360 17.679 1.00 28.93 192 LYS A N 1
ATOM 1557 C CA . LYS A 1 195 ? 11.710 62.491 16.748 1.00 31.26 192 LYS A CA 1
ATOM 1558 C C . LYS A 1 195 ? 13.015 62.693 15.975 1.00 31.31 192 LYS A C 1
ATOM 1559 O O . LYS A 1 195 ? 12.996 63.004 14.784 1.00 32.89 192 LYS A O 1
ATOM 1565 N N . ILE A 1 196 ? 14.136 62.512 16.667 1.00 29.89 193 ILE A N 1
ATOM 1566 C CA . ILE A 1 196 ? 15.471 62.613 16.085 1.00 35.36 193 ILE A CA 1
ATOM 1567 C C . ILE A 1 196 ? 15.676 61.565 14.990 1.00 36.66 193 ILE A C 1
ATOM 1568 O O . ILE A 1 196 ? 16.384 61.804 14.007 1.00 30.38 193 ILE A O 1
ATOM 1573 N N . GLY A 1 197 ? 15.040 60.408 15.151 1.00 28.09 194 GLY A N 1
ATOM 1574 C CA . GLY A 1 197 ? 15.160 59.348 14.163 1.00 27.34 194 GLY A CA 1
ATOM 1575 C C . GLY A 1 197 ? 15.738 58.065 14.726 1.00 25.67 194 GLY A C 1
ATOM 1576 O O . GLY A 1 197 ? 16.010 57.124 13.978 1.00 24.91 194 GLY A O 1
ATOM 1577 N N . VAL A 1 198 ? 15.945 58.014 16.039 1.00 24.01 195 VAL A N 1
ATOM 1578 C CA . VAL A 1 198 ? 16.420 56.772 16.654 1.00 22.30 195 VAL A CA 1
ATOM 1579 C C . VAL A 1 198 ? 15.390 55.670 16.373 1.00 23.06 195 VAL A C 1
ATOM 1580 O O . VAL A 1 198 ? 14.190 55.865 16.565 1.00 22.42 195 VAL A O 1
ATOM 1584 N N . ASP A 1 199 ? 15.864 54.525 15.899 1.00 21.32 196 ASP A N 1
ATOM 1585 C CA . ASP A 1 199 ? 14.983 53.504 15.331 1.00 21.49 196 ASP A CA 1
ATOM 1586 C C . ASP A 1 199 ? 14.418 52.556 16.376 1.00 20.60 196 ASP A C 1
ATOM 1587 O O . ASP A 1 199 ? 13.300 52.054 16.223 1.00 21.11 196 ASP A O 1
ATOM 1600 N N . ILE A 1 201 ? 14.524 52.136 20.840 1.00 18.70 198 ILE A N 1
ATOM 1601 C CA . ILE A 1 201 ? 14.908 52.930 21.995 1.00 18.68 198 ILE A CA 1
ATOM 1602 C C . ILE A 1 201 ? 14.870 52.052 23.218 1.00 22.65 198 ILE A C 1
ATOM 1603 O O . ILE A 1 201 ? 13.847 51.418 23.496 1.00 18.90 198 ILE A O 1
ATOM 1608 N N . GLY A 1 202 ? 15.993 52.005 23.930 1.00 18.29 199 GLY A N 1
ATOM 1609 C CA . GLY A 1 202 ? 16.116 51.149 25.095 1.00 19.81 199 GLY A CA 1
ATOM 1610 C C . GLY A 1 202 ? 16.316 51.890 26.404 1.00 22.52 199 GLY A C 1
ATOM 1611 O O . GLY A 1 202 ? 16.693 53.072 26.426 1.00 21.00 199 GLY A O 1
ATOM 1612 N N . LEU A 1 203 ? 16.044 51.191 27.503 1.00 19.66 200 LEU A N 1
ATOM 1613 C CA . LEU A 1 203 ? 16.290 51.705 28.835 1.00 20.57 200 LEU A CA 1
ATOM 1614 C C . LEU A 1 203 ? 17.336 50.824 29.501 1.00 20.93 200 LEU A C 1
ATOM 1615 O O . LEU A 1 203 ? 17.245 49.602 29.441 1.00 20.99 200 LEU A O 1
ATOM 1628 N N . THR A 1 205 ? 18.609 48.981 32.582 1.00 24.39 202 THR A N 1
ATOM 1629 C CA . THR A 1 205 ? 17.782 48.425 33.651 1.00 25.92 202 THR A CA 1
ATOM 1630 C C . THR A 1 205 ? 18.600 47.615 34.642 1.00 31.30 202 THR A C 1
ATOM 1631 O O . THR A 1 205 ? 18.040 46.894 35.459 1.00 34.97 202 THR A O 1
ATOM 1635 N N . GLY A 1 206 ? 19.925 47.722 34.555 1.00 31.43 203 GLY A N 1
ATOM 1636 C CA . GLY A 1 206 ? 20.796 47.085 35.528 1.00 34.40 203 GLY A CA 1
ATOM 1637 C C . GLY A 1 206 ? 20.805 47.858 36.833 1.00 36.23 203 GLY A C 1
ATOM 1638 O O . GLY A 1 206 ? 21.009 47.280 37.900 1.00 57.92 203 GLY A O 1
ATOM 1639 N N . ALA A 1 214 ? 12.682 38.821 44.627 1.00 77.14 211 ALA A N 1
ATOM 1640 C CA . ALA A 1 214 ? 12.775 37.516 43.978 1.00 79.05 211 ALA A CA 1
ATOM 1641 C C . ALA A 1 214 ? 12.611 37.632 42.466 1.00 80.16 211 ALA A C 1
ATOM 1642 O O . ALA A 1 214 ? 13.359 38.355 41.799 1.00 80.79 211 ALA A O 1
ATOM 1644 N N . GLY A 1 215 ? 11.619 36.927 41.927 1.00 77.18 212 GLY A N 1
ATOM 1645 C CA . GLY A 1 215 ? 11.353 36.951 40.498 1.00 65.51 212 GLY A CA 1
ATOM 1646 C C . GLY A 1 215 ? 10.764 38.263 40.006 1.00 59.19 212 GLY A C 1
ATOM 1647 O O . GLY A 1 215 ? 10.195 38.329 38.914 1.00 57.67 212 GLY A O 1
ATOM 1648 N N . GLU A 1 216 ? 10.915 39.311 40.810 1.00 59.24 213 GLU A N 1
ATOM 1649 C CA . GLU A 1 216 ? 10.353 40.622 40.504 1.00 59.33 213 GLU A CA 1
ATOM 1650 C C . GLU A 1 216 ? 11.413 41.619 40.037 1.00 57.33 213 GLU A C 1
ATOM 1651 O O . GLU A 1 216 ? 12.604 41.460 40.306 1.00 57.74 213 GLU A O 1
ATOM 1657 N N . ILE A 1 217 ? 10.954 42.644 39.327 1.00 46.82 214 ILE A N 1
ATOM 1658 C CA . ILE A 1 217 ? 11.779 43.780 38.948 1.00 43.29 214 ILE A CA 1
ATOM 1659 C C . ILE A 1 217 ? 11.649 44.846 40.034 1.00 46.65 214 ILE A C 1
ATOM 1660 O O . ILE A 1 217 ? 10.581 44.992 40.633 1.00 42.92 214 ILE A O 1
ATOM 1665 N N . HIS A 1 218 ? 12.722 45.588 40.297 1.00 44.36 215 HIS A N 1
ATOM 1666 C CA . HIS A 1 218 ? 12.646 46.689 41.258 1.00 45.93 215 HIS A CA 1
ATOM 1667 C C . HIS A 1 218 ? 11.584 47.693 40.798 1.00 45.92 215 HIS A C 1
ATOM 1668 O O . HIS A 1 218 ? 11.519 48.028 39.609 1.00 38.87 215 HIS A O 1
ATOM 1675 N N . PRO A 1 219 ? 10.746 48.171 41.734 1.00 47.97 216 PRO A N 1
ATOM 1676 C CA . PRO A 1 219 ? 9.610 49.038 41.388 1.00 42.73 216 PRO A CA 1
ATOM 1677 C C . PRO A 1 219 ? 10.019 50.262 40.567 1.00 40.27 216 PRO A C 1
ATOM 1678 O O . PRO A 1 219 ? 9.294 50.648 39.644 1.00 46.62 216 PRO A O 1
ATOM 1682 N N . VAL A 1 220 ? 11.167 50.853 40.891 1.00 43.22 217 VAL A N 1
ATOM 1683 C CA . VAL A 1 220 ? 11.674 52.008 40.152 1.00 45.89 217 VAL A CA 1
ATOM 1684 C C . VAL A 1 220 ? 11.970 51.638 38.706 1.00 41.44 217 VAL A C 1
ATOM 1685 O O . VAL A 1 220 ? 11.617 52.368 37.771 1.00 40.31 217 VAL A O 1
ATOM 1689 N N . ILE A 1 221 ? 12.613 50.494 38.514 1.00 34.50 218 ILE A N 1
ATOM 1690 C CA . ILE A 1 221 ? 12.901 50.029 37.165 1.00 32.07 218 ILE A CA 1
ATOM 1691 C C . ILE A 1 221 ? 11.603 49.805 36.393 1.00 31.62 218 ILE A C 1
ATOM 1692 O O . ILE A 1 221 ? 11.477 50.175 35.218 1.00 29.83 218 ILE A O 1
ATOM 1697 N N . LYS A 1 222 ? 10.640 49.185 37.059 1.00 34.39 219 LYS A N 1
ATOM 1698 C CA . LYS A 1 222 ? 9.374 48.851 36.418 1.00 38.51 219 LYS A CA 1
ATOM 1699 C C . LYS A 1 222 ? 8.615 50.095 35.932 1.00 36.12 219 LYS A C 1
ATOM 1700 O O . LYS A 1 222 ? 8.054 50.104 34.826 1.00 33.46 219 LYS A O 1
ATOM 1706 N N . GLU A 1 223 ? 8.614 51.140 36.760 1.00 34.43 220 GLU A N 1
ATOM 1707 C CA . GLU A 1 223 ? 7.983 52.411 36.410 1.00 37.46 220 GLU A CA 1
ATOM 1708 C C . GLU A 1 223 ? 8.636 53.066 35.209 1.00 32.12 220 GLU A C 1
ATOM 1709 O O . GLU A 1 223 ? 7.954 53.641 34.359 1.00 31.77 220 GLU A O 1
ATOM 1715 N N . ARG A 1 224 ? 9.962 53.016 35.164 1.00 30.84 221 ARG A N 1
ATOM 1716 C CA . ARG A 1 224 ? 10.692 53.605 34.051 1.00 28.87 221 ARG A CA 1
ATOM 1717 C C . ARG A 1 224 ? 10.419 52.833 32.767 1.00 27.38 221 ARG A C 1
ATOM 1718 O O . ARG A 1 224 ? 10.189 53.426 31.711 1.00 26.54 221 ARG A O 1
ATOM 1726 N N . LEU A 1 225 ? 10.417 51.508 32.860 1.00 27.39 222 LEU A N 1
ATOM 1727 C CA . LEU A 1 225 ? 10.160 50.683 31.680 1.00 28.21 222 LEU A CA 1
ATOM 1728 C C . LEU A 1 225 ? 8.735 50.909 31.154 1.00 27.07 222 LEU A C 1
ATOM 1729 O O . LEU A 1 225 ? 8.516 51.043 29.948 1.00 27.53 222 LEU A O 1
ATOM 1734 N N . SER A 1 226 ? 7.763 50.983 32.059 1.00 29.02 223 SER A N 1
ATOM 1735 C CA . SER A 1 226 ? 6.395 51.259 31.634 1.00 31.36 223 SER A CA 1
ATOM 1736 C C . SER A 1 226 ? 6.277 52.622 30.956 1.00 39.11 223 SER A C 1
ATOM 1737 O O . SER A 1 226 ? 5.545 52.773 29.971 1.00 32.78 223 SER A O 1
ATOM 1740 N N . ALA A 1 227 ? 6.996 53.615 31.477 1.00 29.56 224 ALA A N 1
ATOM 1741 C CA . ALA A 1 227 ? 6.999 54.936 30.855 1.00 29.59 224 ALA A CA 1
ATOM 1742 C C . ALA A 1 227 ? 7.549 54.854 29.432 1.00 27.60 224 ALA A C 1
ATOM 1743 O O . ALA A 1 227 ? 6.965 55.406 28.492 1.00 27.90 224 ALA A O 1
ATOM 1745 N N . LEU A 1 228 ? 8.671 54.158 29.274 1.00 26.02 225 LEU A N 1
ATOM 1746 C CA . LEU A 1 228 ? 9.261 53.993 27.955 1.00 24.51 225 LEU A CA 1
ATOM 1747 C C . LEU A 1 228 ? 8.287 53.284 27.022 1.00 30.33 225 LEU A C 1
ATOM 1748 O O . LEU A 1 228 ? 8.030 53.744 25.906 1.00 24.70 225 LEU A O 1
ATOM 1753 N N . VAL A 1 229 ? 7.749 52.164 27.489 1.00 25.34 226 VAL A N 1
ATOM 1754 C CA . VAL A 1 229 ? 6.932 51.293 26.642 1.00 31.37 226 VAL A CA 1
ATOM 1755 C C . VAL A 1 229 ? 5.733 52.025 26.048 1.00 34.48 226 VAL A C 1
ATOM 1756 O O . VAL A 1 229 ? 5.373 51.800 24.896 1.00 37.77 226 VAL A O 1
ATOM 1760 N N . SER A 1 230 ? 5.138 52.927 26.816 1.00 31.33 227 SER A N 1
ATOM 1761 C CA . SER A 1 230 ? 3.932 53.604 26.347 1.00 32.84 227 SER A CA 1
ATOM 1762 C C . SER A 1 230 ? 4.204 54.976 25.714 1.00 32.02 227 SER A C 1
ATOM 1763 O O . SER A 1 230 ? 3.277 55.662 25.286 1.00 32.06 227 SER A O 1
ATOM 1766 N N . SER A 1 231 ? 5.473 55.353 25.606 1.00 28.47 228 SER A N 1
ATOM 1767 C CA . SER A 1 231 ? 5.821 56.695 25.136 1.00 31.35 228 SER A CA 1
ATOM 1768 C C . SER A 1 231 ? 6.080 56.754 23.625 1.00 29.92 228 SER A C 1
ATOM 1769 O O . SER A 1 231 ? 5.904 57.806 23.011 1.00 29.26 228 SER A O 1
ATOM 1772 N N . VAL A 1 232 ? 6.493 55.638 23.022 1.00 26.89 229 VAL A N 1
ATOM 1773 C CA . VAL A 1 232 ? 6.906 55.658 21.616 1.00 26.48 229 VAL A CA 1
ATOM 1774 C C . VAL A 1 232 ? 6.342 54.494 20.813 1.00 34.53 229 VAL A C 1
ATOM 1775 O O . VAL A 1 232 ? 5.899 53.493 21.385 1.00 26.71 229 VAL A O 1
ATOM 1779 N N . LYS A 1 233 ? 6.369 54.638 19.486 1.00 27.10 230 LYS A N 1
ATOM 1780 C CA . LYS A 1 233 ? 5.841 53.628 18.578 1.00 27.69 230 LYS A CA 1
ATOM 1781 C C . LYS A 1 233 ? 6.924 52.686 18.060 1.00 26.1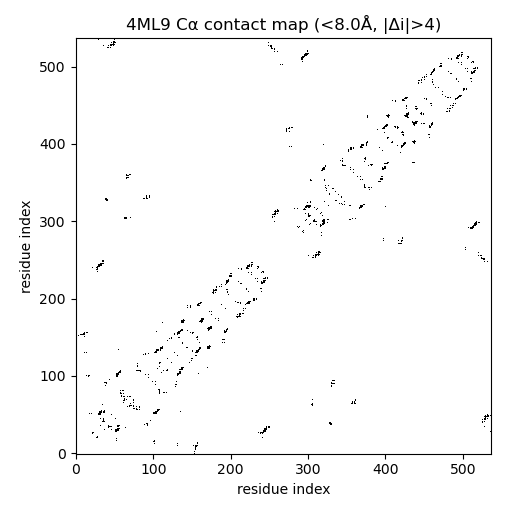4 230 LYS A C 1
ATOM 1782 O O . LYS A 1 233 ? 6.611 51.614 17.549 1.00 29.24 230 LYS A O 1
ATOM 1788 N N . VAL A 1 234 ? 8.189 53.087 18.171 1.00 24.73 231 VAL A N 1
ATOM 1789 C CA . VAL A 1 234 ? 9.304 52.269 17.674 1.00 23.50 231 VAL A CA 1
ATOM 1790 C C . VAL A 1 234 ? 9.580 51.117 18.651 1.00 22.97 231 VAL A C 1
ATOM 1791 O O . VAL A 1 234 ? 9.172 51.193 19.814 1.00 23.46 231 VAL A O 1
ATOM 1795 N N . PRO A 1 235 ? 10.274 50.055 18.197 1.00 23.01 232 PRO A N 1
ATOM 1796 C CA . PRO A 1 235 ? 10.569 48.948 19.118 1.00 22.77 232 PRO A CA 1
ATOM 1797 C C . PRO A 1 235 ? 11.302 49.420 20.365 1.00 27.11 232 PRO A C 1
ATOM 1798 O O . PRO A 1 235 ? 12.173 50.293 20.261 1.00 22.36 232 PRO A O 1
ATOM 1802 N N . THR A 1 236 ? 10.946 48.869 21.522 1.00 20.67 233 THR A N 1
ATOM 1803 C CA . THR A 1 236 ? 11.584 49.260 22.778 1.00 20.17 233 THR A CA 1
ATOM 1804 C C . THR A 1 236 ? 12.450 48.124 23.319 1.00 19.86 233 THR A C 1
ATOM 1805 O O . THR A 1 236 ? 12.169 46.944 23.065 1.00 20.37 233 THR A O 1
ATOM 1809 N N . LEU A 1 237 ? 13.502 48.479 24.055 1.00 19.32 234 LEU A N 1
ATOM 1810 C CA . LEU A 1 237 ? 14.396 47.475 24.638 1.00 19.36 234 LEU A CA 1
ATOM 1811 C C . LEU A 1 237 ? 14.638 47.721 26.110 1.00 19.80 234 LEU A C 1
ATOM 1812 O O . LEU A 1 237 ? 14.505 48.854 26.587 1.00 19.80 234 LEU A O 1
ATOM 1817 N N . ALA A 1 238 ? 15.041 46.663 26.817 1.00 20.47 235 ALA A N 1
ATOM 1818 C CA . ALA A 1 238 ? 15.572 46.810 28.170 1.00 21.15 235 ALA A CA 1
ATOM 1819 C C . ALA A 1 238 ? 16.953 46.174 28.166 1.00 21.19 235 ALA A C 1
ATOM 1820 O O . ALA A 1 238 ? 17.111 45.053 27.673 1.00 21.46 235 ALA A O 1
ATOM 1822 N N . GLU A 1 239 ? 17.942 46.868 28.726 1.00 21.20 236 GLU A N 1
ATOM 1823 C CA . GLU A 1 239 ? 19.289 46.301 28.790 1.00 21.60 236 GLU A CA 1
ATOM 1824 C C . GLU A 1 239 ? 19.853 46.374 30.198 1.00 26.79 236 GLU A C 1
ATOM 1825 O O . GLU A 1 239 ? 19.927 47.450 30.797 1.00 23.07 236 GLU A O 1
ATOM 1831 N N . GLY A 1 240 ? 20.252 45.222 30.726 1.00 21.33 237 GLY A N 1
ATOM 1832 C CA . GLY A 1 240 ? 20.936 45.192 32.003 1.00 20.12 237 GLY A CA 1
ATOM 1833 C C . GLY A 1 240 ? 20.213 44.377 33.051 1.00 27.52 237 GLY A C 1
ATOM 1834 O O . GLY A 1 240 ? 19.016 44.566 33.284 1.00 29.34 237 GLY A O 1
ATOM 1835 N N . GLY A 1 241 ? 20.944 43.466 33.686 1.00 24.65 238 GLY A N 1
ATOM 1836 C CA . GLY A 1 241 ? 20.433 42.748 34.836 1.00 32.84 238 GLY A CA 1
ATOM 1837 C C . GLY A 1 241 ? 19.341 41.743 34.530 1.00 37.45 238 GLY A C 1
ATOM 1838 O O . GLY A 1 241 ? 18.665 41.255 35.443 1.00 41.23 238 GLY A O 1
ATOM 1839 N N . ILE A 1 242 ? 19.162 41.425 33.251 1.00 25.46 239 ILE A N 1
ATOM 1840 C CA . ILE A 1 242 ? 18.155 40.438 32.867 1.00 23.26 239 ILE A CA 1
ATOM 1841 C C . ILE A 1 242 ? 18.704 39.011 32.988 1.00 27.23 239 ILE A C 1
ATOM 1842 O O . ILE A 1 242 ? 19.740 38.679 32.411 1.00 28.17 239 ILE A O 1
ATOM 1847 N N . ASN A 1 243 ? 17.997 38.168 33.733 1.00 23.67 240 ASN A N 1
ATOM 1848 C CA . ASN A 1 243 ? 18.438 36.787 33.961 1.00 26.38 240 ASN A CA 1
ATOM 1849 C C . ASN A 1 243 ? 17.233 35.848 34.032 1.00 28.74 240 ASN A C 1
ATOM 1850 O O . ASN A 1 243 ? 16.097 36.274 33.825 1.00 28.01 240 ASN A O 1
ATOM 1855 N N . ASP A 1 244 ? 17.457 34.575 34.332 1.00 29.67 241 ASP A N 1
ATOM 1856 C CA . ASP A 1 244 ? 16.337 33.634 34.312 1.00 38.57 241 ASP A CA 1
ATOM 1857 C C . ASP A 1 244 ? 15.312 33.869 35.433 1.00 40.65 241 ASP A C 1
ATOM 1858 O O . ASP A 1 244 ? 14.172 33.412 35.337 1.00 41.97 241 ASP A O 1
ATOM 1863 N N . THR A 1 245 ? 15.700 34.577 36.491 1.00 34.30 242 THR A N 1
ATOM 1864 C CA . THR A 1 245 ? 14.766 34.787 37.601 1.00 41.90 242 THR A CA 1
ATOM 1865 C C . THR A 1 245 ? 13.788 35.932 37.326 1.00 38.60 242 THR A C 1
ATOM 1866 O O . THR A 1 245 ? 12.687 35.951 37.868 1.00 39.87 242 THR A O 1
ATOM 1870 N N . ASN A 1 246 ? 14.173 36.879 36.477 1.00 30.95 243 ASN A N 1
ATOM 1871 C CA . ASN A 1 246 ? 13.324 38.051 36.269 1.00 30.47 243 ASN A CA 1
ATOM 1872 C C . ASN A 1 246 ? 12.873 38.305 34.827 1.00 27.41 243 ASN A C 1
ATOM 1873 O O . ASN A 1 246 ? 12.171 39.287 34.560 1.00 27.93 243 ASN A O 1
ATOM 1878 N N . TYR A 1 247 ? 13.267 37.444 33.890 1.00 29.78 244 TYR A N 1
ATOM 1879 C CA . TYR A 1 247 ? 12.969 37.736 32.486 1.00 23.69 244 TYR A CA 1
ATOM 1880 C C . TYR A 1 247 ? 11.462 37.779 32.185 1.00 23.99 244 TYR A C 1
ATOM 1881 O O . TYR A 1 247 ? 11.014 38.601 31.382 1.00 28.36 244 TYR A O 1
ATOM 1890 N N . VAL A 1 248 ? 10.672 36.932 32.844 1.00 26.81 245 VAL A N 1
ATOM 1891 C CA . VAL A 1 248 ? 9.222 36.999 32.654 1.00 27.83 245 VAL A CA 1
ATOM 1892 C C . VAL A 1 248 ? 8.650 38.343 33.123 1.00 28.45 245 VAL A C 1
ATOM 1893 O O . VAL A 1 248 ? 7.778 38.936 32.468 1.00 31.55 245 VAL A O 1
ATOM 1897 N N . ALA A 1 249 ? 9.141 38.820 34.261 1.00 32.02 246 ALA A N 1
ATOM 1898 C CA . ALA A 1 249 ? 8.713 40.104 34.788 1.00 32.22 246 ALA A CA 1
ATOM 1899 C C . ALA A 1 249 ? 9.046 41.216 33.793 1.00 32.00 246 ALA A C 1
ATOM 1900 O O . ALA A 1 249 ? 8.242 42.129 33.578 1.00 28.42 246 ALA A O 1
ATOM 1902 N N . PHE A 1 250 ? 10.226 41.141 33.182 1.00 26.71 247 PHE A N 1
ATOM 1903 C CA . PHE A 1 250 ? 10.581 42.089 32.121 1.00 24.27 247 PHE A CA 1
ATOM 1904 C C . PHE A 1 250 ? 9.619 41.984 30.944 1.00 24.61 247 PHE A C 1
ATOM 1905 O O . PHE A 1 250 ? 9.089 43.007 30.487 1.00 29.09 247 PHE A O 1
ATOM 1913 N N . LYS A 1 251 ? 9.372 40.759 30.469 1.00 24.17 248 LYS A N 1
ATOM 1914 C CA . LYS A 1 251 ? 8.385 40.541 29.394 1.00 23.28 248 LYS A CA 1
ATOM 1915 C C . LYS A 1 251 ? 7.028 41.163 29.720 1.00 24.80 248 LYS A C 1
ATOM 1916 O O . LYS A 1 251 ? 6.368 41.733 28.844 1.00 29.79 248 LYS A O 1
ATOM 1922 N N . ASP A 1 252 ? 6.603 41.057 30.975 1.00 30.91 249 ASP A N 1
ATOM 1923 C CA . ASP A 1 252 ? 5.280 41.541 31.359 1.00 32.05 249 ASP A CA 1
ATOM 1924 C C . ASP A 1 252 ? 5.116 43.058 31.259 1.00 29.43 249 ASP A C 1
ATOM 1925 O O . ASP A 1 252 ? 3.997 43.562 31.263 1.00 32.01 249 ASP A O 1
ATOM 1930 N N . THR A 1 253 ? 6.221 43.791 31.158 1.00 29.73 250 THR A N 1
ATOM 1931 C CA . THR A 1 253 ? 6.125 45.242 30.997 1.00 29.94 250 THR A CA 1
ATOM 1932 C C . THR A 1 253 ? 5.716 45.597 29.576 1.00 28.49 250 THR A C 1
ATOM 1933 O O . THR A 1 253 ? 5.268 46.712 29.317 1.00 29.47 250 THR A O 1
ATOM 1937 N N . GLY A 1 254 ? 5.881 44.652 28.655 1.00 29.39 251 GLY A N 1
ATOM 1938 C CA . GLY A 1 254 ? 5.500 44.881 27.271 1.00 27.11 251 GLY A CA 1
ATOM 1939 C C . GLY A 1 254 ? 6.636 45.416 26.425 1.00 27.93 251 GLY A C 1
ATOM 1940 O O . GLY A 1 254 ? 6.444 45.715 25.244 1.00 25.80 251 GLY A O 1
ATOM 1941 N N . VAL A 1 255 ? 7.817 45.547 27.029 1.00 22.82 252 VAL A N 1
ATOM 1942 C CA . VAL A 1 255 ? 8.996 45.991 26.296 1.00 23.45 252 VAL A CA 1
ATOM 1943 C C . VAL A 1 255 ? 9.259 44.954 25.214 1.00 27.08 252 VAL A C 1
ATOM 1944 O O . VAL A 1 255 ? 9.040 43.760 25.437 1.00 21.32 252 VAL A O 1
ATOM 1948 N N . ASN A 1 256 ? 9.680 45.402 24.033 1.00 20.27 253 ASN A N 1
ATOM 1949 C CA . ASN A 1 256 ? 9.726 44.511 22.872 1.00 22.38 253 ASN A CA 1
ATOM 1950 C C . ASN A 1 256 ? 10.924 43.586 22.825 1.00 22.91 253 ASN A C 1
ATOM 1951 O O . ASN A 1 256 ? 10.849 42.501 22.248 1.00 21.51 253 ASN A O 1
ATOM 1956 N N . ILE A 1 257 ? 12.047 44.035 23.377 1.00 16.99 254 ILE A N 1
ATOM 1957 C CA . ILE A 1 257 ? 13.300 43.309 23.227 1.00 15.74 254 ILE A CA 1
ATOM 1958 C C . ILE A 1 257 ? 14.065 43.322 24.535 1.00 19.56 254 ILE A C 1
ATOM 1959 O O . ILE A 1 257 ? 14.255 44.375 25.149 1.00 19.14 254 ILE A O 1
ATOM 1964 N N . LEU A 1 258 ? 14.509 42.144 24.957 1.00 15.66 255 LEU A N 1
ATOM 1965 C CA . LEU A 1 258 ? 15.366 42.022 26.131 1.00 18.77 255 LEU A CA 1
ATOM 1966 C C . LEU A 1 258 ? 16.804 41.783 25.685 1.00 17.14 255 LEU A C 1
ATOM 1967 O O . LEU A 1 258 ? 17.093 40.800 24.989 1.00 18.76 255 LEU A O 1
ATOM 1972 N N . VAL A 1 259 ? 17.708 42.682 26.081 1.00 16.20 256 VAL A N 1
ATOM 1973 C CA . VAL A 1 259 ? 19.123 42.537 25.732 1.00 17.97 256 VAL A CA 1
ATOM 1974 C C . VAL A 1 259 ? 19.761 41.654 26.785 1.00 17.82 256 VAL A C 1
ATOM 1975 O O . VAL A 1 259 ? 19.827 42.022 27.958 1.00 20.43 256 VAL A O 1
ATOM 1979 N N . ILE A 1 260 ? 20.226 40.477 26.371 1.00 15.57 257 ILE A N 1
ATOM 1980 C CA . ILE A 1 260 ? 20.731 39.490 27.322 1.00 15.67 257 ILE A CA 1
ATOM 1981 C C . ILE A 1 260 ? 22.128 39.055 26.927 1.00 24.11 257 ILE A C 1
ATOM 1982 O O . ILE A 1 260 ? 22.346 38.520 25.838 1.00 18.29 257 ILE A O 1
ATOM 1987 N N . GLY A 1 261 ? 23.087 39.296 27.812 1.00 18.31 258 GLY A N 1
ATOM 1988 C CA . GLY A 1 261 ? 24.449 38.877 27.550 1.00 19.51 258 GLY A CA 1
ATOM 1989 C C . GLY A 1 261 ? 25.043 38.068 28.678 1.00 22.26 258 GLY A C 1
ATOM 1990 O O . GLY A 1 261 ? 25.401 36.895 28.509 1.00 24.08 258 GLY A O 1
ATOM 1991 N N . THR A 1 262 ? 25.177 38.707 29.832 1.00 24.18 259 THR A N 1
ATOM 1992 C CA . THR A 1 262 ? 25.854 38.102 30.975 1.00 25.02 259 THR A CA 1
ATOM 1993 C C . THR A 1 262 ? 25.279 36.747 31.360 1.00 23.60 259 THR A C 1
ATOM 1994 O O . THR A 1 262 ? 26.018 35.803 31.604 1.00 22.62 259 THR A O 1
ATOM 1998 N N A SER A 1 263 ? 23.955 36.656 31.428 0.60 24.60 260 SER A N 1
ATOM 1999 N N B SER A 1 263 ? 23.950 36.662 31.414 0.40 24.83 260 SER A N 1
ATOM 2000 C CA A SER A 1 263 ? 23.318 35.408 31.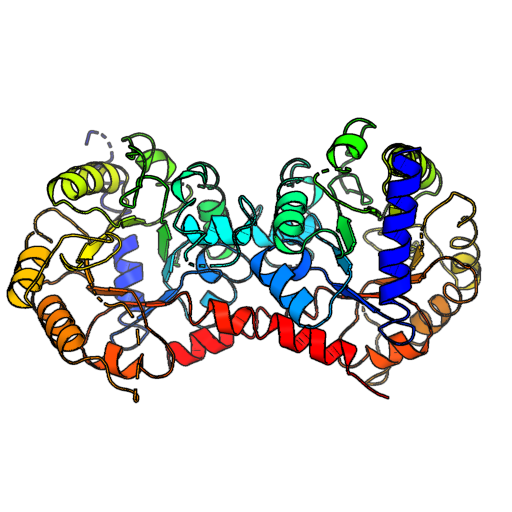838 0.60 26.69 260 SER A CA 1
ATOM 2001 C CA B SER A 1 263 ? 23.277 35.428 31.819 0.40 27.06 260 SER A CA 1
ATOM 2002 C C A SER A 1 263 ? 23.675 34.272 30.886 0.60 23.17 260 SER A C 1
ATOM 2003 C C B SER A 1 263 ? 23.633 34.276 30.886 0.40 23.09 260 SER A C 1
ATOM 2004 O O A SER A 1 263 ? 23.991 33.158 31.316 0.60 24.65 260 SER A O 1
ATOM 2005 O O B SER A 1 263 ? 23.878 33.151 31.325 0.40 25.40 260 SER A O 1
ATOM 2010 N N . ILE A 1 264 ? 23.670 34.568 29.592 1.00 19.73 261 ILE A N 1
ATOM 2011 C CA . ILE A 1 264 ? 24.037 33.571 28.599 1.00 19.52 261 ILE A CA 1
ATOM 2012 C C . ILE A 1 264 ? 25.532 33.239 28.679 1.00 19.43 261 ILE A C 1
ATOM 2013 O O . ILE A 1 264 ? 25.899 32.061 28.680 1.00 21.12 261 ILE A O 1
ATOM 2018 N N . ASP A 1 265 ? 26.388 34.261 28.745 1.00 17.56 262 ASP A N 1
ATOM 2019 C CA . ASP A 1 265 ? 27.825 34.043 28.937 1.00 16.97 262 ASP A CA 1
ATOM 2020 C C . ASP A 1 265 ? 28.100 33.077 30.083 1.00 22.53 262 ASP A C 1
ATOM 2021 O O . ASP A 1 265 ? 28.933 32.167 29.965 1.00 18.85 262 ASP A O 1
ATOM 2026 N N . ASN A 1 266 ? 27.424 33.289 31.211 1.00 18.94 263 ASN A N 1
ATOM 2027 C CA . ASN A 1 266 ? 27.682 32.459 32.387 1.00 20.01 263 ASN A CA 1
ATOM 2028 C C . ASN A 1 266 ? 27.318 31.007 32.158 1.00 21.64 263 ASN A C 1
ATOM 2029 O O . ASN A 1 266 ? 28.018 30.108 32.605 1.00 20.11 263 ASN A O 1
ATOM 2034 N N . VAL A 1 267 ? 26.201 30.781 31.479 1.00 18.67 264 VAL A N 1
ATOM 2035 C CA . VAL A 1 267 ? 25.735 29.421 31.216 1.00 21.74 264 VAL A CA 1
ATOM 2036 C C . VAL A 1 267 ? 26.677 28.721 30.251 1.00 21.22 264 VAL A C 1
ATOM 2037 O O . VAL A 1 267 ? 27.042 27.549 30.433 1.00 21.11 264 VAL A O 1
ATOM 2041 N N . VAL A 1 268 ? 27.094 29.448 29.228 1.00 17.29 265 VAL A N 1
ATOM 2042 C CA . VAL A 1 268 ? 28.028 28.897 28.257 1.00 19.29 265 VAL A CA 1
ATOM 2043 C C . VAL A 1 268 ? 29.391 28.561 28.895 1.00 17.54 265 VAL A C 1
ATOM 2044 O O . VAL A 1 268 ? 29.945 27.484 28.639 1.00 18.31 265 VAL A O 1
ATOM 2048 N N . SER A 1 269 ? 29.919 29.458 29.729 1.00 17.33 266 SER A N 1
ATOM 2049 C CA . SER A 1 269 ? 31.179 29.198 30.447 1.00 17.85 266 SER A CA 1
ATOM 2050 C C . SER A 1 269 ? 31.057 28.017 31.389 1.00 20.49 266 SER A C 1
ATOM 2051 O O . SER A 1 269 ? 31.932 27.146 31.431 1.00 18.40 266 SER A O 1
ATOM 2054 N N A GLU A 1 270 ? 29.982 27.991 32.169 0.56 19.73 267 GLU A N 1
ATOM 2055 N N B GLU A 1 270 ? 29.972 27.997 32.152 0.44 19.75 267 GLU A N 1
ATOM 2056 C CA A GLU A 1 270 ? 29.766 26.899 33.122 0.56 21.09 267 GLU A CA 1
ATOM 2057 C CA B GLU A 1 270 ? 29.744 26.928 33.117 0.44 21.02 267 GLU A CA 1
ATOM 2058 C C A GLU A 1 270 ? 29.689 25.552 32.405 0.56 22.76 267 GLU A C 1
ATOM 2059 C C B GLU A 1 270 ? 29.654 25.569 32.425 0.44 22.29 267 GLU A C 1
ATOM 2060 O O A GLU A 1 270 ? 30.160 24.528 32.918 0.56 22.61 267 GLU A O 1
ATOM 2061 O O B GLU A 1 270 ? 30.095 24.555 32.975 0.44 22.99 267 GLU A O 1
ATOM 2072 N N . ALA A 1 271 ? 29.104 25.560 31.211 1.00 17.76 268 ALA A N 1
ATOM 2073 C CA . ALA A 1 271 ? 28.981 24.336 30.425 1.00 22.03 268 ALA A CA 1
ATOM 2074 C C . ALA A 1 271 ? 30.351 23.806 30.040 1.00 19.25 268 ALA A C 1
ATOM 2075 O O . ALA A 1 271 ? 30.578 22.590 30.081 1.00 19.32 268 ALA A O 1
ATOM 2077 N N . ALA A 1 272 ? 31.250 24.712 29.649 1.00 15.84 269 ALA A N 1
ATOM 2078 C CA . ALA A 1 272 ? 32.625 24.340 29.304 1.00 18.41 269 ALA A CA 1
ATOM 2079 C C . ALA A 1 272 ? 33.364 23.809 30.524 1.00 20.14 269 ALA A C 1
ATOM 2080 O O . ALA A 1 272 ? 34.050 22.778 30.443 1.00 18.30 269 ALA A O 1
ATOM 2082 N N . THR A 1 273 ? 33.262 24.529 31.645 1.00 16.12 270 THR A N 1
ATOM 2083 C CA . THR A 1 273 ? 33.869 24.070 32.897 1.00 17.15 270 THR A CA 1
ATOM 2084 C C . THR A 1 273 ? 33.359 22.674 33.253 1.00 19.32 270 THR A C 1
ATOM 2085 O O . THR A 1 273 ? 34.145 21.764 33.572 1.00 17.27 270 THR A O 1
ATOM 2089 N N . ASN A 1 274 ? 32.044 22.484 33.172 1.00 18.33 271 ASN A N 1
ATOM 2090 C CA . ASN A 1 274 ? 31.466 21.214 33.602 1.00 18.47 271 ASN A CA 1
ATOM 2091 C C . ASN A 1 274 ? 31.817 20.035 32.707 1.00 18.75 271 ASN A C 1
ATOM 2092 O O . ASN A 1 274 ? 32.010 18.916 33.205 1.00 20.26 271 ASN A O 1
ATOM 2097 N N . VAL A 1 275 ? 31.882 20.263 31.398 1.00 16.91 272 VAL A N 1
ATOM 2098 C CA . VAL A 1 275 ? 32.208 19.163 30.490 1.00 21.28 272 VAL A CA 1
ATOM 2099 C C . VAL A 1 275 ? 33.663 18.731 30.682 1.00 19.21 272 VAL A C 1
ATOM 2100 O O . VAL A 1 275 ? 33.958 17.530 30.667 1.00 17.97 272 VAL A O 1
ATOM 2104 N N . VAL A 1 276 ? 34.565 19.691 30.910 1.00 16.44 273 VAL A N 1
ATOM 2105 C CA . VAL A 1 276 ? 35.973 19.342 31.183 1.00 19.56 273 VAL A CA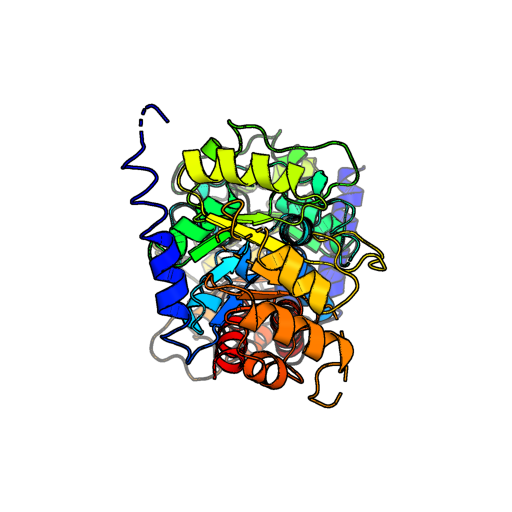 1
ATOM 2106 C C . VAL A 1 276 ? 36.086 18.590 32.511 1.00 23.63 273 VAL A C 1
ATOM 2107 O O . VAL A 1 276 ? 36.761 17.556 32.614 1.00 20.53 273 VAL A O 1
ATOM 2111 N N . LYS A 1 277 ? 35.409 19.104 33.529 1.00 17.51 274 LYS A N 1
ATOM 2112 C CA . LYS A 1 277 ? 35.366 18.455 34.831 1.00 19.82 274 LYS A CA 1
ATOM 2113 C C . LYS A 1 277 ? 34.816 17.029 34.690 1.00 25.03 274 LYS A C 1
ATOM 2114 O O . LYS A 1 277 ? 35.330 16.070 35.303 1.00 25.00 274 LYS A O 1
ATOM 2120 N N . LYS A 1 278 ? 33.786 16.885 33.858 1.00 21.84 275 LYS A N 1
ATOM 2121 C CA . LYS A 1 278 ? 33.139 15.590 33.664 1.00 28.55 275 LYS A CA 1
ATOM 2122 C C . LYS A 1 278 ? 34.114 14.575 33.076 1.00 22.59 275 LYS A C 1
ATOM 2123 O O . LYS A 1 278 ? 34.242 13.452 33.586 1.00 24.85 275 LYS A O 1
ATOM 2129 N N . PHE A 1 279 ? 34.810 14.971 32.014 1.00 21.29 276 PHE A N 1
ATOM 2130 C CA . PHE A 1 279 ? 35.785 14.080 31.381 1.00 25.22 276 PHE A CA 1
ATOM 2131 C C . PHE A 1 279 ? 36.825 13.626 32.402 1.00 29.53 276 PHE A C 1
ATOM 2132 O O . PHE A 1 279 ? 37.063 12.425 32.575 1.00 26.32 276 PHE A O 1
ATOM 2140 N N . LEU A 1 280 ? 37.433 14.590 33.089 1.00 24.60 277 LEU A N 1
ATOM 2141 C CA . LEU A 1 280 ? 38.479 14.285 34.071 1.00 21.97 277 LEU A CA 1
ATOM 2142 C C . LEU A 1 280 ? 38.006 13.416 35.243 1.00 29.08 277 LEU A C 1
ATOM 2143 O O . LEU A 1 280 ? 38.825 12.840 35.963 1.00 34.64 277 LEU A O 1
ATOM 2148 N N . SER A 1 281 ? 36.694 13.314 35.450 1.00 26.92 278 SER A N 1
ATOM 2149 C CA . SER A 1 281 ? 36.184 12.510 36.552 1.00 32.29 278 SER A CA 1
ATOM 2150 C C . SER A 1 281 ? 35.564 11.179 36.114 1.00 42.57 278 SER A C 1
ATOM 2151 O O . SER A 1 281 ? 35.111 10.406 36.957 1.00 36.54 278 SER A O 1
ATOM 2154 N N . LEU A 1 282 ? 35.533 10.905 34.811 1.00 32.85 279 LEU A N 1
ATOM 2155 C CA . LEU A 1 282 ? 34.982 9.627 34.340 1.00 34.45 279 LEU A CA 1
ATOM 2156 C C . LEU A 1 282 ? 35.730 8.420 34.913 1.00 44.89 279 LEU A C 1
ATOM 2157 O O . LEU A 1 282 ? 36.958 8.415 34.982 1.00 42.16 279 LEU A O 1
ATOM 2162 N N . LYS A 1 283 ? 34.980 7.403 35.333 1.00 44.99 280 LYS A N 1
ATOM 2163 C CA . LYS A 1 283 ? 35.577 6.182 35.863 1.00 50.78 280 LYS A CA 1
ATOM 2164 C C . LYS A 1 283 ? 35.049 4.940 35.151 1.00 55.56 280 LYS A C 1
ATOM 2165 O O . LYS A 1 283 ? 33.944 4.943 34.600 1.00 59.96 280 LYS A O 1
ATOM 2171 N N . LYS A 1 284 ? 35.849 3.880 35.170 1.00 54.52 281 LYS A N 1
ATOM 2172 C CA . LYS A 1 284 ? 35.482 2.622 34.534 1.00 62.43 281 LYS A CA 1
ATOM 2173 C C . LYS A 1 284 ? 34.264 1.982 35.205 1.00 67.13 281 LYS A C 1
ATOM 2174 O O . LYS A 1 284 ? 34.164 1.945 36.433 1.00 63.98 281 LYS A O 1
ATOM 2180 N N . GLY B 1 7 ? 70.816 27.380 28.230 1.00 62.70 4 GLY B N 1
ATOM 2181 C CA . GLY B 1 7 ? 70.439 28.642 27.610 1.00 62.61 4 GLY B CA 1
ATOM 2182 C C . GLY B 1 7 ? 68.999 29.061 27.889 1.00 56.49 4 GLY B C 1
ATOM 2183 O O . GLY B 1 7 ? 68.312 28.458 28.741 1.00 36.66 4 GLY B O 1
ATOM 2184 N N . ASP B 1 8 ? 68.536 30.096 27.181 1.00 49.98 5 ASP B N 1
ATOM 2185 C CA . ASP B 1 8 ? 67.160 30.578 27.362 1.00 39.32 5 ASP B CA 1
ATOM 2186 C C . ASP B 1 8 ? 66.101 29.678 26.731 1.00 28.31 5 ASP B C 1
ATOM 2187 O O . ASP B 1 8 ? 65.082 29.379 27.363 1.00 23.82 5 ASP B O 1
ATOM 2192 N N . SER B 1 9 ? 66.322 29.290 25.479 1.00 24.54 6 SER B N 1
ATOM 2193 C CA . SER B 1 9 ? 65.523 28.240 24.852 1.00 26.40 6 SER B CA 1
ATOM 2194 C C . SER B 1 9 ? 65.486 26.967 25.694 1.00 23.71 6 SER B C 1
ATOM 2195 O O . SER B 1 9 ? 64.434 26.328 25.830 1.00 17.73 6 SER B O 1
ATOM 2198 N N . GLU B 1 10 ? 66.637 26.571 26.234 1.00 19.27 7 GLU B N 1
ATOM 2199 C CA . GLU B 1 10 ? 66.700 25.321 26.998 1.00 19.92 7 GLU B CA 1
ATOM 2200 C C . GLU B 1 10 ? 65.849 25.375 28.263 1.00 20.32 7 GLU B C 1
ATOM 2201 O O . GLU B 1 10 ? 65.061 24.457 28.520 1.00 17.00 7 GLU B O 1
ATOM 2207 N N . GLN B 1 11 ? 65.995 26.435 29.054 1.00 18.44 8 GLN B N 1
ATOM 2208 C CA . GLN B 1 11 ? 65.222 26.498 30.298 1.00 26.13 8 GLN B CA 1
ATOM 2209 C C . GLN B 1 11 ? 63.725 26.606 29.994 1.00 16.83 8 GLN B C 1
ATOM 2210 O O . GLN B 1 11 ? 62.886 26.041 30.702 1.00 16.60 8 GLN B O 1
ATOM 2216 N N . LYS B 1 12 ? 63.390 27.313 28.926 1.00 17.28 9 LYS B N 1
ATOM 2217 C CA . LYS B 1 12 ? 61.998 27.425 28.511 1.00 16.79 9 LYS B CA 1
ATOM 2218 C C . LYS B 1 12 ? 61.377 26.061 28.201 1.00 21.14 9 LYS B C 1
ATOM 2219 O O . LYS B 1 12 ? 60.303 25.732 28.712 1.00 14.64 9 LYS B O 1
ATOM 2225 N N . ARG B 1 13 ? 62.044 25.265 27.371 1.00 14.48 10 ARG B N 1
ATOM 2226 C CA . ARG B 1 13 ? 61.532 23.934 27.031 1.00 13.31 10 ARG B CA 1
ATOM 2227 C C . ARG B 1 13 ? 61.433 23.009 28.242 1.00 13.95 10 ARG B C 1
ATOM 2228 O O . ARG B 1 13 ? 60.510 22.182 28.335 1.00 15.48 10 ARG B O 1
ATOM 2236 N N . ARG B 1 14 ? 62.367 23.141 29.182 1.00 14.95 11 ARG B N 1
ATOM 2237 C CA . ARG B 1 14 ? 62.313 22.287 30.365 1.00 12.61 11 ARG B CA 1
ATOM 2238 C C . ARG B 1 14 ? 61.113 22.633 31.232 1.00 16.22 11 ARG B C 1
ATOM 2239 O O . ARG B 1 14 ? 60.428 21.738 31.740 1.00 13.07 11 ARG B O 1
ATOM 2247 N N . LYS B 1 15 ? 60.857 23.926 31.397 1.00 14.48 12 LYS B N 1
ATOM 2248 C CA . LYS B 1 15 ? 59.669 24.361 32.119 1.00 14.09 12 LYS B CA 1
ATOM 2249 C C . LYS B 1 15 ? 58.399 23.888 31.412 1.00 13.69 12 LYS B C 1
ATOM 2250 O O . LYS B 1 15 ? 57.445 23.465 32.067 1.00 14.30 12 LYS B O 1
ATOM 2256 N N . ALA B 1 16 ? 58.384 23.942 30.079 1.00 13.46 13 ALA B N 1
ATOM 2257 C CA . ALA B 1 16 ? 57.197 23.552 29.309 1.00 11.95 13 ALA B CA 1
ATOM 2258 C C . ALA B 1 16 ? 56.914 22.058 29.443 1.00 13.27 13 ALA B C 1
ATOM 2259 O O . ALA B 1 16 ? 55.753 21.655 29.588 1.00 12.80 13 ALA B O 1
ATOM 2261 N N . LEU B 1 17 ? 57.946 21.225 29.358 1.00 11.53 14 LEU B N 1
ATOM 2262 C CA . LEU B 1 17 ? 57.708 19.787 29.494 1.00 12.58 14 LEU B CA 1
ATOM 2263 C C . LEU B 1 17 ? 57.193 19.453 30.890 1.00 15.41 14 LEU B C 1
ATOM 2264 O O . LEU B 1 17 ? 56.324 18.589 31.031 1.00 13.44 14 LEU B O 1
ATOM 2269 N N . LYS B 1 18 ? 57.708 20.136 31.918 1.00 12.78 15 LYS B N 1
ATOM 2270 C CA . LYS B 1 18 ? 57.224 19.898 33.279 1.00 13.08 15 LYS B CA 1
ATOM 2271 C C . LYS B 1 18 ? 55.713 20.150 33.363 1.00 13.31 15 LYS B C 1
ATOM 2272 O O . LYS B 1 18 ? 55.002 19.434 34.077 1.00 13.04 15 LYS B O 1
ATOM 2278 N N . LYS B 1 19 ? 55.213 21.150 32.642 1.00 13.19 16 LYS B N 1
ATOM 2279 C CA . LYS B 1 19 ? 53.764 21.417 32.659 1.00 12.04 16 LYS B CA 1
ATOM 2280 C C . LYS B 1 19 ? 53.009 20.173 32.202 1.00 15.03 16 LYS B C 1
ATOM 2281 O O . LYS B 1 19 ? 51.986 19.801 32.785 1.00 13.96 16 LYS B O 1
ATOM 2287 N N . VAL B 1 20 ? 53.516 19.544 31.146 1.00 13.89 17 VAL B N 1
ATOM 2288 C CA . VAL B 1 20 ? 52.834 18.395 30.547 1.00 12.12 17 VAL B CA 1
ATOM 2289 C C . VAL B 1 20 ? 52.954 17.215 31.500 1.00 11.96 17 VAL B C 1
ATOM 2290 O O . VAL B 1 20 ? 51.953 16.537 31.809 1.00 12.72 17 VAL B O 1
ATOM 2294 N N . LEU B 1 21 ? 54.165 16.967 31.990 1.00 11.86 18 LEU B N 1
ATOM 2295 C CA . LEU B 1 21 ? 54.379 15.852 32.914 1.00 13.57 18 LEU B CA 1
ATOM 2296 C C . LEU B 1 21 ? 53.558 16.010 34.190 1.00 16.08 18 LEU B C 1
ATOM 2297 O O . LEU B 1 21 ? 53.013 15.019 34.700 1.00 14.01 18 LEU B O 1
ATOM 2302 N N . ASP B 1 22 ? 53.482 17.236 34.724 1.00 12.92 19 ASP B N 1
ATOM 2303 C CA . ASP B 1 22 ? 52.678 17.471 35.927 1.00 13.83 19 ASP B CA 1
ATOM 2304 C C . ASP B 1 22 ? 51.195 17.164 35.681 1.00 16.06 19 ASP B C 1
ATOM 2305 O O . ASP B 1 22 ? 50.501 16.637 36.565 1.00 15.01 19 ASP B O 1
ATOM 2310 N N . ALA B 1 23 ? 50.689 17.555 34.515 1.00 13.40 20 ALA B N 1
ATOM 2311 C CA . ALA B 1 23 ? 49.276 17.343 34.214 1.00 12.71 20 ALA B CA 1
ATOM 2312 C C . ALA B 1 23 ? 48.977 15.847 34.089 1.00 15.98 20 ALA B C 1
ATOM 2313 O O . ALA B 1 23 ? 47.943 15.350 34.575 1.00 16.52 20 ALA B O 1
ATOM 2315 N N . VAL B 1 24 ? 49.869 15.140 33.407 1.00 15.31 21 VAL B N 1
ATOM 2316 C CA . VAL B 1 24 ? 49.721 13.699 33.245 1.00 18.06 21 VAL B CA 1
ATOM 2317 C C . VAL B 1 24 ? 49.632 13.024 34.617 1.00 17.44 21 VAL B C 1
ATOM 2318 O O . VAL B 1 24 ? 48.764 12.171 34.851 1.00 17.13 21 VAL B O 1
ATOM 2322 N N A GLU B 1 25 ? 50.507 13.433 35.527 0.50 14.24 22 GLU B N 1
ATOM 2323 N N B GLU B 1 25 ? 50.506 13.419 35.534 0.50 14.44 22 GLU B N 1
ATOM 2324 C CA A GLU B 1 25 ? 50.524 12.885 36.878 0.50 18.62 22 GLU B CA 1
ATOM 2325 C CA B GLU B 1 25 ? 50.498 12.842 36.875 0.50 18.34 22 GLU B CA 1
ATOM 2326 C C A GLU B 1 25 ? 49.266 13.252 37.658 0.50 18.62 22 GLU B C 1
ATOM 2327 C C B GLU B 1 25 ? 49.249 13.245 37.658 0.50 18.64 22 GLU B C 1
ATOM 2328 O O A GLU B 1 25 ? 48.648 12.399 38.303 0.50 19.32 22 GLU B O 1
ATOM 2329 O O B GLU B 1 25 ? 48.618 12.404 38.306 0.50 19.24 22 GLU B O 1
ATOM 2340 N N . GLU B 1 26 ? 48.898 14.529 37.601 1.00 16.63 23 GLU B N 1
ATOM 2341 C CA . GLU B 1 26 ? 47.728 15.052 38.332 1.00 20.47 23 GLU B CA 1
ATOM 2342 C C . GLU B 1 26 ? 46.475 14.275 37.920 1.00 22.63 23 GLU B C 1
ATOM 2343 O O . GLU B 1 26 ? 45.583 14.017 38.725 1.00 21.30 23 GLU B O 1
ATOM 2349 N N . HIS B 1 27 ? 46.413 13.889 36.652 1.00 19.16 24 HIS B N 1
ATOM 2350 C CA . HIS B 1 27 ? 45.200 13.258 36.125 1.00 22.38 24 HIS B CA 1
ATOM 2351 C C . HIS B 1 27 ? 45.308 11.740 35.996 1.00 24.19 24 HIS B C 1
ATOM 2352 O O . HIS B 1 27 ? 44.584 11.108 35.223 1.00 25.79 24 HIS B O 1
ATOM 2359 N N . GLY B 1 28 ? 46.215 11.158 36.771 1.00 17.22 25 GLY B N 1
ATOM 2360 C CA . GLY B 1 28 ? 46.256 9.712 36.921 1.00 20.92 25 GLY B CA 1
ATOM 2361 C C . GLY B 1 28 ? 46.835 8.993 35.716 1.00 23.63 25 GLY B C 1
ATOM 2362 O O . GLY B 1 28 ? 46.533 7.826 35.494 1.00 24.89 25 GLY B O 1
ATOM 2363 N N . GLY B 1 29 ? 47.646 9.688 34.924 1.00 15.25 26 GLY B N 1
ATOM 2364 C CA . GLY B 1 29 ? 48.341 9.045 33.812 1.00 17.19 26 GLY B CA 1
ATOM 2365 C C . GLY B 1 29 ? 47.800 9.428 32.447 1.00 16.44 26 GLY B C 1
ATOM 2366 O O . GLY B 1 29 ? 48.450 9.206 31.416 1.00 17.39 26 GLY B O 1
ATOM 2367 N N . THR B 1 30 ? 46.613 10.029 32.429 1.00 13.87 27 THR B N 1
ATOM 2368 C CA . THR B 1 30 ? 46.032 10.504 31.170 1.00 12.62 27 THR B CA 1
ATOM 2369 C C . THR B 1 30 ? 45.348 11.850 31.405 1.00 14.68 27 THR B C 1
ATOM 2370 O O . THR B 1 30 ? 44.430 11.945 32.200 1.00 18.46 27 THR B O 1
ATOM 2374 N N . THR B 1 31 ? 45.807 12.888 30.726 1.00 11.21 28 THR B N 1
ATOM 2375 C CA . THR B 1 31 ? 45.199 14.213 30.886 1.00 12.27 28 THR B CA 1
ATOM 2376 C C . THR B 1 31 ? 44.574 14.587 29.549 1.00 12.89 28 THR B C 1
ATOM 2377 O O . THR B 1 31 ? 44.505 13.745 28.655 1.00 12.73 28 THR B O 1
ATOM 2381 N N . ILE B 1 32 ? 44.098 15.821 29.415 1.00 11.33 29 ILE B N 1
ATOM 2382 C CA . ILE B 1 32 ? 43.410 16.250 28.201 1.00 9.78 29 ILE B CA 1
ATOM 2383 C C . ILE B 1 32 ? 44.146 17.407 27.559 1.00 13.01 29 ILE B C 1
ATOM 2384 O O . ILE B 1 32 ? 44.661 18.287 28.263 1.00 15.15 29 ILE B O 1
ATOM 2389 N N . LEU B 1 33 ? 44.233 17.396 26.227 1.00 11.61 30 LEU B N 1
ATOM 2390 C CA . LEU B 1 33 ? 44.634 18.597 25.494 1.00 9.43 30 LEU B CA 1
ATOM 2391 C C . LEU B 1 33 ? 43.331 19.176 24.981 1.00 14.15 30 LEU B C 1
ATOM 2392 O O . LEU B 1 33 ? 42.718 18.631 24.055 1.00 11.34 30 LEU B O 1
ATOM 2397 N N . SER B 1 34 ? 42.891 20.265 25.614 1.00 14.29 31 SER B N 1
ATOM 2398 C CA . SER B 1 34 ? 41.546 20.805 25.391 1.00 10.72 31 SER B CA 1
ATOM 2399 C C . SER B 1 34 ? 41.641 21.752 24.206 1.00 12.90 31 SER B C 1
ATOM 2400 O O . SER B 1 34 ? 42.489 22.641 24.173 1.00 13.04 31 SER B O 1
ATOM 2403 N N . THR B 1 35 ? 40.780 21.570 23.219 1.00 12.00 32 THR B N 1
ATOM 2404 C CA . THR B 1 35 ? 40.923 22.373 22.022 1.00 12.21 32 THR B CA 1
ATOM 2405 C C . THR B 1 35 ? 39.548 22.843 21.560 1.00 17.60 32 THR B C 1
ATOM 2406 O O . THR B 1 35 ? 38.655 23.027 22.398 1.00 12.88 32 THR B O 1
ATOM 2410 N N . GLY B 1 36 ? 39.367 23.054 20.260 1.00 13.96 33 GLY B N 1
ATOM 2411 C CA . GLY B 1 36 ? 38.138 23.695 19.792 1.00 14.23 33 GLY B CA 1
ATOM 2412 C C . GLY B 1 36 ? 38.009 25.054 20.437 1.00 11.07 33 GLY B C 1
ATOM 2413 O O . GLY B 1 36 ? 39.007 25.773 20.594 1.00 13.30 33 GLY B O 1
ATOM 2414 N N . ILE B 1 37 ? 36.788 25.418 20.822 1.00 15.24 34 ILE B N 1
ATOM 2415 C CA . ILE B 1 37 ? 36.547 26.742 21.385 1.00 15.20 34 ILE B CA 1
ATOM 2416 C C . ILE B 1 37 ? 37.350 26.998 22.673 1.00 19.46 34 ILE B C 1
ATOM 2417 O O . ILE B 1 37 ? 37.677 28.144 22.976 1.00 11.94 34 ILE B O 1
ATOM 2422 N N . THR B 1 38 ? 37.680 25.950 23.431 1.00 12.44 35 THR B N 1
ATOM 2423 C CA . THR B 1 38 ? 38.453 26.158 24.656 1.00 12.18 35 THR B CA 1
ATOM 2424 C C . THR B 1 38 ? 39.877 26.558 24.320 1.00 15.15 35 THR B C 1
ATOM 2425 O O . THR B 1 38 ? 40.612 27.049 25.175 1.00 15.00 35 THR B O 1
ATOM 2429 N N . GLY B 1 39 ? 40.287 26.319 23.081 1.00 12.44 36 GLY B N 1
ATOM 2430 C CA . GLY B 1 39 ? 41.632 26.686 22.676 1.00 11.27 36 GLY B CA 1
ATOM 2431 C C . GLY B 1 39 ? 41.813 28.136 22.243 1.00 18.23 36 GLY B C 1
ATOM 2432 O O . GLY B 1 39 ? 42.892 28.686 22.450 1.00 14.36 36 GLY B O 1
ATOM 2433 N N . ASP B 1 40 ? 40.798 28.760 21.634 1.00 13.40 37 ASP B N 1
ATOM 2434 C CA . ASP B 1 40 ? 41.016 30.066 21.001 1.00 16.32 37 ASP B CA 1
ATOM 2435 C C . ASP B 1 40 ? 40.252 31.238 21.622 1.00 16.85 37 ASP B C 1
ATOM 2436 O O . ASP B 1 40 ? 40.645 32.406 21.460 1.00 15.40 37 ASP B O 1
ATOM 2441 N N . ASP B 1 41 ? 39.172 30.948 22.344 1.00 13.52 38 ASP B N 1
ATOM 2442 C CA . ASP B 1 41 ? 38.391 32.019 22.947 1.00 13.56 38 ASP B CA 1
ATOM 2443 C C . ASP B 1 41 ? 38.841 32.181 24.382 1.00 14.61 38 ASP B C 1
ATOM 2444 O O . ASP B 1 41 ? 38.789 31.221 25.152 1.00 15.89 38 ASP B O 1
ATOM 2449 N N . ALA B 1 42 ? 39.288 33.379 24.750 1.00 12.18 39 ALA B N 1
ATOM 2450 C CA . ALA B 1 42 ? 39.851 33.569 26.089 1.00 12.41 39 ALA B CA 1
ATOM 2451 C C . ALA B 1 42 ? 38.818 33.322 27.202 1.00 17.33 39 ALA B C 1
ATOM 2452 O O . ALA B 1 42 ? 39.182 32.876 28.294 1.00 15.95 39 ALA B O 1
ATOM 2454 N N . ARG B 1 43 ? 37.543 33.630 26.950 1.00 14.95 40 ARG B N 1
ATOM 2455 C CA . ARG B 1 43 ? 36.512 33.361 27.965 1.00 15.13 40 ARG B CA 1
ATOM 2456 C C . ARG B 1 43 ? 36.382 31.857 28.223 1.00 13.14 40 ARG B C 1
ATOM 2457 O O . ARG B 1 43 ? 36.279 31.403 29.376 1.00 15.40 40 ARG B O 1
ATOM 2465 N N . ILE B 1 44 ? 36.378 31.077 27.148 1.00 14.07 41 ILE B N 1
ATOM 2466 C CA . ILE B 1 44 ? 36.103 29.647 27.269 1.00 14.96 41 ILE B CA 1
ATOM 2467 C C . ILE B 1 44 ? 37.384 28.888 27.640 1.00 15.93 41 ILE B C 1
ATOM 2468 O O . ILE B 1 44 ? 37.321 27.855 28.300 1.00 15.47 41 ILE B O 1
ATOM 2473 N N . ALA B 1 45 ? 38.546 29.419 27.252 1.00 11.03 42 ALA B N 1
ATOM 2474 C CA . ALA B 1 45 ? 39.826 28.878 27.739 1.00 15.74 42 ALA B CA 1
ATOM 2475 C C . ALA B 1 45 ? 39.866 28.942 29.262 1.00 15.76 42 ALA B C 1
ATOM 2476 O O . ALA B 1 45 ? 40.253 27.965 29.924 1.00 15.44 42 ALA B O 1
ATOM 2478 N N . ARG B 1 46 ? 39.499 30.097 29.820 1.00 13.39 43 ARG B N 1
ATOM 2479 C CA . ARG B 1 46 ? 39.491 30.245 31.274 1.00 15.46 43 ARG B CA 1
ATOM 2480 C C . ARG B 1 46 ? 38.515 29.258 31.900 1.00 17.46 43 ARG B C 1
ATOM 2481 O O . ARG B 1 46 ? 38.790 28.701 32.960 1.00 16.47 43 ARG B O 1
ATOM 2489 N N . ALA B 1 47 ? 37.360 29.067 31.259 1.00 14.55 44 ALA B N 1
ATOM 2490 C CA . ALA B 1 47 ? 36.348 28.136 31.767 1.00 16.26 44 ALA B CA 1
ATOM 2491 C C . ALA B 1 47 ? 36.894 26.708 31.771 1.00 14.01 44 ALA B C 1
ATOM 2492 O O . ALA B 1 47 ? 36.671 25.940 32.719 1.00 16.21 44 ALA B O 1
ATOM 2494 N N . ALA B 1 48 ? 37.589 26.340 30.703 1.00 11.79 45 ALA B N 1
ATOM 2495 C CA . ALA B 1 48 ? 38.182 24.999 30.620 1.00 12.83 45 ALA B CA 1
ATOM 2496 C C . ALA B 1 48 ? 39.216 24.788 31.728 1.00 18.48 45 ALA B C 1
ATOM 2497 O O . ALA B 1 48 ? 39.252 23.737 32.390 1.00 14.90 45 ALA B O 1
ATOM 2499 N N . VAL B 1 49 ? 40.071 25.781 31.925 1.00 12.36 46 VAL B N 1
ATOM 2500 C CA . VAL B 1 49 ? 41.054 25.710 33.004 1.00 12.91 46 VAL B CA 1
ATOM 2501 C C . VAL B 1 49 ? 40.362 25.568 34.365 1.00 17.46 46 VAL B C 1
ATOM 2502 O O . VAL B 1 49 ? 40.807 24.809 35.232 1.00 14.96 46 VAL B O 1
ATOM 2506 N N . ALA B 1 50 ? 39.252 26.270 34.551 1.00 15.63 47 ALA B N 1
ATOM 2507 C CA . ALA B 1 50 ? 38.510 26.167 35.802 1.00 15.83 47 ALA B CA 1
ATOM 2508 C C . ALA B 1 50 ? 37.964 24.753 36.017 1.00 17.47 47 ALA B C 1
ATOM 2509 O O . ALA B 1 50 ? 37.752 24.323 37.148 1.00 18.25 47 ALA B O 1
ATOM 2511 N N . GLY B 1 51 ? 37.735 24.025 34.934 1.00 16.64 48 GLY B N 1
ATOM 2512 C CA . GLY B 1 51 ? 37.249 22.654 35.049 1.00 19.20 48 GLY B CA 1
ATOM 2513 C C . GLY B 1 51 ? 38.382 21.647 35.193 1.00 19.91 48 GLY B C 1
ATOM 2514 O O . GLY B 1 51 ? 38.145 20.445 35.347 1.00 18.25 48 GLY B O 1
ATOM 2515 N N . GLY B 1 52 ? 39.619 22.129 35.142 1.00 16.02 49 GLY B N 1
ATOM 2516 C CA . GLY B 1 52 ? 40.756 21.260 35.405 1.00 14.69 49 GLY B CA 1
ATOM 2517 C C . GLY B 1 52 ? 41.723 21.116 34.249 1.00 14.91 49 GLY B C 1
ATOM 2518 O O . GLY B 1 52 ? 42.780 20.492 34.393 1.00 16.82 49 GLY B O 1
ATOM 2519 N N . ALA B 1 53 ? 41.394 21.687 33.093 1.00 13.99 50 ALA B N 1
ATOM 2520 C CA . ALA B 1 53 ? 42.301 21.570 31.943 1.00 12.80 50 ALA B CA 1
ATOM 2521 C C . ALA B 1 53 ? 43.640 22.233 32.227 1.00 14.87 50 ALA B C 1
ATOM 2522 O O . ALA B 1 53 ? 43.688 23.323 32.788 1.00 15.34 50 ALA B O 1
ATOM 2524 N N . ARG B 1 54 ? 44.727 21.586 31.814 1.00 11.87 51 ARG B N 1
ATOM 2525 C CA . ARG B 1 54 ? 46.076 22.102 32.048 1.00 13.56 51 ARG B CA 1
ATOM 2526 C C . ARG B 1 54 ? 46.811 22.370 30.740 1.00 12.77 51 ARG B C 1
ATOM 2527 O O . ARG B 1 54 ? 47.857 23.039 30.734 1.00 14.06 51 ARG B O 1
ATOM 2535 N N . LEU B 1 55 ? 46.284 21.823 29.647 1.00 12.06 52 LEU B N 1
ATOM 2536 C CA . LEU B 1 55 ? 46.897 21.949 28.324 1.00 12.11 52 LEU B CA 1
ATOM 2537 C C . LEU B 1 55 ? 45.814 22.439 27.380 1.00 10.68 52 LEU B C 1
ATOM 2538 O O . LEU B 1 55 ? 44.717 21.870 27.370 1.00 11.05 52 LEU B O 1
ATOM 2543 N N . LEU B 1 56 ? 46.125 23.461 26.582 1.00 9.98 53 LEU B N 1
ATOM 2544 C CA . LEU B 1 56 ? 45.161 24.048 25.637 1.00 10.74 53 LEU B CA 1
ATOM 2545 C C . LEU B 1 56 ? 45.767 24.105 24.247 1.00 13.17 53 LEU B C 1
ATOM 2546 O O . LEU B 1 56 ? 46.977 24.288 24.094 1.00 12.47 53 LEU B O 1
ATOM 2551 N N . GLU B 1 57 ? 44.924 23.987 23.227 1.00 10.73 54 GLU B N 1
ATOM 2552 C CA . GLU B 1 57 ? 45.422 24.001 21.853 1.00 9.62 54 GLU B CA 1
ATOM 2553 C C . GLU B 1 57 ? 44.587 24.906 20.940 1.00 10.83 54 GLU B C 1
ATOM 2554 O O . GLU B 1 57 ? 43.646 24.433 20.291 1.00 15.50 54 GLU B O 1
ATOM 2560 N N . PRO B 1 58 ? 44.929 26.204 20.869 1.00 12.11 55 PRO B N 1
ATOM 2561 C CA . PRO B 1 58 ? 44.304 27.003 19.798 1.00 10.61 55 PRO B CA 1
ATOM 2562 C C . PRO B 1 58 ? 44.762 26.495 18.429 1.00 13.13 55 PRO B C 1
ATOM 2563 O O . PRO B 1 58 ? 45.920 26.102 18.268 1.00 13.99 55 PRO B O 1
ATOM 2567 N N . ASN B 1 59 ? 43.878 26.514 17.440 1.00 13.47 56 ASN B N 1
ATOM 2568 C CA . ASN B 1 59 ? 44.280 26.049 16.118 1.00 15.38 56 ASN B CA 1
ATOM 2569 C C . ASN B 1 59 ? 43.547 26.798 15.015 1.00 15.88 56 ASN B C 1
ATOM 2570 O O . ASN B 1 59 ? 42.499 27.399 15.249 1.00 13.60 56 ASN B O 1
ATOM 2575 N N . HIS B 1 60 ? 44.107 26.766 13.814 1.00 12.52 57 HIS B N 1
ATOM 2576 C CA . HIS B 1 60 ? 43.578 27.566 12.720 1.00 13.27 57 HIS B CA 1
ATOM 2577 C C . HIS B 1 60 ? 42.195 27.155 12.168 1.00 13.17 57 HIS B C 1
ATOM 2578 O O . HIS B 1 60 ? 41.374 28.029 11.854 1.00 14.87 57 HIS B O 1
ATOM 2585 N N . PRO B 1 61 ? 41.902 25.841 12.100 1.00 13.59 58 PRO B N 1
ATOM 2586 C CA . PRO B 1 61 ? 40.539 25.523 11.665 1.00 14.09 58 PRO B CA 1
ATOM 2587 C C . PRO B 1 61 ? 39.514 26.018 12.674 1.00 13.75 58 PRO B C 1
ATOM 2588 O O . PRO B 1 61 ? 38.468 26.510 12.267 1.00 13.71 58 PRO B O 1
ATOM 2592 N N . ALA B 1 62 ? 39.787 25.886 13.970 1.00 11.41 59 ALA B N 1
ATOM 2593 C CA . ALA B 1 62 ? 38.806 26.356 14.964 1.00 14.30 59 ALA B CA 1
ATOM 2594 C C . ALA B 1 62 ? 38.641 27.863 14.904 1.00 16.32 59 ALA B C 1
ATOM 2595 O O . ALA B 1 62 ? 37.542 28.377 15.070 1.00 12.74 59 ALA B O 1
ATOM 2597 N N . VAL B 1 63 ? 39.744 28.579 14.711 1.00 11.84 60 VAL B N 1
ATOM 2598 C CA . VAL B 1 63 ? 39.650 30.030 14.553 1.00 14.12 60 VAL B CA 1
ATOM 2599 C C . VAL B 1 63 ? 38.896 30.401 13.267 1.00 12.59 60 VAL B C 1
ATOM 2600 O O . VAL B 1 63 ? 38.138 31.377 13.246 1.00 12.86 60 VAL B O 1
ATOM 2604 N N . ALA B 1 64 ? 39.070 29.632 12.189 1.00 12.52 61 ALA B N 1
ATOM 2605 C CA . ALA B 1 64 ? 38.267 29.877 10.983 1.00 15.28 61 ALA B CA 1
ATOM 2606 C C . ALA B 1 64 ? 36.773 29.799 11.327 1.00 15.35 61 ALA B C 1
ATOM 2607 O O . ALA B 1 64 ? 35.961 30.622 10.872 1.00 15.43 61 ALA B O 1
ATOM 2609 N N . LEU B 1 65 ? 36.410 28.807 12.136 1.00 13.16 62 LEU B N 1
ATOM 2610 C CA . LEU B 1 65 ? 35.010 28.645 12.544 1.00 13.69 62 LEU B CA 1
ATOM 2611 C C . LEU B 1 65 ? 34.560 29.797 13.422 1.00 12.44 62 LEU B C 1
ATOM 2612 O O . LEU B 1 65 ? 33.453 30.323 13.258 1.00 15.87 62 LEU B O 1
ATOM 2617 N N . ALA B 1 66 ? 35.426 30.199 14.345 1.00 13.02 63 ALA B N 1
ATOM 2618 C CA . ALA B 1 66 ? 35.102 31.287 15.271 1.00 13.22 63 ALA B CA 1
ATOM 2619 C C . ALA B 1 66 ? 34.893 32.594 14.532 1.00 12.11 63 ALA B C 1
ATOM 2620 O O . ALA B 1 66 ? 34.050 33.410 14.919 1.00 12.41 63 ALA B O 1
ATOM 2622 N N . ARG B 1 67 ? 35.668 32.806 13.464 1.00 13.89 64 ARG B N 1
ATOM 2623 C CA . ARG B 1 67 ? 35.587 34.065 12.712 1.00 13.75 64 ARG B CA 1
ATOM 2624 C C . ARG B 1 67 ? 34.616 33.977 11.554 1.00 14.14 64 ARG B C 1
ATOM 2625 O O . ARG B 1 67 ? 34.480 34.928 10.776 1.00 15.79 64 ARG B O 1
ATOM 2633 N N . GLY B 1 68 ? 33.958 32.831 11.413 1.00 14.32 65 GLY B N 1
ATOM 2634 C CA . GLY B 1 68 ? 33.023 32.641 10.315 1.00 15.28 65 GLY B CA 1
ATOM 2635 C C . GLY B 1 68 ? 33.691 32.811 8.965 1.00 16.23 65 GLY B C 1
ATOM 2636 O O . GLY B 1 68 ? 33.081 33.309 8.021 1.00 17.36 65 GLY B O 1
ATOM 2637 N N . HIS B 1 69 ? 34.946 32.373 8.867 1.00 15.04 66 HIS B N 1
ATOM 2638 C CA . HIS B 1 69 ? 35.721 32.591 7.651 1.00 14.85 66 HIS B CA 1
ATOM 2639 C C . HIS B 1 69 ? 35.047 31.892 6.479 1.00 18.11 66 HIS B C 1
ATOM 2640 O O . HIS B 1 69 ? 34.762 30.698 6.543 1.00 17.13 66 HIS B O 1
ATOM 2647 N N . LYS B 1 70 ? 34.772 32.649 5.424 1.00 17.65 67 LYS B N 1
ATOM 2648 C CA . LYS B 1 70 ? 34.083 32.136 4.245 1.00 22.88 67 LYS B CA 1
ATOM 2649 C C . LYS B 1 70 ? 32.771 31.431 4.569 1.00 26.92 67 LYS B C 1
ATOM 2650 O O . LYS B 1 70 ? 32.306 30.589 3.809 1.00 21.19 67 LYS B O 1
ATOM 2656 N N . GLY B 1 71 ? 32.177 31.793 5.701 1.00 19.79 68 GLY B N 1
ATOM 2657 C CA . GLY B 1 71 ? 30.909 31.233 6.120 1.00 20.37 68 GLY B CA 1
ATOM 2658 C C . GLY B 1 71 ? 30.979 29.775 6.532 1.00 20.27 68 GLY B C 1
ATOM 2659 O O . GLY B 1 71 ? 29.953 29.100 6.516 1.00 20.14 68 GLY B O 1
ATOM 2660 N N . VAL B 1 72 ? 32.163 29.269 6.877 1.00 18.37 69 VAL B N 1
ATOM 2661 C CA . VAL B 1 72 ? 32.250 27.861 7.277 1.00 18.67 69 VAL B CA 1
ATOM 2662 C C . VAL B 1 72 ? 31.476 27.578 8.558 1.00 20.84 69 VAL B C 1
ATOM 2663 O O . VAL B 1 72 ? 31.551 28.337 9.520 1.00 16.58 69 VAL B O 1
ATOM 2667 N N . ILE B 1 73 ? 30.715 26.485 8.562 1.00 19.25 70 ILE B N 1
ATOM 2668 C CA . ILE B 1 73 ? 29.918 26.152 9.735 1.00 18.92 70 ILE B CA 1
ATOM 2669 C C . ILE B 1 73 ? 30.137 24.738 10.255 1.00 28.70 70 ILE B C 1
ATOM 2670 O O . ILE B 1 73 ? 29.509 24.341 11.229 1.00 28.87 70 ILE B O 1
ATOM 2675 N N . THR B 1 74 ? 31.012 23.974 9.600 1.00 22.82 71 THR B N 1
ATOM 2676 C CA . THR B 1 74 ? 31.413 22.660 10.109 1.00 29.21 71 THR B CA 1
ATOM 2677 C C . THR B 1 74 ? 32.932 22.614 10.223 1.00 29.85 71 THR B C 1
ATOM 2678 O O . THR B 1 74 ? 33.627 23.342 9.519 1.00 22.86 71 THR B O 1
ATOM 2698 N N . HIS B 1 76 ? 34.773 20.248 9.260 1.00 26.98 73 HIS B N 1
ATOM 2699 C CA . HIS B 1 76 ? 35.253 19.751 7.965 1.00 28.90 73 HIS B CA 1
ATOM 2700 C C . HIS B 1 76 ? 35.437 20.876 6.948 1.00 34.50 73 HIS B C 1
ATOM 2701 O O . HIS B 1 76 ? 36.437 20.909 6.230 1.00 23.68 73 HIS B O 1
ATOM 2708 N N . ALA B 1 77 ? 34.459 21.777 6.864 1.00 24.56 74 ALA B N 1
ATOM 2709 C CA . ALA B 1 77 ? 34.570 22.906 5.948 1.00 24.69 74 ALA B CA 1
ATOM 2710 C C . ALA B 1 77 ? 35.695 23.820 6.414 1.00 19.45 74 ALA B C 1
ATOM 2711 O O . ALA B 1 77 ? 36.447 24.360 5.594 1.00 19.36 74 ALA B O 1
ATOM 2713 N N . ALA B 1 78 ? 35.799 24.005 7.728 1.00 17.74 75 ALA B N 1
ATOM 2714 C CA . ALA B 1 78 ? 36.808 24.886 8.288 1.00 16.16 75 ALA B CA 1
ATOM 2715 C C . ALA B 1 78 ? 38.210 24.355 7.992 1.00 19.99 75 ALA B C 1
ATOM 2716 O O . ALA B 1 78 ? 39.118 25.130 7.703 1.00 15.95 75 ALA B O 1
ATOM 2718 N N A GLU B 1 79 ? 38.383 23.036 8.079 0.55 16.34 76 GLU B N 1
ATOM 2719 N N B GLU B 1 79 ? 38.385 23.041 8.060 0.45 16.35 76 GLU B N 1
ATOM 2720 C CA A GLU B 1 79 ? 39.674 22.425 7.743 0.55 17.74 76 GLU B CA 1
ATOM 2721 C CA B GLU B 1 79 ? 39.686 22.463 7.739 0.45 16.27 76 GLU B CA 1
ATOM 2722 C C A GLU B 1 79 ? 40.096 22.787 6.319 0.55 17.85 76 GLU B C 1
ATOM 2723 C C B GLU B 1 79 ? 40.102 22.784 6.309 0.45 17.82 76 GLU B C 1
ATOM 2724 O O A GLU B 1 79 ? 41.281 22.987 6.047 0.55 16.84 76 GLU B O 1
ATOM 2725 O O B GLU B 1 79 ? 41.287 22.949 6.020 0.45 17.13 76 GLU B O 1
ATOM 2736 N N . GLN B 1 80 ? 39.127 22.887 5.415 1.00 17.69 77 GLN B N 1
ATOM 2737 C CA . GLN B 1 80 ? 39.438 23.131 4.007 1.00 20.97 77 GLN B CA 1
ATOM 2738 C C . GLN B 1 80 ? 39.885 24.568 3.737 1.00 21.68 77 GLN B C 1
ATOM 2739 O O . GLN B 1 80 ? 40.449 24.843 2.683 1.00 20.73 77 GLN B O 1
ATOM 2745 N N . VAL B 1 81 ? 39.622 25.489 4.664 1.00 17.19 78 VAL B N 1
ATOM 2746 C CA . VAL B 1 81 ? 40.067 26.874 4.476 1.00 16.28 78 VAL B CA 1
ATOM 2747 C C . VAL B 1 81 ? 41.080 27.305 5.530 1.00 17.53 78 VAL B C 1
ATOM 2748 O O . VAL B 1 81 ? 41.422 28.488 5.625 1.00 17.13 78 VAL B O 1
ATOM 2752 N N . ARG B 1 82 ? 41.567 26.354 6.319 1.00 15.63 79 ARG B N 1
ATOM 2753 C CA . ARG B 1 82 ? 42.382 26.708 7.490 1.00 15.96 79 ARG B CA 1
ATOM 2754 C C . ARG B 1 82 ? 43.652 27.475 7.121 1.00 14.93 79 ARG B C 1
ATOM 2755 O O . ARG B 1 82 ? 44.096 28.339 7.872 1.00 15.11 79 ARG B O 1
ATOM 2763 N N . HIS B 1 83 ? 44.216 27.180 5.952 1.00 14.77 80 HIS B N 1
ATOM 2764 C CA . HIS B 1 83 ? 45.460 27.825 5.526 1.00 17.14 80 HIS B CA 1
ATOM 2765 C C . HIS B 1 83 ? 45.234 29.281 5.112 1.00 20.91 80 HIS B C 1
ATOM 2766 O O . HIS B 1 83 ? 46.192 30.002 4.803 1.00 19.97 80 HIS B O 1
ATOM 2773 N N . GLU B 1 84 ? 43.976 29.708 5.072 1.00 15.69 81 GLU B N 1
ATOM 2774 C CA . GLU B 1 84 ? 43.664 31.103 4.754 1.00 18.64 81 GLU B CA 1
ATOM 2775 C C . GLU B 1 84 ? 43.679 31.997 5.994 1.00 22.10 81 GLU B C 1
ATOM 2776 O O . GLU B 1 84 ? 43.564 33.208 5.889 1.00 20.23 81 GLU B O 1
ATOM 2782 N N . ILE B 1 85 ? 43.798 31.401 7.175 1.00 15.98 82 ILE B N 1
ATOM 2783 C CA . ILE B 1 85 ? 43.845 32.198 8.404 1.00 17.38 82 ILE B CA 1
ATOM 2784 C C . ILE B 1 85 ? 45.274 32.717 8.559 1.00 17.03 82 ILE B C 1
ATOM 2785 O O . ILE B 1 85 ? 46.204 31.918 8.553 1.00 20.24 82 ILE B O 1
ATOM 2790 N N . PRO B 1 86 ? 45.464 34.051 8.676 1.00 18.59 83 PRO B N 1
ATOM 2791 C CA . PRO B 1 86 ? 46.855 34.541 8.699 1.00 20.58 83 PRO B CA 1
ATOM 2792 C C . PRO B 1 86 ? 47.579 34.117 9.978 1.00 19.62 83 PRO B C 1
ATOM 2793 O O . PRO B 1 86 ? 46.935 33.957 11.023 1.00 18.20 83 PRO B O 1
ATOM 2797 N N . LEU B 1 87 ? 48.895 33.925 9.902 1.00 20.22 84 LEU B N 1
ATOM 2798 C CA . LEU B 1 87 ? 49.646 33.538 11.090 1.00 21.68 84 LEU B CA 1
ATOM 2799 C C . LEU B 1 87 ? 49.428 34.562 12.207 1.00 17.97 84 LEU B C 1
ATOM 2800 O O . LEU B 1 87 ? 49.265 34.185 13.366 1.00 17.73 84 LEU B O 1
ATOM 2805 N N A ASP B 1 88 ? 49.412 35.846 11.846 0.61 19.21 85 ASP B N 1
ATOM 2806 N N B ASP B 1 88 ? 49.395 35.838 11.840 0.39 19.38 85 ASP B N 1
ATOM 2807 C CA A ASP B 1 88 ? 49.243 36.920 12.833 0.61 21.55 85 ASP B CA 1
ATOM 2808 C CA B ASP B 1 88 ? 49.239 36.912 12.814 0.39 21.55 85 ASP B CA 1
ATOM 2809 C C A ASP B 1 88 ? 47.984 36.734 13.680 0.61 22.04 85 ASP B C 1
ATOM 2810 C C B ASP B 1 88 ? 47.984 36.747 13.668 0.39 21.50 85 ASP B C 1
ATOM 2811 O O A ASP B 1 88 ? 47.967 37.066 14.869 0.61 20.36 85 ASP B O 1
ATOM 2812 O O B ASP B 1 88 ? 47.973 37.103 14.848 0.39 20.69 85 ASP B O 1
ATOM 2821 N N . GLU B 1 89 ? 46.926 36.200 13.077 1.00 17.55 86 GLU B N 1
ATOM 2822 C CA . GLU B 1 89 ? 45.698 35.949 13.830 1.00 21.92 86 GLU B CA 1
ATOM 2823 C C . GLU B 1 89 ? 45.929 34.889 14.901 1.00 20.35 86 GLU B C 1
ATOM 2824 O O . GLU B 1 89 ? 45.429 35.015 16.013 1.00 17.77 86 GLU B O 1
ATOM 2838 N N . LEU B 1 91 ? 48.798 34.268 16.303 1.00 13.49 88 LEU B N 1
ATOM 2839 C CA . LEU B 1 91 ? 49.690 34.883 17.289 1.00 17.70 88 LEU B CA 1
ATOM 2840 C C . LEU B 1 91 ? 48.868 35.728 18.271 1.00 19.19 88 LEU B C 1
ATOM 2841 O O . LEU B 1 91 ? 49.120 35.721 19.486 1.00 18.14 88 LEU B O 1
ATOM 2846 N N . LYS B 1 92 ? 47.881 36.457 17.757 1.00 18.40 89 LYS B N 1
ATOM 2847 C CA . LYS B 1 92 ? 47.011 37.265 18.625 1.00 19.95 89 LYS B CA 1
ATOM 2848 C C . LYS B 1 92 ? 46.164 36.384 19.534 1.00 19.74 89 LYS B C 1
ATOM 2849 O O . LYS B 1 92 ? 45.956 36.687 20.720 1.00 16.66 89 LYS B O 1
ATOM 2855 N N . VAL B 1 93 ? 45.642 35.298 18.973 1.00 16.21 90 VAL B N 1
ATOM 2856 C CA . VAL B 1 93 ? 44.842 34.368 19.761 1.00 15.88 90 VAL B CA 1
ATOM 2857 C C . VAL B 1 93 ? 45.694 33.724 20.863 1.00 13.98 90 VAL B C 1
ATOM 2858 O O . VAL B 1 93 ? 45.277 33.645 22.034 1.00 14.94 90 VAL B O 1
ATOM 2862 N N . THR B 1 94 ? 46.892 33.285 20.495 1.00 14.33 91 THR B N 1
ATOM 2863 C CA . THR B 1 94 ? 47.773 32.623 21.453 1.00 13.52 91 THR B CA 1
ATOM 2864 C C . THR B 1 94 ? 48.125 33.578 22.594 1.00 16.55 91 THR B C 1
ATOM 2865 O O . THR B 1 94 ? 48.050 33.211 23.775 1.00 15.28 91 THR B O 1
ATOM 2869 N N . GLN B 1 95 ? 48.494 34.806 22.242 1.00 15.13 92 GLN B N 1
ATOM 2870 C CA . GLN B 1 95 ? 48.851 35.787 23.245 1.00 15.65 92 GLN B CA 1
ATOM 2871 C C . GLN B 1 95 ? 47.652 36.130 24.135 1.00 18.13 92 GLN B C 1
ATOM 2872 O O . GLN B 1 95 ? 47.789 36.278 25.357 1.00 17.04 92 GLN B O 1
ATOM 2878 N N . GLY B 1 96 ? 46.474 36.242 23.529 1.00 17.32 93 GLY B N 1
ATOM 2879 C CA . GLY B 1 96 ? 45.269 36.562 24.276 1.00 17.63 93 GLY B CA 1
ATOM 2880 C C . GLY B 1 96 ? 44.910 35.499 25.296 1.00 17.87 93 GLY B C 1
ATOM 2881 O O . GLY B 1 96 ? 44.587 35.807 26.447 1.00 15.14 93 GLY B O 1
ATOM 2882 N N . VAL B 1 97 ? 44.972 34.238 24.879 1.00 15.42 94 VAL B N 1
ATOM 2883 C CA . VAL B 1 97 ? 44.749 33.129 25.803 1.00 13.20 94 VAL B CA 1
ATOM 2884 C C . VAL B 1 97 ? 45.804 33.101 26.908 1.00 17.23 94 VAL B C 1
ATOM 2885 O O . VAL B 1 97 ? 45.457 32.993 28.080 1.00 15.53 94 VAL B O 1
ATOM 2889 N N . ARG B 1 98 ? 47.083 33.222 26.542 1.00 14.44 95 ARG B N 1
ATOM 2890 C CA . ARG B 1 98 ? 48.158 33.292 27.534 1.00 15.04 95 ARG B CA 1
ATOM 2891 C C . ARG B 1 98 ? 47.906 34.415 28.550 1.00 16.73 95 ARG B C 1
ATOM 2892 O O . ARG B 1 98 ? 48.107 34.222 29.757 1.00 15.54 95 ARG B O 1
ATOM 2900 N N . ASN B 1 99 ? 47.462 35.580 28.066 1.00 16.35 96 ASN B N 1
ATOM 2901 C CA . ASN B 1 99 ? 47.214 36.736 28.929 1.00 18.89 96 ASN B CA 1
ATOM 2902 C C . ASN B 1 99 ? 46.270 36.383 30.075 1.00 22.66 96 ASN B C 1
ATOM 2903 O O . ASN B 1 99 ? 46.397 36.904 31.179 1.00 20.45 96 ASN B O 1
ATOM 2908 N N . VAL B 1 100 ? 45.293 35.518 29.805 1.00 15.35 97 VAL B N 1
ATOM 2909 C CA . VAL B 1 100 ? 44.254 35.257 30.798 1.00 20.08 97 VAL B CA 1
ATOM 2910 C C . VAL B 1 100 ? 44.460 33.973 31.592 1.00 20.67 97 VAL B C 1
ATOM 2911 O O . VAL B 1 100 ? 43.966 33.874 32.708 1.00 23.93 97 VAL B O 1
ATOM 2915 N N . VAL B 1 101 ? 45.184 32.991 31.052 1.00 16.03 98 VAL B N 1
ATOM 2916 C CA . VAL B 1 101 ? 45.392 31.764 31.824 1.00 15.38 98 VAL B CA 1
ATOM 2917 C C . VAL B 1 101 ? 46.703 31.748 32.590 1.00 15.34 98 VAL B C 1
ATOM 2918 O O . VAL B 1 101 ? 46.899 30.897 33.456 1.00 21.91 98 VAL B O 1
ATOM 2922 N N . GLY B 1 102 ? 47.603 32.683 32.288 1.00 21.42 99 GLY B N 1
ATOM 2923 C CA . GLY B 1 102 ? 48.840 32.795 33.053 1.00 22.88 99 GLY B CA 1
ATOM 2924 C C . GLY B 1 102 ? 49.907 31.808 32.615 1.00 19.40 99 GLY B C 1
ATOM 2925 O O . GLY B 1 102 ? 49.699 31.058 31.674 1.00 15.59 99 GLY B O 1
ATOM 2926 N N . GLU B 1 103 ? 51.042 31.780 33.318 1.00 18.27 100 GLU B N 1
ATOM 2927 C CA . GLU B 1 103 ? 52.204 31.048 32.816 1.00 20.77 100 GLU B CA 1
ATOM 2928 C C . GLU B 1 103 ? 52.182 29.548 33.068 1.00 21.99 100 GLU B C 1
ATOM 2929 O O . GLU B 1 103 ? 52.972 28.831 32.472 1.00 20.98 100 GLU B O 1
ATOM 2935 N N . ASP B 1 104 ? 51.314 29.060 33.952 1.00 17.84 101 ASP B N 1
ATOM 2936 C CA . ASP B 1 104 ? 51.402 27.650 34.340 1.00 18.12 101 ASP B CA 1
ATOM 2937 C C . ASP B 1 104 ? 50.646 26.727 33.403 1.00 19.51 101 ASP B C 1
ATOM 2938 O O . ASP B 1 104 ? 50.864 25.525 33.415 1.00 17.53 101 ASP B O 1
ATOM 2943 N N . ILE B 1 105 ? 49.753 27.282 32.595 1.00 14.95 102 ILE B N 1
ATOM 2944 C CA . ILE B 1 105 ? 49.001 26.462 31.650 1.00 12.80 102 ILE B CA 1
ATOM 2945 C C . ILE B 1 105 ? 49.866 26.190 30.415 1.00 15.43 102 ILE B C 1
ATOM 2946 O O . ILE B 1 105 ? 50.639 27.053 30.007 1.00 13.20 102 ILE B O 1
ATOM 2951 N N . TYR B 1 106 ? 49.748 25.000 29.837 1.00 12.99 103 TYR B N 1
ATOM 2952 C CA . TYR B 1 106 ? 50.483 24.658 28.617 1.00 13.75 103 TYR B CA 1
ATOM 2953 C C . TYR B 1 106 ? 49.659 25.025 27.385 1.00 13.95 103 TYR B C 1
ATOM 2954 O O . TYR B 1 106 ? 48.491 24.662 27.300 1.00 13.46 103 TYR B O 1
ATOM 2963 N N . ILE B 1 107 ? 50.263 25.745 26.435 1.00 10.70 104 ILE B N 1
ATOM 2964 C CA . ILE B 1 107 ? 49.560 26.096 25.192 1.00 9.97 104 ILE B CA 1
ATOM 2965 C C . ILE B 1 107 ? 50.373 25.627 23.991 1.00 13.77 104 ILE B C 1
ATOM 2966 O O . ILE B 1 107 ? 51.539 26.032 23.810 1.00 14.48 104 ILE B O 1
ATOM 2971 N N . THR B 1 108 ? 49.783 24.747 23.189 1.00 11.65 105 THR B N 1
ATOM 2972 C CA . THR B 1 108 ? 50.409 24.377 21.922 1.00 12.20 105 THR B CA 1
ATOM 2973 C C . THR B 1 108 ? 49.524 24.878 20.790 1.00 15.95 105 THR B C 1
ATOM 2974 O O . THR B 1 108 ? 48.304 24.688 20.811 1.00 13.16 105 THR B O 1
ATOM 2978 N N . VAL B 1 109 ? 50.124 25.559 19.815 1.00 12.89 106 VAL B N 1
ATOM 2979 C CA . VAL B 1 109 ? 49.312 26.212 18.794 1.00 12.17 106 VAL B CA 1
ATOM 2980 C C . VAL B 1 109 ? 49.388 25.545 17.414 1.00 16.41 106 VAL B C 1
ATOM 2981 O O . VAL B 1 109 ? 50.467 25.196 16.940 1.00 11.84 106 VAL B O 1
ATOM 2985 N N . GLY B 1 110 ? 48.228 25.365 16.784 1.00 12.20 107 GLY B N 1
ATOM 2986 C CA . GLY B 1 110 ? 48.153 24.967 15.389 1.00 14.74 107 GLY B CA 1
ATOM 2987 C C . GLY B 1 110 ? 48.153 26.216 14.539 1.00 16.77 107 GLY B C 1
ATOM 2988 O O . GLY B 1 110 ? 47.292 27.100 14.706 1.00 13.27 107 GLY B O 1
ATOM 2989 N N . VAL B 1 111 ? 49.143 26.326 13.653 1.00 14.50 108 VAL B N 1
ATOM 2990 C CA . VAL B 1 111 ? 49.270 27.518 12.813 1.00 14.25 108 VAL B CA 1
ATOM 2991 C C . VAL B 1 111 ? 49.220 27.130 11.346 1.00 16.56 108 VAL B C 1
ATOM 2992 O O . VAL B 1 111 ? 49.571 26.001 10.990 1.00 14.63 108 VAL B O 1
ATOM 2996 N N . PRO B 1 112 ? 48.798 28.064 10.483 1.00 17.85 109 PRO B N 1
ATOM 2997 C CA . PRO B 1 112 ? 48.864 27.807 9.040 1.00 15.70 109 PRO B CA 1
ATOM 2998 C C . PRO B 1 112 ? 50.310 27.500 8.628 1.00 18.33 109 PRO B C 1
ATOM 2999 O O . PRO B 1 112 ? 51.232 28.292 8.898 1.00 18.96 109 PRO B O 1
ATOM 3003 N N . GLY B 1 113 ? 50.504 26.350 7.985 1.00 15.41 110 GLY B N 1
ATOM 3004 C CA . GLY B 1 113 ? 51.830 25.892 7.602 1.00 14.66 110 GLY B CA 1
ATOM 3005 C C . GLY B 1 113 ? 52.393 24.874 8.593 1.00 15.95 110 GLY B C 1
ATOM 3006 O O . GLY B 1 113 ? 53.451 24.288 8.341 1.00 16.21 110 GLY B O 1
ATOM 3007 N N . GLY B 1 114 ? 51.698 24.694 9.718 1.00 13.71 111 GLY B N 1
ATOM 3008 C CA . GLY B 1 114 ? 52.066 23.729 10.751 1.00 13.47 111 GLY B CA 1
ATOM 3009 C C . GLY B 1 114 ? 51.407 22.373 10.519 1.00 14.28 111 GLY B C 1
ATOM 3010 O O . GLY B 1 114 ? 51.865 21.361 11.051 1.00 13.37 111 GLY B O 1
ATOM 3011 N N . PHE B 1 115 ? 50.332 22.339 9.736 1.00 13.36 112 PHE B N 1
ATOM 3012 C CA . PHE B 1 115 ? 49.704 21.064 9.367 1.00 12.54 112 PHE B CA 1
ATOM 3013 C C . PHE B 1 115 ? 50.189 20.712 7.977 1.00 16.97 112 PHE B C 1
ATOM 3014 O O . PHE B 1 115 ? 51.004 21.439 7.411 1.00 13.52 112 PHE B O 1
ATOM 3022 N N . THR B 1 116 ? 49.726 19.599 7.413 1.00 12.64 113 THR B N 1
ATOM 3023 C CA . THR B 1 116 ? 49.996 19.351 6.001 1.00 13.60 113 THR B CA 1
ATOM 3024 C C . THR B 1 116 ? 48.911 20.142 5.260 1.00 14.68 113 THR B C 1
ATOM 3025 O O . THR B 1 116 ? 47.749 19.734 5.226 1.00 13.87 113 THR B O 1
ATOM 3029 N N . GLU B 1 117 ? 49.271 21.300 4.717 1.00 15.15 114 GLU B N 1
ATOM 3030 C CA . GLU B 1 117 ? 48.244 22.186 4.184 1.00 15.16 114 GLU B CA 1
ATOM 3031 C C . GLU B 1 117 ? 47.908 21.807 2.763 1.00 16.22 114 GLU B C 1
ATOM 3032 O O . GLU B 1 117 ? 48.722 21.201 2.054 1.00 16.66 114 GLU B O 1
ATOM 3038 N N . ILE B 1 118 ? 46.710 22.174 2.314 1.00 16.00 115 ILE B N 1
ATOM 3039 C CA . ILE B 1 118 ? 46.352 21.830 0.952 1.00 20.90 115 ILE B CA 1
ATOM 3040 C C . ILE B 1 118 ? 46.938 22.815 -0.048 1.00 19.54 115 ILE B C 1
ATOM 3041 O O . ILE B 1 118 ? 46.920 22.563 -1.232 1.00 21.77 115 ILE B O 1
ATOM 3046 N N . LEU B 1 119 ? 47.455 23.934 0.450 1.00 19.82 116 LEU B N 1
ATOM 3047 C CA . LEU B 1 119 ? 48.258 24.846 -0.360 1.00 21.64 116 LEU B CA 1
ATOM 3048 C C . LEU B 1 119 ? 49.621 24.989 0.346 1.00 21.32 116 LEU B C 1
ATOM 3049 O O . LEU B 1 119 ? 49.691 25.112 1.558 1.00 21.81 116 LEU B O 1
ATOM 3054 N N . PRO B 1 120 ? 50.719 24.915 -0.407 1.00 29.66 117 PRO B N 1
ATOM 3055 C CA . PRO B 1 120 ? 52.041 24.842 0.234 1.00 27.37 117 PRO B CA 1
ATOM 3056 C C . PRO B 1 120 ? 52.519 26.151 0.865 1.00 27.26 117 PRO B C 1
ATOM 3057 O O . PRO B 1 120 ? 53.241 26.916 0.217 1.00 29.57 117 PRO B O 1
ATOM 3061 N N . LEU B 1 121 ? 52.137 26.378 2.120 1.00 25.04 118 LEU B N 1
ATOM 3062 C CA . LEU B 1 121 ? 52.637 27.507 2.898 1.00 23.44 118 LEU B CA 1
ATOM 3063 C C . LEU B 1 121 ? 53.898 27.086 3.618 1.00 26.48 118 LEU B C 1
ATOM 3064 O O . LEU B 1 121 ? 53.885 26.125 4.385 1.00 28.65 118 LEU B O 1
ATOM 3069 N N . GLU B 1 122 ? 54.981 27.819 3.408 1.00 27.66 119 GLU B N 1
ATOM 3070 C CA . GLU B 1 122 ? 56.229 27.492 4.082 1.00 33.44 119 GLU B CA 1
ATOM 3071 C C . GLU B 1 122 ? 56.414 28.357 5.323 1.00 37.26 119 GLU B C 1
ATOM 3072 O O . GLU B 1 122 ? 56.445 29.585 5.230 1.00 39.58 119 GLU B O 1
ATOM 3078 N N . LEU B 1 123 ? 56.523 27.719 6.485 1.00 29.90 120 LEU B N 1
ATOM 3079 C CA . LEU B 1 123 ? 56.921 28.431 7.693 1.00 29.76 120 LEU B CA 1
ATOM 3080 C C . LEU B 1 123 ? 58.394 28.778 7.594 1.00 33.15 120 LEU B C 1
ATOM 3081 O O . LEU B 1 123 ? 59.204 27.974 7.124 1.00 42.11 120 LEU B O 1
ATOM 3086 N N . LYS B 1 124 ? 58.738 29.987 8.015 1.00 28.98 121 LYS B N 1
ATOM 3087 C CA . LYS B 1 124 ? 60.121 30.438 7.968 1.00 36.94 121 LYS B CA 1
ATOM 3088 C C . LYS B 1 124 ? 60.633 30.438 9.393 1.00 27.65 121 LYS B C 1
ATOM 3089 O O . LYS B 1 124 ? 59.838 30.406 10.324 1.00 25.54 121 LYS B O 1
ATOM 3095 N N . GLU B 1 125 ? 61.951 30.488 9.569 1.00 25.76 122 GLU B N 1
ATOM 3096 C CA . GLU B 1 125 ? 62.531 30.552 10.911 1.00 30.55 122 GLU B CA 1
ATOM 3097 C C . GLU B 1 125 ? 61.892 31.677 11.728 1.00 28.10 122 GLU B C 1
ATOM 3098 O O . GLU B 1 125 ? 61.533 31.497 12.901 1.00 25.49 122 GLU B O 1
ATOM 3104 N N A GLU B 1 126 ? 61.743 32.825 11.074 0.53 26.21 123 GLU B N 1
ATOM 3105 N N B GLU B 1 126 ? 61.742 32.837 11.099 0.47 26.28 123 GLU B N 1
ATOM 3106 C CA A GLU B 1 126 ? 61.104 34.024 11.618 0.53 28.77 123 GLU B CA 1
ATOM 3107 C CA B GLU B 1 126 ? 61.154 34.007 11.747 0.47 27.47 123 GLU B CA 1
ATOM 3108 C C A GLU B 1 126 ? 59.797 33.698 12.334 0.53 25.51 123 GLU B C 1
ATOM 3109 C C B GLU B 1 126 ? 59.771 33.718 12.347 0.47 25.45 123 GLU B C 1
ATOM 3110 O O A GLU B 1 126 ? 59.498 34.234 13.403 0.53 25.26 123 GLU B O 1
ATOM 3111 O O B GLU B 1 126 ? 59.387 34.311 13.357 0.47 24.69 123 GLU B O 1
ATOM 3122 N N . ASP B 1 127 ? 59.028 32.799 11.737 1.00 23.49 124 ASP B N 1
ATOM 3123 C CA . ASP B 1 127 ? 57.692 32.480 12.226 1.00 22.19 124 ASP B CA 1
ATOM 3124 C C . ASP B 1 127 ? 57.729 31.762 13.556 1.00 20.02 124 ASP B C 1
ATOM 3125 O O . ASP B 1 127 ? 56.850 31.961 14.387 1.00 17.58 124 ASP B O 1
ATOM 3130 N N . PHE B 1 128 ? 58.738 30.911 13.750 1.00 18.37 125 PHE B N 1
ATOM 3131 C CA . PHE B 1 128 ? 58.883 30.196 15.001 1.00 19.00 125 PHE B CA 1
ATOM 3132 C C . PHE B 1 128 ? 59.282 31.162 16.117 1.00 20.28 125 PHE B C 1
ATOM 3133 O O . PHE B 1 128 ? 58.846 31.015 17.258 1.00 18.95 125 PHE B O 1
ATOM 3141 N N . PHE B 1 129 ? 60.110 32.143 15.782 1.00 20.81 126 PHE B N 1
ATOM 3142 C CA . PHE B 1 129 ? 60.430 33.212 16.723 1.00 22.39 126 PHE B CA 1
ATOM 3143 C C . PHE B 1 129 ? 59.154 33.959 17.140 1.00 20.73 126 PHE B C 1
ATOM 3144 O O . PHE B 1 129 ? 58.910 34.174 18.337 1.00 19.07 126 PHE B O 1
ATOM 3152 N N . LYS B 1 130 ? 58.335 34.325 16.155 1.00 19.17 127 LYS B N 1
ATOM 3153 C CA . LYS B 1 130 ? 57.058 34.994 16.433 1.00 22.39 127 LYS B CA 1
ATOM 3154 C C . LYS B 1 130 ? 56.121 34.156 17.298 1.00 20.30 127 LYS B C 1
ATOM 3155 O O . LYS B 1 130 ? 55.495 34.669 18.233 1.00 16.85 127 LYS B O 1
ATOM 3161 N N . ILE B 1 131 ? 56.011 32.873 16.984 1.00 18.82 128 ILE B N 1
ATOM 3162 C CA . ILE B 1 131 ? 55.197 31.975 17.808 1.00 17.82 128 ILE B CA 1
ATOM 3163 C C . ILE B 1 131 ? 55.700 31.939 19.256 1.00 22.47 128 ILE B C 1
ATOM 3164 O O . ILE B 1 131 ? 54.906 32.012 20.197 1.00 18.59 128 ILE B O 1
ATOM 3169 N N . ALA B 1 132 ? 57.012 31.841 19.441 1.00 17.58 129 ALA B N 1
ATOM 3170 C CA . ALA B 1 132 ? 57.560 31.854 20.795 1.00 20.38 129 ALA B CA 1
ATOM 3171 C C . ALA B 1 132 ? 57.278 33.193 21.475 1.00 18.93 129 ALA B C 1
ATOM 3172 O O . ALA B 1 132 ? 56.972 33.228 22.675 1.00 20.45 129 ALA B O 1
ATOM 3182 N N . SER B 1 134 ? 54.764 35.025 21.059 1.00 19.16 131 SER B N 1
ATOM 3183 C CA . SER B 1 134 ? 53.326 35.182 21.312 1.00 21.84 131 SER B CA 1
ATOM 3184 C C . SER B 1 134 ? 52.889 34.426 22.567 1.00 25.99 131 SER B C 1
ATOM 3185 O O . SER B 1 134 ? 51.738 34.534 22.996 1.00 22.45 131 SER B O 1
ATOM 3188 N N . GLY B 1 135 ? 53.796 33.641 23.146 1.00 16.79 132 GLY B N 1
ATOM 3189 C CA . GLY B 1 135 ? 53.518 33.011 24.422 1.00 17.08 132 GLY B CA 1
ATOM 3190 C C . GLY B 1 135 ? 53.204 31.528 24.346 1.00 18.00 132 GLY B C 1
ATOM 3191 O O . GLY B 1 135 ? 52.856 30.910 25.351 1.00 19.59 132 GLY B O 1
ATOM 3192 N N . ALA B 1 136 ? 53.304 30.939 23.163 1.00 15.37 133 ALA B N 1
ATOM 3193 C CA . ALA B 1 136 ? 53.045 29.500 23.032 1.00 14.07 133 ALA B CA 1
ATOM 3194 C C . ALA B 1 136 ? 54.153 28.697 23.725 1.00 17.18 133 ALA B C 1
ATOM 3195 O O . ALA B 1 136 ? 55.316 29.133 23.744 1.00 16.18 133 ALA B O 1
ATOM 3197 N N . ASP B 1 137 ? 53.804 27.534 24.275 1.00 14.20 134 ASP B N 1
ATOM 3198 C CA . ASP B 1 137 ? 54.822 26.593 24.769 1.00 12.90 134 ASP B CA 1
ATOM 3199 C C . ASP B 1 137 ? 55.242 25.636 23.671 1.00 16.84 134 ASP B C 1
ATOM 3200 O O . ASP B 1 137 ? 56.340 25.071 23.717 1.00 14.73 134 ASP B O 1
ATOM 3205 N N . GLY B 1 138 ? 54.350 25.393 22.716 1.00 13.78 135 GLY B N 1
ATOM 3206 C CA . GLY B 1 138 ? 54.628 24.397 21.696 1.00 13.80 135 GLY B CA 1
ATOM 3207 C C . GLY B 1 138 ? 53.900 24.658 20.400 1.00 14.67 135 GLY B C 1
ATOM 3208 O O . GLY B 1 138 ? 53.067 25.565 20.324 1.00 11.56 135 GLY B O 1
ATOM 3209 N N . VAL B 1 139 ? 54.226 23.867 19.376 1.00 10.30 136 VAL B N 1
ATOM 3210 C CA . VAL B 1 139 ? 53.473 23.857 18.131 1.00 11.83 136 VAL B CA 1
ATOM 3211 C C . VAL B 1 139 ? 52.879 22.476 17.922 1.00 11.46 136 VAL B C 1
ATOM 3212 O O . VAL B 1 139 ? 53.516 21.460 18.206 1.00 12.18 136 VAL B O 1
ATOM 3216 N N . HIS B 1 140 ? 51.649 22.483 17.431 1.00 11.25 137 HIS B N 1
ATOM 3217 C CA . HIS B 1 140 ? 50.816 21.307 17.218 1.00 10.67 137 HIS B CA 1
ATOM 3218 C C . HIS B 1 140 ? 50.960 20.993 15.739 1.00 9.72 137 HIS B C 1
ATOM 3219 O O . HIS B 1 140 ? 50.505 21.747 14.883 1.00 11.99 137 HIS B O 1
ATOM 3226 N N . ILE B 1 141 ? 51.626 19.890 15.430 1.00 11.20 138 ILE B N 1
ATOM 3227 C CA . ILE B 1 141 ? 52.151 19.704 14.080 1.00 11.84 138 ILE B CA 1
ATOM 3228 C C . ILE B 1 141 ? 51.546 18.477 13.412 1.00 10.30 138 ILE B C 1
ATOM 3229 O O . ILE B 1 141 ? 51.504 17.403 14.001 1.00 11.33 138 ILE B O 1
ATOM 3234 N N . HIS B 1 142 ? 51.075 18.636 12.176 1.00 9.33 139 HIS B N 1
ATOM 3235 C CA . HIS B 1 142 ? 50.483 17.514 11.442 1.00 11.82 139 HIS B CA 1
ATOM 3236 C C . HIS B 1 142 ? 51.172 17.292 10.087 1.00 11.57 139 HIS B C 1
ATOM 3237 O O . HIS B 1 142 ? 50.550 16.831 9.124 1.00 15.11 139 HIS B O 1
ATOM 3244 N N . LYS B 1 143 ? 52.463 17.612 10.031 1.00 14.56 140 LYS B N 1
ATOM 3245 C CA . LYS B 1 143 ? 53.275 17.359 8.847 1.00 14.88 140 LYS B CA 1
ATOM 3246 C C . LYS B 1 143 ? 53.355 15.869 8.557 1.00 12.57 140 LYS B C 1
ATOM 3247 O O . LYS B 1 143 ? 53.244 15.031 9.465 1.00 13.29 140 LYS B O 1
ATOM 3253 N N . SER B 1 144 ? 53.577 15.534 7.293 1.00 13.72 141 SER B N 1
ATOM 3254 C CA . SER B 1 144 ? 53.351 14.156 6.880 1.00 12.93 141 SER B CA 1
ATOM 3255 C C . SER B 1 144 ? 54.584 13.484 6.303 1.00 16.76 141 SER B C 1
ATOM 3256 O O . SER B 1 144 ? 54.480 12.409 5.704 1.00 15.65 141 SER B O 1
ATOM 3259 N N . THR B 1 145 ? 55.747 14.120 6.439 1.00 13.54 142 THR B N 1
ATOM 3260 C CA . THR B 1 145 ? 57.009 13.421 6.131 1.00 14.22 142 THR B CA 1
ATOM 3261 C C . THR B 1 145 ? 57.980 13.630 7.281 1.00 16.14 142 THR B C 1
ATOM 3262 O O . THR B 1 145 ? 57.905 14.634 8.000 1.00 14.60 142 THR B O 1
ATOM 3266 N N . LEU B 1 146 ? 58.888 12.676 7.466 1.00 17.06 143 LEU B N 1
ATOM 3267 C CA . LEU B 1 146 ? 59.887 12.808 8.516 1.00 16.25 143 LEU B CA 1
ATOM 3268 C C . LEU B 1 146 ? 60.820 13.980 8.189 1.00 12.72 143 LEU B C 1
ATOM 3269 O O . LEU B 1 146 ? 61.284 14.673 9.096 1.00 18.50 143 LEU B O 1
ATOM 3274 N N A GLU B 1 147 ? 61.086 14.203 6.905 0.48 14.75 144 GLU B N 1
ATOM 3275 N N B GLU B 1 147 ? 61.092 14.216 6.910 0.52 14.81 144 GLU B N 1
ATOM 3276 C CA A GLU B 1 147 ? 61.942 15.319 6.506 0.48 19.17 144 GLU B CA 1
ATOM 3277 C CA B GLU B 1 147 ? 61.988 15.315 6.558 0.52 15.03 144 GLU B CA 1
ATOM 3278 C C A GLU B 1 147 ? 61.346 16.643 6.971 0.48 16.09 144 GLU B C 1
ATOM 3279 C C B GLU B 1 147 ? 61.363 16.673 6.924 0.52 16.70 144 GLU B C 1
ATOM 3280 O O A GLU B 1 147 ? 62.046 17.499 7.524 0.48 17.05 144 GLU B O 1
ATOM 3281 O O B GLU B 1 147 ? 62.067 17.591 7.364 0.52 17.53 144 GLU B O 1
ATOM 3292 N N . ASP B 1 148 ? 60.047 16.809 6.757 1.00 14.82 145 ASP B N 1
ATOM 3293 C CA . ASP B 1 148 ? 59.373 18.038 7.175 1.00 17.49 145 ASP B CA 1
ATOM 3294 C C . ASP B 1 148 ? 59.417 18.171 8.695 1.00 15.42 145 ASP B C 1
ATOM 3295 O O . ASP B 1 148 ? 59.614 19.277 9.228 1.00 15.19 145 ASP B O 1
ATOM 3300 N N . LEU B 1 149 ? 59.227 17.058 9.405 1.00 15.34 146 LEU B N 1
ATOM 3301 C CA . LEU B 1 149 ? 59.267 17.094 10.869 1.00 14.46 146 LEU B CA 1
ATOM 3302 C C . LEU B 1 149 ? 60.652 17.492 11.370 1.00 18.47 146 LEU B C 1
ATOM 3303 O O . LEU B 1 149 ? 60.770 18.238 12.350 1.00 16.33 146 LEU B O 1
ATOM 3308 N N . LYS B 1 150 ? 61.706 17.012 10.709 1.00 15.84 147 LYS B N 1
ATOM 3309 C CA . LYS B 1 150 ? 63.060 17.431 11.094 1.00 15.18 147 LYS B CA 1
ATOM 3310 C C . LYS B 1 150 ? 63.240 18.944 11.027 1.00 22.63 147 LYS B C 1
ATOM 3311 O O . LYS B 1 150 ? 63.889 19.527 11.909 1.00 17.89 147 LYS B O 1
ATOM 3317 N N . ASP B 1 151 ? 62.703 19.569 9.973 1.00 17.47 148 ASP B N 1
ATOM 3318 C CA . ASP B 1 151 ? 62.821 21.014 9.802 1.00 20.81 148 ASP B CA 1
ATOM 3319 C C . ASP B 1 151 ? 62.049 21.735 10.910 1.00 19.53 148 ASP B C 1
ATOM 3320 O O . ASP B 1 151 ? 62.528 22.718 11.477 1.00 18.93 148 ASP B O 1
ATOM 3325 N N . VAL B 1 152 ? 60.848 21.249 11.213 1.00 12.10 149 VAL B N 1
ATOM 3326 C CA . VAL B 1 152 ? 59.997 21.857 12.248 1.00 14.75 149 VAL B CA 1
ATOM 3327 C C . VAL B 1 152 ? 60.647 21.744 13.615 1.00 17.06 149 VAL B C 1
ATOM 3328 O O . VAL B 1 152 ? 60.730 22.722 14.373 1.00 14.82 149 VAL B O 1
ATOM 3332 N N . VAL B 1 153 ? 61.134 20.549 13.920 1.00 12.71 150 VAL B N 1
ATOM 3333 C CA . VAL B 1 153 ? 61.795 20.326 15.202 1.00 13.41 150 VAL B CA 1
ATOM 3334 C C . VAL B 1 153 ? 63.001 21.238 15.383 1.00 18.14 150 VAL B C 1
ATOM 3335 O O . VAL B 1 153 ? 63.207 21.791 16.464 1.00 18.13 150 VAL B O 1
ATOM 3339 N N . LYS B 1 154 ? 63.791 21.407 14.327 1.00 15.02 151 LYS B N 1
ATOM 3340 C CA . LYS B 1 154 ? 64.983 22.237 14.435 1.00 17.26 151 LYS B CA 1
ATOM 3341 C C . LYS B 1 154 ? 64.637 23.685 14.815 1.00 22.67 151 LYS B C 1
ATOM 3342 O O . LYS B 1 154 ? 65.239 24.271 15.731 1.00 18.92 151 LYS B O 1
ATOM 3348 N N . TYR B 1 155 ? 63.671 24.264 14.120 1.00 19.51 152 TYR B N 1
ATOM 3349 C CA . TYR B 1 155 ? 63.312 25.658 14.361 1.00 21.64 152 TYR B CA 1
ATOM 3350 C C . TYR B 1 155 ? 62.539 25.822 15.674 1.00 15.83 152 TYR B C 1
ATOM 3351 O O . TYR B 1 155 ? 62.781 26.774 16.414 1.00 16.71 152 TYR B O 1
ATOM 3360 N N . ALA B 1 156 ? 61.626 24.898 15.961 1.00 13.36 153 ALA B N 1
ATOM 3361 C CA . ALA B 1 156 ? 60.863 24.956 17.206 1.00 14.76 153 ALA B CA 1
ATOM 3362 C C . ALA B 1 156 ? 61.818 24.916 18.392 1.00 14.46 153 ALA B C 1
ATOM 3363 O O . ALA B 1 156 ? 61.760 25.770 19.289 1.00 15.55 153 ALA B O 1
ATOM 3365 N N . HIS B 1 157 ? 62.725 23.942 18.396 1.00 13.93 154 HIS B N 1
ATOM 3366 C CA . HIS B 1 157 ? 63.666 23.843 19.498 1.00 14.88 154 HIS B CA 1
ATOM 3367 C C . HIS B 1 157 ? 64.587 25.054 19.607 1.00 18.27 154 HIS B C 1
ATOM 3368 O O . HIS B 1 157 ? 64.916 25.484 20.720 1.00 16.86 154 HIS B O 1
ATOM 3375 N N . LYS B 1 158 ? 64.998 25.606 18.466 1.00 15.95 155 LYS B N 1
ATOM 3376 C CA . LYS B 1 158 ? 65.857 26.792 18.476 1.00 17.50 155 LYS B CA 1
ATOM 3377 C C . LYS B 1 158 ? 65.193 27.933 19.256 1.00 17.19 155 LYS B C 1
ATOM 3378 O O . LYS B 1 158 ? 65.871 28.685 19.977 1.00 18.48 155 LYS B O 1
ATOM 3384 N N . TYR B 1 159 ? 63.879 28.048 19.131 1.00 17.65 156 TYR B N 1
ATOM 3385 C CA . TYR B 1 159 ? 63.154 29.151 19.771 1.00 19.24 156 TYR B CA 1
ATOM 3386 C C . TYR B 1 159 ? 62.398 28.743 21.020 1.00 19.99 156 TYR B C 1
ATOM 3387 O O . TYR B 1 159 ? 61.510 29.464 21.472 1.00 23.81 156 TYR B O 1
ATOM 3396 N N . GLY B 1 160 ? 62.769 27.597 21.584 1.00 18.24 157 GLY B N 1
ATOM 3397 C CA . GLY B 1 160 ? 62.305 27.218 22.912 1.00 22.33 157 GLY B CA 1
ATOM 3398 C C . GLY B 1 160 ? 60.904 26.646 22.947 1.00 22.04 157 GLY B C 1
ATOM 3399 O O . GLY B 1 160 ? 60.233 26.718 23.980 1.00 20.26 157 GLY B O 1
ATOM 3400 N N . LEU B 1 161 ? 60.467 26.075 21.824 1.00 13.95 158 LEU B N 1
ATOM 3401 C CA . LEU B 1 161 ? 59.124 25.499 21.698 1.00 13.55 158 LEU B CA 1
ATOM 3402 C C . LEU B 1 161 ? 59.176 23.986 21.639 1.00 19.37 158 LEU B C 1
ATOM 3403 O O . LEU B 1 161 ? 60.079 23.430 21.020 1.00 14.64 158 LEU B O 1
ATOM 3408 N N . LEU B 1 162 ? 58.198 23.318 22.250 1.00 12.19 159 LEU B N 1
ATOM 3409 C CA . LEU B 1 162 ? 58.065 21.863 22.104 1.00 10.52 159 LEU B CA 1
ATOM 3410 C C . LEU B 1 162 ? 57.236 21.519 20.881 1.00 13.29 159 LEU B C 1
ATOM 3411 O O . LEU B 1 162 ? 56.410 22.319 20.434 1.00 15.66 159 LEU B O 1
ATOM 3416 N N . VAL B 1 163 ? 57.449 20.324 20.337 1.00 9.78 160 VAL B N 1
ATOM 3417 C CA . VAL B 1 163 ? 56.636 19.873 19.204 1.00 8.20 160 VAL B CA 1
ATOM 3418 C C . VAL B 1 163 ? 55.803 18.670 19.616 1.00 12.30 160 VAL B C 1
ATOM 3419 O O . VAL B 1 163 ? 56.361 17.677 20.088 1.00 11.90 160 VAL B O 1
ATOM 3423 N N . ASP B 1 164 ? 54.481 18.751 19.439 1.00 10.27 161 ASP B N 1
ATOM 3424 C CA . ASP B 1 164 ? 53.655 17.534 19.451 1.00 9.60 161 ASP B CA 1
ATOM 3425 C C . ASP B 1 164 ? 53.235 17.232 18.015 1.00 11.04 161 ASP B C 1
ATOM 3426 O O . ASP B 1 164 ? 52.652 18.080 17.347 1.00 12.43 161 ASP B O 1
ATOM 3431 N N . ALA B 1 165 ? 53.580 16.039 17.523 1.00 10.80 162 ALA B N 1
ATOM 3432 C CA . ALA B 1 165 ? 53.322 15.683 16.128 1.00 10.48 162 ALA B CA 1
ATOM 3433 C C . ALA B 1 165 ? 52.698 14.302 16.082 1.00 10.58 162 ALA B C 1
ATOM 3434 O O . ALA B 1 165 ? 52.740 13.564 17.077 1.00 11.34 162 ALA B O 1
ATOM 3436 N N . TYR B 1 166 ? 52.121 13.967 14.925 1.00 10.60 163 TYR B N 1
ATOM 3437 C CA . TYR B 1 166 ? 51.145 12.882 14.852 1.00 10.56 163 TYR B CA 1
ATOM 3438 C C . TYR B 1 166 ? 51.463 11.845 13.791 1.00 12.15 163 TYR B C 1
ATOM 3439 O O . TYR B 1 166 ? 52.190 12.105 12.816 1.00 11.06 163 TYR B O 1
ATOM 3448 N N . ILE B 1 167 ? 50.889 10.668 14.005 1.00 10.19 164 ILE B N 1
ATOM 3449 C CA . ILE B 1 167 ? 50.953 9.554 13.073 1.00 11.26 164 ILE B CA 1
ATOM 3450 C C . ILE B 1 167 ? 49.550 9.319 12.550 1.00 11.52 164 ILE B C 1
ATOM 3451 O O . ILE B 1 167 ? 48.585 9.332 13.329 1.00 10.38 164 ILE B O 1
ATOM 3456 N N . GLY B 1 168 ? 49.427 9.118 11.239 1.00 10.43 165 GLY B N 1
ATOM 3457 C CA . GLY B 1 168 ? 48.135 8.832 10.633 1.00 12.56 165 GLY B CA 1
ATOM 3458 C C . GLY B 1 168 ? 48.218 7.572 9.800 1.00 12.88 165 GLY B C 1
ATOM 3459 O O . GLY B 1 168 ? 49.081 6.725 10.042 1.00 13.13 165 GLY B O 1
ATOM 3460 N N . HIS B 1 169 ? 47.335 7.459 8.804 1.00 11.61 166 HIS B N 1
ATOM 3461 C CA . HIS B 1 169 ? 47.239 6.262 7.981 1.00 14.12 166 HIS B CA 1
ATOM 3462 C C . HIS B 1 169 ? 47.401 6.704 6.531 1.00 11.63 166 HIS B C 1
ATOM 3463 O O . HIS B 1 169 ? 46.864 7.746 6.132 1.00 14.02 166 HIS B O 1
ATOM 3470 N N . PRO B 1 170 ? 48.126 5.914 5.723 1.00 12.15 167 PRO B N 1
ATOM 3471 C CA . PRO B 1 170 ? 48.393 6.325 4.340 1.00 15.63 167 PRO B CA 1
ATOM 3472 C C . PRO B 1 170 ? 47.138 6.515 3.499 1.00 20.19 167 PRO B C 1
ATOM 3473 O O . PRO B 1 170 ? 47.181 7.242 2.496 1.00 20.17 167 PRO B O 1
ATOM 3477 N N . ASP B 1 171 ? 46.037 5.872 3.878 1.00 18.14 168 ASP B N 1
ATOM 3478 C CA . ASP B 1 171 ? 44.821 5.979 3.073 1.00 20.60 168 ASP B CA 1
ATOM 3479 C C . ASP B 1 171 ? 43.876 7.074 3.568 1.00 17.87 168 ASP B C 1
ATOM 3480 O O . ASP B 1 171 ? 42.783 7.255 3.010 1.00 22.23 168 ASP B O 1
ATOM 3485 N N . ASP B 1 172 ? 44.288 7.815 4.595 1.00 17.91 169 ASP B N 1
ATOM 3486 C CA . ASP B 1 172 ? 43.501 8.970 5.018 1.00 19.11 169 ASP B CA 1
ATOM 3487 C C . ASP B 1 172 ? 43.312 9.931 3.845 1.00 23.13 169 ASP B C 1
ATOM 3488 O O . ASP B 1 172 ? 44.276 10.264 3.154 1.00 20.75 169 ASP B O 1
ATOM 3493 N N . LEU B 1 173 ? 42.082 10.388 3.630 1.00 22.06 170 LEU B N 1
ATOM 3494 C CA . LEU B 1 173 ? 41.821 11.281 2.506 1.00 25.30 170 LEU B CA 1
ATOM 3495 C C . LEU B 1 173 ? 42.588 12.591 2.662 1.00 26.26 170 LEU B C 1
ATOM 3496 O O . LEU B 1 173 ? 43.110 13.131 1.698 1.00 26.13 170 LEU B O 1
ATOM 3501 N N . HIS B 1 174 ? 42.642 13.107 3.882 1.00 18.87 171 HIS B N 1
ATOM 3502 C CA . HIS B 1 174 ? 43.431 14.302 4.173 1.00 18.55 171 HIS B CA 1
ATOM 3503 C C . HIS B 1 174 ? 44.460 13.910 5.214 1.00 21.82 171 HIS B C 1
ATOM 3504 O O . HIS B 1 174 ? 44.096 13.525 6.330 1.00 19.53 171 HIS B O 1
ATOM 3511 N N . THR B 1 175 ? 45.746 13.977 4.862 1.00 14.54 172 THR B N 1
ATOM 3512 C CA . THR B 1 175 ? 46.764 13.448 5.757 1.00 13.90 172 THR B CA 1
ATOM 3513 C C . THR B 1 175 ? 46.952 14.376 6.954 1.00 19.26 172 THR B C 1
ATOM 3514 O O . THR B 1 175 ? 46.948 15.611 6.808 1.00 16.21 172 THR B O 1
ATOM 3518 N N A PHE B 1 176 ? 47.105 13.789 8.133 0.60 13.11 173 PHE B N 1
ATOM 3519 N N B PHE B 1 176 ? 47.043 13.789 8.147 0.40 13.55 173 PHE B N 1
ATOM 3520 C CA A PHE B 1 176 ? 47.328 14.586 9.333 0.60 14.22 173 PHE B CA 1
ATOM 3521 C CA B PHE B 1 176 ? 47.303 14.573 9.355 0.40 15.13 173 PHE B CA 1
ATOM 3522 C C A PHE B 1 176 ? 48.557 14.114 10.078 0.60 12.45 173 PHE B C 1
ATOM 3523 C C B PHE B 1 176 ? 48.581 14.154 10.062 0.40 12.97 173 PHE B C 1
ATOM 3524 O O A PHE B 1 176 ? 48.714 14.381 11.269 0.60 15.11 173 PHE B O 1
ATOM 3525 O O B PHE B 1 176 ? 48.786 14.488 11.229 0.40 13.68 173 PHE B O 1
ATOM 3540 N N . GLY B 1 177 ? 49.449 13.420 9.382 1.00 14.74 174 GLY B N 1
ATOM 3541 C CA . GLY B 1 177 ? 50.661 12.985 10.042 1.00 11.69 174 GLY B CA 1
ATOM 3542 C C . GLY B 1 177 ? 51.495 11.984 9.277 1.00 11.10 174 GLY B C 1
ATOM 3543 O O . GLY B 1 177 ? 51.249 11.725 8.080 1.00 13.08 174 GLY B O 1
ATOM 3544 N N . ILE B 1 178 ? 52.473 11.421 9.982 1.00 11.02 175 ILE B N 1
ATOM 3545 C CA . ILE B 1 178 ? 53.359 10.431 9.373 1.00 13.06 175 ILE B CA 1
ATOM 3546 C C . ILE B 1 178 ? 52.538 9.167 9.109 1.00 14.34 175 ILE B C 1
ATOM 3547 O O . ILE B 1 178 ? 51.886 8.656 10.014 1.00 12.24 175 ILE B O 1
ATOM 3552 N N . SER B 1 179 ? 52.568 8.664 7.880 1.00 13.98 176 SER B N 1
ATOM 3553 C CA . SER B 1 179 ? 51.712 7.531 7.518 1.00 14.33 176 SER B CA 1
ATOM 3554 C C . SER B 1 179 ? 52.189 6.210 8.077 1.00 17.74 176 SER B C 1
ATOM 3555 O O . SER B 1 179 ? 53.365 5.871 7.961 1.00 14.46 176 SER B O 1
ATOM 3558 N N . ALA B 1 180 ? 51.270 5.444 8.665 1.00 14.20 177 ALA B N 1
ATOM 3559 C CA . ALA B 1 180 ? 51.610 4.108 9.161 1.00 13.03 177 ALA B CA 1
ATOM 3560 C C . ALA B 1 180 ? 50.423 3.218 8.837 1.00 12.16 177 ALA B C 1
ATOM 3561 O O . ALA B 1 180 ? 49.324 3.504 9.279 1.00 13.47 177 ALA B O 1
ATOM 3563 N N . ARG B 1 181 ? 50.638 2.169 8.053 1.00 11.60 178 ARG B N 1
ATOM 3564 C CA . ARG B 1 181 ? 49.527 1.328 7.597 1.00 15.97 178 ARG B CA 1
ATOM 3565 C C . ARG B 1 181 ? 49.171 0.260 8.628 1.00 16.53 178 ARG B C 1
ATOM 3566 O O . ARG B 1 181 ? 48.019 -0.220 8.681 1.00 15.63 178 ARG B O 1
ATOM 3574 N N . THR B 1 182 ? 50.169 -0.149 9.410 1.00 14.84 179 THR B N 1
ATOM 3575 C CA . THR B 1 182 ? 50.018 -1.295 10.314 1.00 13.59 179 THR B CA 1
ATOM 3576 C C . THR B 1 182 ? 50.522 -0.922 11.706 1.00 15.02 179 THR B C 1
ATOM 3577 O O . THR B 1 182 ? 51.241 0.065 11.862 1.00 13.14 179 THR B O 1
ATOM 3581 N N . PRO B 1 183 ? 50.133 -1.700 12.727 1.00 15.22 180 PRO B N 1
ATOM 3582 C CA . PRO B 1 183 ? 50.646 -1.420 14.074 1.00 13.06 180 PRO B CA 1
ATOM 3583 C C . PRO B 1 183 ? 52.177 -1.438 14.127 1.00 15.44 180 PRO B C 1
ATOM 3584 O O . PRO B 1 183 ? 52.773 -0.603 14.815 1.00 13.91 180 PRO B O 1
ATOM 3588 N N . GLU B 1 184 ? 52.806 -2.371 13.429 1.00 14.02 181 GLU B N 1
ATOM 3589 C CA . GLU B 1 184 ? 54.269 -2.390 13.376 1.00 19.47 181 GLU B CA 1
ATOM 3590 C C . GLU B 1 184 ? 54.794 -1.050 12.820 1.00 17.97 181 GLU B C 1
ATOM 3591 O O . GLU B 1 184 ? 55.778 -0.505 13.327 1.00 15.20 181 GLU B O 1
ATOM 3597 N N . GLU B 1 185 ? 54.144 -0.522 11.778 1.00 14.09 182 GLU B N 1
ATOM 3598 C CA . GLU B 1 185 ? 54.574 0.762 11.196 1.00 14.23 182 GLU B CA 1
ATOM 3599 C C . GLU B 1 185 ? 54.285 1.948 12.105 1.00 15.34 182 GLU B C 1
ATOM 3600 O O . GLU B 1 185 ? 55.002 2.956 12.068 1.00 12.03 182 GLU B O 1
ATOM 3606 N N . VAL B 1 186 ? 53.243 1.853 12.924 1.00 11.19 183 VAL B N 1
ATOM 3607 C CA . VAL B 1 186 ? 52.992 2.909 13.912 1.00 10.20 183 VAL B CA 1
ATOM 3608 C C . VAL B 1 186 ? 54.158 2.993 14.894 1.00 12.63 183 VAL B C 1
ATOM 3609 O O . VAL B 1 186 ? 54.682 4.089 15.163 1.00 12.52 183 VAL B O 1
ATOM 3613 N N . ALA B 1 187 ? 54.555 1.839 15.438 1.00 11.34 184 ALA B N 1
ATOM 3614 C CA . ALA B 1 187 ? 55.682 1.774 16.365 1.00 13.24 184 ALA B CA 1
ATOM 3615 C C . ALA B 1 187 ? 56.958 2.303 15.713 1.00 15.90 184 ALA B C 1
ATOM 3616 O O . ALA B 1 187 ? 57.703 3.083 16.328 1.00 14.77 184 ALA B O 1
ATOM 3618 N N A GLU B 1 188 ? 57.204 1.864 14.481 0.45 14.39 185 GLU B N 1
ATOM 3619 N N B GLU B 1 188 ? 57.229 1.872 14.483 0.55 14.27 185 GLU B N 1
ATOM 3620 C CA A GLU B 1 188 ? 58.374 2.284 13.716 0.45 16.74 185 GLU B CA 1
ATOM 3621 C CA B GLU B 1 188 ? 58.434 2.314 13.781 0.55 16.81 185 GLU B CA 1
ATOM 3622 C C A GLU B 1 188 ? 58.402 3.801 13.556 0.45 17.33 185 GLU B C 1
ATOM 3623 C C B GLU B 1 188 ? 58.419 3.827 13.553 0.55 18.04 185 GLU B C 1
ATOM 3624 O O A GLU B 1 188 ? 59.422 4.444 13.814 0.45 14.84 185 GLU B O 1
ATOM 3625 O O B GLU B 1 188 ? 59.430 4.499 13.771 0.55 14.19 185 GLU B O 1
ATOM 3636 N N . ALA B 1 189 ? 57.273 4.369 13.138 1.00 13.61 186 ALA B N 1
ATOM 3637 C CA . ALA B 1 189 ? 57.169 5.810 12.930 1.00 15.07 186 ALA B CA 1
ATOM 3638 C C . ALA B 1 189 ? 57.370 6.558 14.249 1.00 15.40 186 ALA B C 1
ATOM 3639 O O . ALA B 1 189 ? 58.084 7.559 14.291 1.00 13.50 186 ALA B O 1
ATOM 3641 N N . ALA B 1 190 ? 56.731 6.095 15.319 1.00 11.30 187 ALA B N 1
ATOM 3642 C CA . ALA B 1 190 ? 56.894 6.743 16.621 1.00 11.51 187 ALA B CA 1
ATOM 3643 C C . ALA B 1 190 ? 58.365 6.764 17.043 1.00 12.05 187 ALA B C 1
ATOM 3644 O O . ALA B 1 190 ? 58.873 7.784 17.547 1.00 12.75 187 ALA B O 1
ATOM 3646 N N . LYS B 1 191 ? 59.055 5.639 16.870 1.00 11.20 188 LYS B N 1
ATOM 3647 C CA . LYS B 1 191 ? 60.451 5.568 17.306 1.00 13.06 188 LYS B CA 1
ATOM 3648 C C . LYS B 1 191 ? 61.336 6.516 16.516 1.00 16.54 188 LYS B C 1
ATOM 3649 O O . LYS B 1 191 ? 62.275 7.118 17.070 1.00 14.94 188 LYS B O 1
ATOM 3655 N N A GLU B 1 192 ? 61.052 6.639 15.221 0.55 13.11 189 GLU B N 1
ATOM 3656 N N B GLU B 1 192 ? 61.047 6.650 15.225 0.45 13.09 189 GLU B N 1
ATOM 3657 C CA A GLU B 1 192 ? 61.812 7.535 14.352 0.55 13.99 189 GLU B CA 1
ATOM 3658 C CA B GLU B 1 192 ? 61.829 7.538 14.376 0.45 14.00 189 GLU B CA 1
ATOM 3659 C C A GLU B 1 192 ? 61.546 8.979 14.741 0.55 12.76 189 GLU B C 1
ATOM 3660 C C B GLU B 1 192 ? 61.550 8.984 14.750 0.45 12.76 189 GLU B C 1
ATOM 3661 O O A GLU B 1 192 ? 62.462 9.792 14.814 0.55 14.97 189 GLU B O 1
ATOM 3662 O O B GLU B 1 192 ? 62.460 9.805 14.811 0.45 14.92 189 GLU B O 1
ATOM 3681 N N . GLU B 1 194 ? 60.647 10.044 17.701 1.00 11.79 191 GLU B N 1
ATOM 3682 C CA . GLU B 1 194 ? 61.327 10.265 18.966 1.00 13.55 191 GLU B CA 1
ATOM 3683 C C . GLU B 1 194 ? 62.809 10.543 18.750 1.00 14.59 191 GLU B C 1
ATOM 3684 O O . GLU B 1 194 ? 63.390 11.457 19.372 1.00 14.33 191 GLU B O 1
ATOM 3690 N N . LYS B 1 195 ? 63.441 9.741 17.895 1.00 14.77 192 LYS B N 1
ATOM 3691 C CA . LYS B 1 195 ? 64.859 9.949 17.587 1.00 17.03 192 LYS B CA 1
ATOM 3692 C C . LYS B 1 195 ? 65.138 11.329 16.984 1.00 19.79 192 LYS B C 1
ATOM 3693 O O . LYS B 1 195 ? 66.180 11.926 17.259 1.00 18.58 192 LYS B O 1
ATOM 3699 N N A ILE B 1 196 ? 64.201 11.796 16.155 0.63 15.36 193 ILE B N 1
ATOM 3700 N N B ILE B 1 196 ? 64.248 11.854 16.152 0.37 18.25 193 ILE B N 1
ATOM 3701 C CA A ILE B 1 196 ? 64.281 13.107 15.502 0.63 19.25 193 ILE B CA 1
ATOM 3702 C CA B ILE B 1 196 ? 64.549 13.164 15.570 0.37 15.94 193 ILE B CA 1
ATOM 3703 C C A ILE B 1 196 ? 64.206 14.242 16.528 0.63 17.14 193 ILE B C 1
ATOM 3704 C C B ILE B 1 196 ? 64.180 14.303 16.525 0.37 16.92 193 ILE B C 1
ATOM 3705 O O A ILE B 1 196 ? 64.768 15.327 16.334 0.63 17.88 193 ILE B O 1
ATOM 3706 O O B ILE B 1 196 ? 64.483 15.470 16.264 0.37 16.40 193 ILE B O 1
ATOM 3715 N N . GLY B 1 197 ? 63.534 13.969 17.639 1.00 17.39 194 GLY B N 1
ATOM 3716 C CA . GLY B 1 197 ? 63.406 14.933 18.719 1.00 18.00 194 GLY B CA 1
ATOM 3717 C C . GLY B 1 197 ? 62.016 15.472 18.945 1.00 15.08 194 GLY B C 1
ATOM 3718 O O . GLY B 1 197 ? 61.847 16.436 19.704 1.00 14.73 194 GLY B O 1
ATOM 3719 N N . VAL B 1 198 ? 61.010 14.846 18.331 1.00 13.81 195 VAL B N 1
ATOM 3720 C CA . VAL B 1 198 ? 59.628 15.235 18.600 1.00 13.86 195 VAL B CA 1
ATOM 3721 C C . VAL B 1 198 ? 59.321 15.021 20.089 1.00 15.94 195 VAL B C 1
ATOM 3722 O O . VAL B 1 198 ? 59.608 13.951 20.651 1.00 14.01 195 VAL B O 1
ATOM 3726 N N . ASP B 1 199 ? 58.754 16.029 20.744 1.00 11.77 196 ASP B N 1
ATOM 3727 C CA . ASP B 1 199 ? 58.650 16.015 22.210 1.00 11.24 196 ASP B CA 1
ATOM 3728 C C . ASP B 1 199 ? 57.486 15.213 22.744 1.00 10.29 196 ASP B C 1
ATOM 3729 O O . ASP B 1 199 ? 57.553 14.658 23.866 1.00 11.61 196 ASP B O 1
ATOM 3750 N N . ILE B 1 201 ? 54.258 12.541 21.001 1.00 9.68 198 ILE B N 1
ATOM 3751 C CA . ILE B 1 201 ? 53.882 11.881 19.760 1.00 10.39 198 ILE B CA 1
ATOM 3752 C C . ILE B 1 201 ? 52.485 11.313 19.874 1.00 10.42 198 ILE B C 1
ATOM 3753 O O . ILE B 1 201 ? 52.180 10.598 20.831 1.00 10.16 198 ILE B O 1
ATOM 3758 N N . GLY B 1 202 ? 51.636 11.636 18.905 1.00 10.62 199 GLY B N 1
ATOM 3759 C CA . GLY B 1 202 ? 50.255 11.186 18.948 1.00 10.14 199 GLY B CA 1
ATOM 3760 C C . GLY B 1 202 ? 49.840 10.379 17.732 1.00 9.94 199 GLY B C 1
ATOM 3761 O O . GLY B 1 202 ? 50.575 10.288 16.736 1.00 12.01 199 GLY B O 1
ATOM 3762 N N . LEU B 1 203 ? 48.634 9.797 17.817 1.00 9.62 200 LEU B N 1
ATOM 3763 C CA . LEU B 1 203 ? 48.088 8.945 16.776 1.00 9.13 200 LEU B CA 1
ATOM 3764 C C . LEU B 1 203 ? 46.715 9.495 16.456 1.00 10.26 200 LEU B C 1
ATOM 3765 O O . LEU B 1 203 ? 45.970 9.851 17.373 1.00 11.26 200 LEU B O 1
ATOM 3778 N N . THR B 1 205 ? 43.019 9.071 15.805 1.00 11.19 202 THR B N 1
ATOM 3779 C CA . THR B 1 205 ? 42.151 7.983 16.266 1.00 12.82 202 THR B CA 1
ATOM 3780 C C . THR B 1 205 ? 40.673 8.241 15.976 1.00 19.34 202 THR B C 1
ATOM 3781 O O . THR B 1 205 ? 39.785 7.599 16.573 1.00 15.06 202 THR B O 1
ATOM 3785 N N . GLY B 1 206 ? 40.405 9.155 15.049 1.00 12.72 203 GLY B N 1
ATOM 3786 C CA . GLY B 1 206 ? 39.040 9.614 14.807 1.00 16.45 203 GLY B CA 1
ATOM 3787 C C . GLY B 1 206 ? 38.174 8.848 13.828 1.00 18.18 203 GLY B C 1
ATOM 3788 O O . GLY B 1 206 ? 37.013 9.194 13.612 1.00 17.56 203 GLY B O 1
ATOM 3805 N N . SER B 1 208 ? 35.613 6.468 12.334 1.00 22.47 205 SER B N 1
ATOM 3806 C CA . SER B 1 208 ? 34.419 5.798 12.824 1.00 29.34 205 SER B CA 1
ATOM 3807 C C . SER B 1 208 ? 34.254 4.469 12.090 1.00 28.97 205 SER B C 1
ATOM 3808 O O . SER B 1 208 ? 34.121 4.424 10.862 1.00 32.90 205 SER B O 1
ATOM 3811 N N . TYR B 1 209 ? 34.273 3.391 12.858 1.00 24.26 206 TYR B N 1
ATOM 3812 C CA . TYR B 1 209 ? 34.131 2.047 12.325 1.00 24.34 206 TYR B CA 1
ATOM 3813 C C . TYR B 1 209 ? 32.738 1.526 12.564 1.00 34.27 206 TYR B C 1
ATOM 3814 O O . TYR B 1 209 ? 32.172 1.734 13.648 1.00 28.18 206 TYR B O 1
ATOM 3823 N N . GLU B 1 210 ? 32.199 0.842 11.557 1.00 31.72 207 GLU B N 1
ATOM 3824 C CA . GLU B 1 210 ? 30.961 0.087 11.711 1.00 36.60 207 GLU B CA 1
ATOM 3825 C C . GLU B 1 210 ? 31.162 -1.026 12.730 1.00 32.65 207 GLU B C 1
ATOM 3826 O O . GLU B 1 210 ? 32.195 -1.715 12.718 1.00 40.76 207 GLU B O 1
ATOM 3832 N N . GLY B 1 211 ? 30.173 -1.218 13.596 1.00 36.99 208 GLY B N 1
ATOM 3833 C CA . GLY B 1 211 ? 30.170 -2.355 14.497 1.00 34.95 208 GLY B CA 1
ATOM 3834 C C . GLY B 1 211 ? 30.966 -2.166 15.776 1.00 34.19 208 GLY B C 1
ATOM 3835 O O . GLY B 1 211 ? 31.196 -3.128 16.505 1.00 42.28 208 GLY B O 1
ATOM 3836 N N . THR B 1 212 ? 31.399 -0.939 16.056 1.00 29.40 209 THR B N 1
ATOM 3837 C CA . THR B 1 212 ? 32.120 -0.678 17.298 1.00 24.99 209 THR B CA 1
ATOM 3838 C C . THR B 1 212 ? 31.179 -0.856 18.482 1.00 33.04 209 THR B C 1
ATOM 3839 O O . THR B 1 212 ? 30.115 -0.249 18.529 1.00 28.04 209 THR B O 1
ATOM 3843 N N . ALA B 1 213 ? 31.570 -1.695 19.435 1.00 25.71 210 ALA B N 1
ATOM 3844 C CA . ALA B 1 213 ? 30.738 -1.929 20.613 1.00 33.65 210 ALA B CA 1
ATOM 3845 C C . ALA B 1 213 ? 30.557 -0.635 21.413 1.00 30.54 210 ALA B C 1
ATOM 3846 O O . ALA B 1 213 ? 31.494 0.158 21.550 1.00 25.44 210 ALA B O 1
ATOM 3848 N N . ALA B 1 214 ? 29.353 -0.422 21.938 1.00 31.53 211 ALA B N 1
ATOM 3849 C CA . ALA B 1 214 ? 29.066 0.782 22.722 1.00 28.11 211 ALA B CA 1
ATOM 3850 C C . ALA B 1 214 ? 30.039 0.925 23.887 1.00 26.85 211 ALA B C 1
ATOM 3851 O O . ALA B 1 214 ? 30.277 -0.034 24.628 1.00 28.17 211 ALA B O 1
ATOM 3853 N N . GLY B 1 215 ? 30.615 2.116 24.033 1.00 23.42 212 GLY B N 1
ATOM 3854 C CA . GLY B 1 215 ? 31.526 2.397 25.129 1.00 23.75 212 GLY B CA 1
ATOM 3855 C C . GLY B 1 215 ? 32.962 1.998 24.840 1.00 26.42 212 GLY B C 1
ATOM 3856 O O . GLY B 1 215 ? 33.852 2.229 25.658 1.00 26.25 212 GLY B O 1
ATOM 3857 N N A GLU B 1 216 ? 33.192 1.340 23.708 0.68 20.88 213 GLU B N 1
ATOM 3858 N N B GLU B 1 216 ? 33.189 1.478 23.635 0.32 21.83 213 GLU B N 1
ATOM 3859 C CA A GLU B 1 216 ? 34.534 0.869 23.383 0.68 18.86 213 GLU B CA 1
ATOM 3860 C CA B GLU B 1 216 ? 34.498 0.969 23.243 0.32 19.98 213 GLU B CA 1
ATOM 3861 C C A GLU B 1 216 ? 35.141 1.684 22.253 0.68 18.52 213 GLU B C 1
ATOM 3862 C C B GLU B 1 216 ? 35.207 1.805 22.175 0.32 17.76 213 GLU B C 1
ATOM 3863 O O A GLU B 1 216 ? 34.437 2.443 21.584 0.68 19.20 213 GLU B O 1
ATOM 3864 O O B GLU B 1 216 ? 34.617 2.686 21.543 0.32 19.73 213 GLU B O 1
ATOM 3875 N N A ILE B 1 217 ? 36.445 1.518 22.038 0.68 15.23 214 ILE B N 1
ATOM 3876 N N B ILE B 1 217 ? 36.489 1.508 21.993 0.32 16.17 214 ILE B N 1
ATOM 3877 C CA A ILE B 1 217 ? 37.070 1.975 20.797 0.68 14.25 214 ILE B CA 1
ATOM 3878 C CA B ILE B 1 217 ? 37.232 1.947 20.825 0.32 15.49 214 ILE B CA 1
ATOM 3879 C C A ILE B 1 217 ? 37.254 0.774 19.868 0.68 16.95 214 ILE B C 1
ATOM 3880 C C B ILE B 1 217 ? 37.224 0.762 19.867 0.32 16.75 214 ILE B C 1
ATOM 3881 O O A ILE B 1 217 ? 37.355 -0.365 20.323 0.68 17.68 214 ILE B O 1
ATOM 3882 O O B ILE B 1 217 ? 37.171 -0.387 20.306 0.32 15.99 214 ILE B O 1
ATOM 3891 N N . HIS B 1 218 ? 37.260 1.014 18.564 1.00 16.51 215 HIS B N 1
ATOM 3892 C CA . HIS B 1 218 ? 37.328 -0.105 17.639 1.00 17.37 215 HIS B CA 1
ATOM 3893 C C . HIS B 1 218 ? 38.665 -0.829 17.787 1.00 15.40 215 HIS B C 1
ATOM 3894 O O . HIS B 1 218 ? 39.685 -0.185 17.971 1.00 13.92 215 HIS B O 1
ATOM 3901 N N . PRO B 1 219 ? 38.653 -2.170 17.717 1.00 16.96 216 PRO B N 1
ATOM 3902 C CA . PRO B 1 219 ? 39.902 -2.928 17.865 1.00 16.42 216 PRO B CA 1
ATOM 3903 C C . PRO B 1 219 ? 41.040 -2.470 16.953 1.00 16.56 216 PRO B C 1
ATOM 3904 O O . PRO B 1 219 ? 42.198 -2.565 17.368 1.00 15.07 216 PRO B O 1
ATOM 3908 N N . VAL B 1 220 ? 40.744 -1.997 15.744 1.00 15.81 217 VAL B N 1
ATOM 3909 C CA . VAL B 1 220 ? 41.815 -1.503 14.868 1.00 15.54 217 VAL B CA 1
ATOM 3910 C C . VAL B 1 220 ? 42.547 -0.334 15.523 1.00 17.10 217 VAL B C 1
ATOM 3911 O O . VAL B 1 220 ? 43.789 -0.289 15.565 1.00 14.01 217 VAL B O 1
ATOM 3915 N N . ILE B 1 221 ? 41.784 0.626 16.034 1.00 12.65 218 ILE B N 1
ATOM 3916 C CA . ILE B 1 221 ? 42.373 1.789 16.695 1.00 11.13 218 ILE B CA 1
ATOM 3917 C C . ILE B 1 221 ? 43.077 1.424 17.982 1.00 11.75 218 ILE B C 1
ATOM 3918 O O . ILE B 1 221 ? 44.165 1.929 18.285 1.00 15.33 218 ILE B O 1
ATOM 3923 N N . LYS B 1 222 ? 42.452 0.557 18.768 1.00 13.00 219 LYS B N 1
ATOM 3924 C CA . LYS B 1 222 ? 43.045 0.177 20.038 1.00 11.03 219 LYS B CA 1
ATOM 3925 C C . LYS B 1 222 ? 44.436 -0.441 19.820 1.00 14.59 219 LYS B C 1
ATOM 3926 O O . LYS B 1 222 ? 45.371 -0.163 20.570 1.00 14.94 219 LYS B O 1
ATOM 3932 N N . GLU B 1 223 ? 44.563 -1.289 18.804 1.00 14.17 220 GLU B N 1
ATOM 3933 C CA . GLU B 1 223 ? 45.826 -1.970 18.544 1.00 12.47 220 GLU B CA 1
ATOM 3934 C C . GLU B 1 223 ? 46.856 -0.960 18.032 1.00 16.50 220 GLU B C 1
ATOM 3935 O O . GLU B 1 223 ? 48.038 -1.036 18.379 1.00 13.62 220 GLU B O 1
ATOM 3941 N N . ARG B 1 224 ? 46.427 -0.022 17.185 1.00 11.44 221 ARG B N 1
ATOM 3942 C CA . ARG B 1 224 ? 47.358 1.022 16.725 1.00 10.12 221 ARG B CA 1
ATOM 3943 C C . ARG B 1 224 ? 47.827 1.888 17.889 1.00 15.13 221 ARG B C 1
ATOM 3944 O O . ARG B 1 224 ? 49.012 2.239 17.992 1.00 12.65 221 ARG B O 1
ATOM 3952 N N . LEU B 1 225 ? 46.901 2.250 18.768 1.00 11.37 222 LEU B N 1
ATOM 3953 C CA . LEU B 1 225 ? 47.273 3.030 19.955 1.00 12.26 222 LEU B CA 1
ATOM 3954 C C . LEU B 1 225 ? 48.227 2.292 20.873 1.00 15.70 222 LEU B C 1
ATOM 3955 O O . LEU B 1 225 ? 49.176 2.880 21.383 1.00 15.21 222 LEU B O 1
ATOM 3960 N N A SER B 1 226 ? 47.957 1.007 21.109 0.70 15.27 223 SER B N 1
ATOM 3961 N N B SER B 1 226 ? 47.981 1.007 21.097 0.30 15.78 223 SER B N 1
ATOM 3962 C CA A SER B 1 226 ? 48.848 0.166 21.900 0.70 16.87 223 SER B CA 1
ATOM 3963 C CA B SER B 1 226 ? 48.876 0.227 21.938 0.30 16.73 223 SER B CA 1
ATOM 3964 C C A SER B 1 226 ? 50.264 0.187 21.346 0.70 18.25 223 SER B C 1
ATOM 3965 C C B SER B 1 226 ? 50.282 0.173 21.348 0.30 17.47 223 SER B C 1
ATOM 3966 O O A SER B 1 226 ? 51.240 0.246 22.100 0.70 15.73 223 SER B O 1
ATOM 3967 O O B SER B 1 226 ? 51.270 0.201 22.085 0.30 17.11 223 SER B O 1
ATOM 3972 N N . ALA B 1 227 ? 50.375 0.118 20.020 1.00 15.54 224 ALA B N 1
ATOM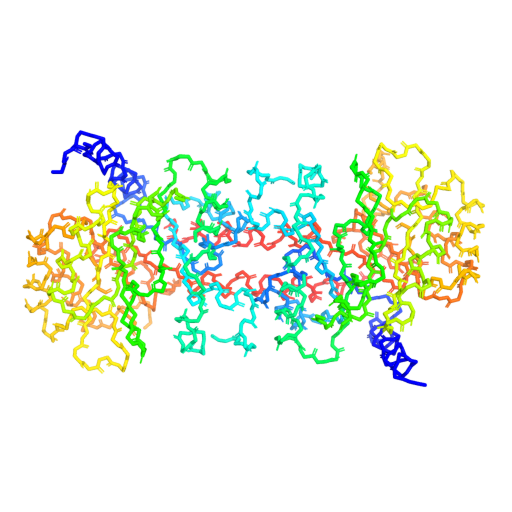 3973 C CA . ALA B 1 227 ? 51.679 0.145 19.366 1.00 14.74 224 ALA B CA 1
ATOM 3974 C C . ALA B 1 227 ? 52.408 1.459 19.649 1.00 12.13 224 ALA B C 1
ATOM 3975 O O . ALA B 1 227 ? 53.621 1.455 19.903 1.00 14.14 224 ALA B O 1
ATOM 3977 N N . LEU B 1 228 ? 51.690 2.579 19.572 1.00 11.11 225 LEU B N 1
ATOM 3978 C CA . LEU B 1 228 ? 52.285 3.875 19.911 1.00 12.25 225 LEU B CA 1
ATOM 3979 C C . LEU B 1 228 ? 52.677 3.915 21.379 1.00 13.65 225 LEU B C 1
ATOM 3980 O O . LEU B 1 228 ? 53.821 4.248 21.728 1.00 13.66 225 LEU B O 1
ATOM 3985 N N . VAL B 1 229 ? 51.719 3.580 22.242 1.00 13.68 226 VAL B N 1
ATOM 3986 C CA . VAL B 1 229 ? 51.921 3.725 23.685 1.00 14.06 226 VAL B CA 1
ATOM 3987 C C . VAL B 1 229 ? 53.147 2.977 24.187 1.00 15.66 226 VAL B C 1
ATOM 3988 O O . VAL B 1 229 ? 53.884 3.474 25.033 1.00 18.67 226 VAL B O 1
ATOM 3992 N N A SER B 1 230 ? 53.398 1.786 23.655 0.61 13.10 227 SER B N 1
ATOM 3993 N N B SER B 1 230 ? 53.383 1.801 23.613 0.39 14.02 227 SER B N 1
ATOM 3994 C CA A SER B 1 230 ? 54.472 0.949 24.171 0.61 16.66 227 SER B CA 1
ATOM 3995 C CA B SER B 1 230 ? 54.461 0.931 24.057 0.39 17.55 227 SER B CA 1
ATOM 3996 C C A SER B 1 230 ? 55.804 1.129 23.434 0.61 17.01 227 SER B C 1
ATOM 3997 C C B SER B 1 230 ? 55.810 1.202 23.394 0.39 16.71 227 SER B C 1
ATOM 3998 O O A SER B 1 230 ? 56.766 0.427 23.738 0.61 16.35 227 SER B O 1
ATOM 3999 O O B SER B 1 230 ? 56.813 0.621 23.793 0.39 16.65 227 SER B O 1
ATOM 4004 N N A SER B 1 231 ? 55.859 2.054 22.474 0.61 14.94 228 SER B N 1
ATOM 4005 N N B SER B 1 231 ? 55.849 2.078 22.396 0.39 15.16 228 SER B N 1
ATOM 4006 C CA A SER B 1 231 ? 57.033 2.172 21.592 0.61 17.07 228 SER B CA 1
ATOM 4007 C CA B SER B 1 231 ? 57.063 2.193 21.583 0.39 16.73 228 SER B CA 1
ATOM 4008 C C A SER B 1 231 ? 58.007 3.290 21.954 0.61 16.26 228 SER B C 1
ATOM 4009 C C B SER B 1 231 ? 58.030 3.290 21.981 0.39 16.05 228 SER B C 1
ATOM 4010 O O A SER B 1 231 ? 59.168 3.243 21.551 0.61 14.43 228 SER B O 1
ATOM 4011 O O B SER B 1 231 ? 59.213 3.223 21.652 0.39 16.24 228 SER B O 1
ATOM 4016 N N . VAL B 1 232 ? 57.532 4.299 22.678 1.00 13.18 229 VAL B N 1
ATOM 4017 C CA . VAL B 1 232 ? 58.349 5.477 22.974 1.00 14.65 229 VAL B CA 1
ATOM 4018 C C . VAL B 1 232 ? 58.280 5.884 24.441 1.00 17.48 229 VAL B C 1
ATOM 4019 O O . VAL B 1 232 ? 57.369 5.470 25.165 1.00 13.58 229 VAL B O 1
ATOM 4023 N N . LYS B 1 233 ? 59.239 6.707 24.866 1.00 12.58 230 LYS B N 1
ATOM 4024 C CA . LYS B 1 233 ? 59.274 7.173 26.248 1.00 13.16 230 LYS B CA 1
ATOM 4025 C C . LYS B 1 233 ? 58.672 8.557 26.434 1.00 16.21 230 LYS B C 1
ATOM 4026 O O . LYS B 1 233 ? 58.385 8.955 27.563 1.00 16.85 230 LYS B O 1
ATOM 4032 N N . VAL B 1 234 ? 58.539 9.312 25.350 1.00 13.52 231 VAL B N 1
ATOM 4033 C CA . VAL B 1 234 ? 57.937 10.636 25.435 1.00 10.59 231 VAL B CA 1
ATOM 4034 C C . VAL B 1 234 ? 56.436 10.508 25.685 1.00 14.43 231 VAL B C 1
ATOM 4035 O O . VAL B 1 234 ? 55.858 9.433 25.477 1.00 13.36 231 VAL B O 1
ATOM 4039 N N . PRO B 1 235 ? 55.799 11.597 26.148 1.00 10.86 232 PRO B N 1
ATOM 4040 C CA . PRO B 1 235 ? 54.342 11.551 26.321 1.00 14.08 232 PRO B CA 1
ATOM 4041 C C . PRO B 1 235 ? 53.631 11.249 24.992 1.00 12.45 232 PRO B C 1
ATOM 4042 O O . PRO B 1 235 ? 54.025 11.744 23.920 1.00 10.91 232 PRO B O 1
ATOM 4046 N N . THR B 1 236 ? 52.579 10.437 25.072 1.00 10.92 233 THR B N 1
ATOM 4047 C CA . THR B 1 236 ? 51.829 10.021 23.900 1.00 10.54 233 THR B CA 1
ATOM 4048 C C . THR B 1 236 ? 50.432 10.624 23.908 1.00 11.42 233 THR B C 1
ATOM 4049 O O . THR B 1 236 ? 49.893 10.919 24.975 1.00 10.13 233 THR B O 1
ATOM 4053 N N . LEU B 1 237 ? 49.868 10.821 22.709 1.00 10.43 234 LEU B N 1
ATOM 4054 C CA . LEU B 1 237 ? 48.543 11.421 22.557 1.00 11.07 234 LEU B CA 1
ATOM 4055 C C . LEU B 1 237 ? 47.659 10.600 21.627 1.00 9.53 234 LEU B C 1
ATOM 4056 O O . LEU B 1 237 ? 48.152 9.869 20.759 1.00 11.01 234 LEU B O 1
ATOM 4061 N N . ALA B 1 238 ? 46.343 10.731 21.813 1.00 10.73 235 ALA B N 1
ATOM 4062 C CA . ALA B 1 238 ? 45.367 10.275 20.833 1.00 8.46 235 ALA B CA 1
ATOM 4063 C C . ALA B 1 238 ? 44.550 11.498 20.442 1.00 11.48 235 ALA B C 1
ATOM 4064 O O . ALA B 1 238 ? 44.063 12.243 21.314 1.00 11.19 235 ALA B O 1
ATOM 4066 N N . GLU B 1 239 ? 44.417 11.725 19.144 1.00 10.97 236 GLU B N 1
ATOM 4067 C CA . GLU B 1 239 ? 43.586 12.824 18.664 1.00 10.51 236 GLU B CA 1
ATOM 4068 C C . GLU B 1 239 ? 42.495 12.331 17.723 1.00 14.15 236 GLU B C 1
ATOM 4069 O O . GLU B 1 239 ? 42.781 11.709 16.691 1.00 13.03 236 GLU B O 1
ATOM 4075 N N . GLY B 1 240 ? 41.241 12.622 18.057 1.00 12.77 237 GLY B N 1
ATOM 4076 C CA . GLY B 1 240 ? 40.157 12.392 17.120 1.00 13.61 237 GLY B CA 1
ATOM 4077 C C . GLY B 1 240 ? 39.188 11.361 17.666 1.00 14.62 237 GLY B C 1
ATOM 4078 O O . GLY B 1 240 ? 39.595 10.328 18.215 1.00 15.67 237 GLY B O 1
ATOM 4079 N N . GLY B 1 241 ? 37.900 11.661 17.536 1.00 15.13 238 GLY B N 1
ATOM 4080 C CA . GLY B 1 241 ? 36.862 10.690 17.846 1.00 19.58 238 GLY B CA 1
ATOM 4081 C C . GLY B 1 241 ? 36.632 10.399 19.324 1.00 20.31 238 GLY B C 1
ATOM 4082 O O . GLY B 1 241 ? 35.946 9.428 19.663 1.00 17.56 238 GLY B O 1
ATOM 4083 N N . ILE B 1 242 ? 37.176 11.236 20.207 1.00 15.68 239 ILE B N 1
ATOM 4084 C CA . ILE B 1 242 ? 37.027 11.021 21.647 1.00 12.63 239 ILE B CA 1
ATOM 4085 C C . ILE B 1 242 ? 35.804 11.746 22.208 1.00 17.42 239 ILE B C 1
ATOM 4086 O O . ILE B 1 242 ? 35.642 12.964 22.035 1.00 18.10 239 ILE B O 1
ATOM 4091 N N . ASN B 1 243 ? 34.925 10.995 22.872 1.00 19.62 240 ASN B N 1
ATOM 4092 C CA . ASN B 1 243 ? 33.703 11.565 23.418 1.00 17.41 240 ASN B CA 1
ATOM 4093 C C . ASN B 1 243 ? 33.411 10.933 24.773 1.00 18.66 240 ASN B C 1
ATOM 4094 O O . ASN B 1 243 ? 34.180 10.098 25.234 1.00 17.98 240 ASN B O 1
ATOM 4099 N N . ASP B 1 244 ? 32.308 11.287 25.418 1.00 20.61 241 ASP B N 1
ATOM 4100 C CA . ASP B 1 244 ? 32.178 10.786 26.788 1.00 29.80 241 ASP B CA 1
ATOM 4101 C C . ASP B 1 244 ? 31.828 9.299 26.868 1.00 28.21 241 ASP B C 1
ATOM 4102 O O . ASP B 1 244 ? 31.995 8.684 27.918 1.00 30.28 241 ASP B O 1
ATOM 4107 N N . THR B 1 245 ? 31.378 8.716 25.758 1.00 21.52 242 THR B N 1
ATOM 4108 C CA . THR B 1 245 ? 31.080 7.280 25.757 1.00 23.78 242 THR B CA 1
ATOM 4109 C C . THR B 1 245 ? 32.345 6.425 25.653 1.00 21.49 242 THR B C 1
ATOM 4110 O O . THR B 1 245 ? 32.347 5.277 26.101 1.00 23.14 242 THR B O 1
ATOM 4114 N N . ASN B 1 246 ? 33.417 6.968 25.075 1.00 17.79 243 ASN B N 1
ATOM 4115 C CA . ASN B 1 246 ? 34.622 6.157 24.878 1.00 16.43 243 ASN B CA 1
ATOM 4116 C C . ASN B 1 246 ? 35.878 6.686 25.554 1.00 17.94 243 ASN B C 1
ATOM 4117 O O . ASN B 1 246 ? 36.961 6.113 25.393 1.00 18.82 243 ASN B O 1
ATOM 4122 N N . TYR B 1 247 ? 35.732 7.762 26.325 1.00 17.53 244 TYR B N 1
ATOM 4123 C CA . TYR B 1 247 ? 36.881 8.402 26.988 1.00 18.37 244 TYR B CA 1
ATOM 4124 C C . TYR B 1 247 ? 37.631 7.394 27.869 1.00 18.44 244 TYR B C 1
ATOM 4125 O O . TYR B 1 247 ? 38.857 7.301 27.834 1.00 17.33 244 TYR B O 1
ATOM 4134 N N . VAL B 1 248 ? 36.887 6.641 28.666 1.00 18.66 245 VAL B N 1
ATOM 4135 C CA . VAL B 1 248 ? 37.528 5.665 29.545 1.00 17.12 245 VAL B CA 1
ATOM 4136 C C . VAL B 1 248 ? 38.237 4.555 28.751 1.00 18.99 245 VAL B C 1
ATOM 4137 O O . VAL B 1 248 ? 39.345 4.128 29.106 1.00 20.15 245 VAL B O 1
ATOM 4141 N N . ALA B 1 249 ? 37.610 4.103 27.668 1.00 15.70 246 ALA B N 1
ATOM 4142 C CA . ALA B 1 249 ? 38.236 3.115 26.781 1.00 18.00 246 ALA B CA 1
ATOM 4143 C C . ALA B 1 249 ? 39.556 3.633 26.204 1.00 24.00 246 ALA B C 1
ATOM 4144 O O . ALA B 1 249 ? 40.532 2.881 26.068 1.00 16.97 246 ALA B O 1
ATOM 4146 N N . PHE B 1 250 ? 39.594 4.911 25.842 1.00 15.93 247 PHE B N 1
ATOM 4147 C CA . PHE B 1 250 ? 40.850 5.520 25.389 1.00 15.62 247 PHE B CA 1
ATOM 4148 C C . PHE B 1 250 ? 41.873 5.556 26.518 1.00 15.41 247 PHE B C 1
ATOM 4149 O O . PHE B 1 250 ? 43.052 5.213 26.323 1.00 19.36 247 PHE B O 1
ATOM 4157 N N . LYS B 1 251 ? 41.429 5.989 27.688 1.00 14.80 248 LYS B N 1
ATOM 4158 C CA . LYS B 1 251 ? 42.312 6.073 28.844 1.00 18.65 248 LYS B CA 1
ATOM 4159 C C . LYS B 1 251 ? 42.874 4.695 29.219 1.00 23.18 248 LYS B C 1
ATOM 4160 O O . LYS B 1 251 ? 44.030 4.596 29.650 1.00 18.31 248 LYS B O 1
ATOM 4166 N N . ASP B 1 252 ? 42.077 3.640 29.025 1.00 16.83 249 ASP B N 1
ATOM 4167 C CA . ASP B 1 252 ? 42.499 2.265 29.364 1.00 19.01 249 ASP B CA 1
ATOM 4168 C C . ASP B 1 252 ? 43.722 1.824 28.560 1.00 16.96 249 ASP B C 1
ATOM 4169 O O . ASP B 1 252 ? 44.411 0.874 28.935 1.00 19.32 249 ASP B O 1
ATOM 4174 N N . THR B 1 253 ? 43.985 2.486 27.438 1.00 12.96 250 THR B N 1
ATOM 4175 C CA . THR B 1 253 ? 45.133 2.103 26.615 1.00 13.84 250 THR B CA 1
ATOM 4176 C C . THR B 1 253 ? 46.449 2.621 27.211 1.00 15.97 250 THR B C 1
ATOM 4177 O O . THR B 1 253 ? 47.530 2.204 26.777 1.00 15.07 250 THR B O 1
ATOM 4181 N N . GLY B 1 254 ? 46.365 3.540 28.171 1.00 14.91 251 GLY B N 1
ATOM 4182 C CA . GLY B 1 254 ? 47.577 4.097 28.765 1.00 16.82 251 GLY B CA 1
ATOM 4183 C C . GLY B 1 254 ? 48.152 5.307 28.043 1.00 15.97 251 GLY B C 1
ATOM 4184 O O . GLY B 1 254 ? 49.173 5.867 28.476 1.00 15.15 251 GLY B O 1
ATOM 4185 N N . VAL B 1 255 ? 47.512 5.731 26.955 1.00 11.70 252 VAL B N 1
ATOM 4186 C CA . VAL B 1 255 ? 47.966 6.928 26.236 1.00 10.96 252 VAL B CA 1
ATOM 4187 C C . VAL B 1 255 ? 47.931 8.117 27.221 1.00 11.06 252 VAL B C 1
ATOM 4188 O O . VAL B 1 255 ? 47.099 8.148 28.129 1.00 12.54 252 VAL B O 1
ATOM 4192 N N . ASN B 1 256 ? 48.867 9.065 27.113 1.00 10.25 253 ASN B N 1
ATOM 4193 C CA . ASN B 1 256 ? 49.003 10.058 28.182 1.00 10.20 253 ASN B CA 1
ATOM 4194 C C . ASN B 1 256 ? 48.109 11.280 28.020 1.00 8.78 253 ASN B C 1
ATOM 4195 O O . ASN B 1 256 ? 47.815 11.947 29.008 1.00 12.11 253 ASN B O 1
ATOM 4200 N N . ILE B 1 257 ? 47.734 11.603 26.786 1.00 10.59 254 ILE B N 1
ATOM 4201 C CA . ILE B 1 257 ? 46.991 12.850 26.544 1.00 9.21 254 ILE B CA 1
ATOM 4202 C C . ILE B 1 257 ? 45.892 12.584 25.531 1.00 11.55 254 ILE B C 1
ATOM 4203 O O . ILE B 1 257 ? 46.143 12.024 24.455 1.00 12.17 254 ILE B O 1
ATOM 4208 N N . LEU B 1 258 ? 44.668 12.975 25.876 1.00 10.58 255 LEU B N 1
ATOM 4209 C CA . LEU B 1 258 ? 43.552 12.822 24.944 1.00 10.52 255 LEU B CA 1
ATOM 4210 C C . LEU B 1 258 ? 43.236 14.194 24.371 1.00 11.65 255 LEU B C 1
ATOM 4211 O O . LEU B 1 258 ? 42.962 15.127 25.126 1.00 12.65 255 LEU B O 1
ATOM 4216 N N . VAL B 1 259 ? 43.293 14.332 23.045 1.00 11.33 256 VAL B N 1
ATOM 4217 C CA . VAL B 1 259 ? 43.049 15.636 22.437 1.00 10.24 256 VAL B CA 1
ATOM 4218 C C . VAL B 1 259 ? 41.565 15.711 22.153 1.00 13.70 256 VAL B C 1
ATOM 4219 O O . VAL B 1 259 ? 41.041 14.909 21.379 1.00 15.23 256 VAL B O 1
ATOM 4223 N N . ILE B 1 260 ? 40.881 16.650 22.798 1.00 11.87 257 ILE B N 1
ATOM 4224 C CA . ILE B 1 260 ? 39.424 16.696 22.742 1.00 15.12 257 ILE B CA 1
ATOM 4225 C C . ILE B 1 260 ? 38.947 18.074 22.351 1.00 19.93 257 ILE B C 1
ATOM 4226 O O . ILE B 1 260 ? 39.205 19.060 23.052 1.00 15.36 257 ILE B O 1
ATOM 4231 N N . GLY B 1 261 ? 38.235 18.147 21.234 1.00 16.21 258 GLY B N 1
ATOM 4232 C CA . GLY B 1 261 ? 37.725 19.418 20.770 1.00 17.15 258 GLY B CA 1
ATOM 4233 C C . GLY B 1 261 ? 36.261 19.305 20.422 1.00 18.97 258 GLY B C 1
ATOM 4234 O O . GLY B 1 261 ? 35.422 19.944 21.040 1.00 20.75 258 GLY B O 1
ATOM 4235 N N . THR B 1 262 ? 35.956 18.479 19.426 1.00 18.23 259 THR B N 1
ATOM 4236 C CA . THR B 1 262 ? 34.595 18.404 18.893 1.00 20.29 259 THR B CA 1
ATOM 4237 C C . THR B 1 262 ? 33.554 18.124 19.967 1.00 19.68 259 THR B C 1
ATOM 4238 O O . THR B 1 262 ? 32.515 18.792 20.034 1.00 20.07 259 THR B O 1
ATOM 4242 N N A SER B 1 263 ? 33.836 17.139 20.815 0.55 18.03 260 SER B N 1
ATOM 4243 N N B SER B 1 263 ? 33.853 17.147 20.823 0.45 18.13 260 SER B N 1
ATOM 4244 C CA A SER B 1 263 ? 32.902 16.763 21.869 0.55 21.24 260 SER B CA 1
ATOM 4245 C CA B SER B 1 263 ? 32.938 16.741 21.887 0.45 21.14 260 SER B CA 1
ATOM 4246 C C A SER B 1 263 ? 32.620 17.927 22.803 0.55 22.89 260 SER B C 1
ATOM 4247 C C B SER B 1 263 ? 32.637 17.893 22.834 0.45 22.61 260 SER B C 1
ATOM 4248 O O A SER B 1 263 ? 31.481 18.140 23.225 0.55 23.25 260 SER B O 1
ATOM 4249 O O B SER B 1 263 ? 31.511 18.052 23.311 0.45 23.31 260 SER B O 1
ATOM 4254 N N . ILE B 1 264 ? 33.657 18.692 23.118 1.00 15.67 261 ILE B N 1
ATOM 4255 C CA . ILE B 1 264 ? 33.491 19.863 23.969 1.00 18.10 261 ILE B CA 1
ATOM 4256 C C . ILE B 1 264 ? 32.733 20.977 23.242 1.00 18.88 261 ILE B C 1
ATOM 4257 O O . ILE B 1 264 ? 31.780 21.551 23.804 1.00 18.18 261 ILE B O 1
ATOM 4262 N N . ASP B 1 265 ? 33.130 21.269 21.999 1.00 18.05 262 ASP B N 1
ATOM 4263 C CA . ASP B 1 265 ? 32.400 22.230 21.148 1.00 16.67 262 ASP B CA 1
ATOM 4264 C C . ASP B 1 265 ? 30.908 21.931 21.130 1.00 22.42 262 ASP B C 1
ATOM 4265 O O . ASP B 1 265 ? 30.078 22.834 21.239 1.00 20.07 262 ASP B O 1
ATOM 4270 N N . ASN B 1 266 ? 30.569 20.658 20.965 1.00 16.72 263 ASN B N 1
ATOM 4271 C CA . ASN B 1 266 ? 29.171 20.255 20.867 1.00 18.96 263 ASN B CA 1
ATOM 4272 C C . ASN B 1 266 ? 28.405 20.573 22.137 1.00 20.79 263 ASN B C 1
ATOM 4273 O O . ASN B 1 266 ? 27.282 21.069 22.096 1.00 19.76 263 ASN B O 1
ATOM 4278 N N . VAL B 1 267 ? 29.011 20.283 23.274 1.00 20.06 264 VAL B N 1
ATOM 4279 C CA . VAL B 1 267 ? 28.346 20.542 24.551 1.00 18.08 264 VAL B CA 1
ATOM 4280 C C . VAL B 1 267 ? 28.198 22.044 24.819 1.00 18.75 264 VAL B C 1
ATOM 4281 O O . VAL B 1 267 ? 27.143 22.511 25.291 1.00 19.18 264 VAL B O 1
ATOM 4285 N N . VAL B 1 268 ? 29.238 22.806 24.501 1.00 15.56 265 VAL B N 1
ATOM 4286 C CA . VAL B 1 268 ? 29.198 24.255 24.717 1.00 20.88 265 VAL B CA 1
ATOM 4287 C C . VAL B 1 268 ? 28.160 24.906 23.800 1.00 20.93 265 VAL B C 1
ATOM 4288 O O . VAL B 1 268 ? 27.412 25.788 24.233 1.00 19.36 265 VAL B O 1
ATOM 4292 N N A SER B 1 269 ? 28.090 24.461 22.550 0.49 16.88 266 SER B N 1
ATOM 4293 N N B SER B 1 269 ? 28.139 24.471 22.540 0.51 16.57 266 SER B N 1
ATOM 4294 C CA A SER B 1 269 ? 27.092 24.995 21.626 0.49 16.84 266 SER B CA 1
ATOM 4295 C CA B SER B 1 269 ? 27.180 24.966 21.552 0.51 16.86 266 SER B CA 1
ATOM 4296 C C A SER B 1 269 ? 25.682 24.648 22.072 0.49 20.48 266 SER B C 1
ATOM 4297 C C B SER B 1 269 ? 25.754 24.659 21.986 0.51 19.77 266 SER B C 1
ATOM 4298 O O A SER B 1 269 ? 24.800 25.514 22.104 0.49 18.28 266 SER B O 1
ATOM 4299 O O B SER B 1 269 ? 24.876 25.526 21.929 0.51 19.91 266 SER B O 1
ATOM 4304 N N A GLU B 1 270 ? 25.471 23.383 22.425 0.49 18.74 267 GLU B N 1
ATOM 4305 N N B GLU B 1 270 ? 25.521 23.425 22.424 0.51 18.47 267 GLU B N 1
ATOM 4306 C CA A GLU B 1 270 ? 24.163 22.932 22.890 0.49 19.10 267 GLU B CA 1
ATOM 4307 C CA B GLU B 1 270 ? 24.179 23.013 22.837 0.51 18.55 267 GLU B CA 1
ATOM 4308 C C A GLU B 1 270 ? 23.691 23.746 24.096 0.49 19.15 267 GLU B C 1
ATOM 4309 C C B GLU B 1 270 ? 23.700 23.785 24.070 0.51 18.76 267 GLU B C 1
ATOM 4310 O O A GLU B 1 270 ? 22.500 24.053 24.224 0.49 19.31 267 GLU B O 1
ATOM 4311 O O B GLU B 1 270 ? 22.507 24.078 24.205 0.51 19.03 267 GLU B O 1
ATOM 4322 N N . ALA B 1 271 ? 24.630 24.112 24.966 1.00 18.95 268 ALA B N 1
ATOM 4323 C CA . ALA B 1 271 ? 24.292 24.872 26.171 1.00 20.87 268 ALA B CA 1
ATOM 4324 C C . ALA B 1 271 ? 23.773 26.251 25.786 1.00 21.67 268 ALA B C 1
ATOM 4325 O O . ALA B 1 271 ? 22.813 26.757 26.382 1.00 18.38 268 ALA B O 1
ATOM 4327 N N . ALA B 1 272 ? 24.420 26.854 24.794 1.00 18.94 269 ALA B N 1
ATOM 4328 C CA . ALA B 1 272 ? 23.996 28.150 24.280 1.00 19.67 269 ALA B CA 1
ATOM 4329 C C . ALA B 1 272 ? 22.624 28.041 23.616 1.00 20.53 269 ALA B C 1
ATOM 4330 O O . ALA B 1 272 ? 21.746 28.866 23.854 1.00 18.84 269 ALA B O 1
ATOM 4332 N N . THR B 1 273 ? 22.440 27.040 22.767 1.00 16.01 270 THR B N 1
ATOM 4333 C CA . THR B 1 273 ? 21.136 26.836 22.139 1.00 19.03 270 THR B CA 1
ATOM 4334 C C . THR B 1 273 ? 20.040 26.699 23.192 1.00 22.61 270 THR B C 1
ATOM 4335 O O . THR B 1 273 ? 18.966 27.318 23.095 1.00 19.84 270 THR B O 1
ATOM 4339 N N . ASN B 1 274 ? 20.309 25.886 24.208 1.00 19.02 271 ASN B N 1
ATOM 4340 C CA . ASN B 1 274 ? 19.281 25.572 25.197 1.00 20.22 271 ASN B CA 1
ATOM 4341 C C . ASN B 1 274 ? 18.919 26.754 26.093 1.00 17.86 271 ASN B C 1
ATOM 4342 O O . ASN B 1 274 ? 17.763 26.892 26.508 1.00 22.82 271 ASN B O 1
ATOM 4347 N N . VAL B 1 275 ? 19.885 27.613 26.399 1.00 19.22 272 VAL B N 1
ATOM 4348 C CA . VAL B 1 275 ? 19.569 28.740 27.277 1.00 20.06 272 VAL B CA 1
ATOM 4349 C C . VAL B 1 275 ? 18.749 29.785 26.511 1.00 17.24 272 VAL B C 1
ATOM 4350 O O . VAL B 1 275 ? 17.814 30.378 27.058 1.00 20.88 272 VAL B O 1
ATOM 4354 N N . VAL B 1 276 ? 19.055 29.964 25.227 1.00 18.63 273 VAL B N 1
ATOM 4355 C CA . VAL B 1 276 ? 18.283 30.872 24.399 1.00 17.92 273 VAL B CA 1
ATOM 4356 C C . VAL B 1 276 ? 16.873 30.326 24.248 1.00 23.17 273 VAL B C 1
ATOM 4357 O O . VAL B 1 276 ? 15.899 31.052 24.441 1.00 21.17 273 VAL B O 1
ATOM 4361 N N . LYS B 1 277 ? 16.771 29.034 23.951 1.00 20.97 274 LYS B N 1
ATOM 4362 C CA . LYS B 1 277 ? 15.474 28.357 23.866 1.00 22.88 274 LYS B CA 1
ATOM 4363 C C . LYS B 1 277 ? 14.667 28.581 25.160 1.00 30.66 274 LYS B C 1
ATOM 4364 O O . LYS B 1 277 ? 13.464 28.881 25.120 1.00 30.63 274 LYS B O 1
ATOM 4370 N N . LYS B 1 278 ? 15.333 28.486 26.308 1.00 29.08 275 LYS B N 1
ATOM 4371 C CA . LYS B 1 278 ? 14.661 28.720 27.590 1.00 33.21 275 LYS B CA 1
ATOM 4372 C C . LYS B 1 278 ? 14.150 30.156 27.733 1.00 32.26 275 LYS B C 1
ATOM 4373 O O . LYS B 1 278 ? 13.012 30.379 28.139 1.00 35.29 275 LYS B O 1
ATOM 4379 N N . PHE B 1 279 ? 14.998 31.129 27.412 1.00 29.70 276 PHE B N 1
ATOM 4380 C CA . PHE B 1 279 ? 14.621 32.530 27.550 1.00 28.04 276 PHE B CA 1
ATOM 4381 C C . PHE B 1 279 ? 13.443 32.877 26.636 1.00 39.33 276 PHE B C 1
ATOM 4382 O O . PHE B 1 279 ? 12.602 33.706 26.984 1.00 40.38 276 PHE B O 1
ATOM 4390 N N . LEU B 1 280 ? 13.386 32.230 25.473 1.00 26.29 277 LEU B N 1
ATOM 4391 C CA . LEU B 1 280 ? 12.328 32.494 24.503 1.00 28.70 277 LEU B CA 1
ATOM 4392 C C . LEU B 1 280 ? 11.009 31.765 24.783 1.00 40.07 277 LEU B C 1
ATOM 4393 O O . LEU B 1 280 ? 9.962 32.170 24.281 1.00 44.22 277 LEU B O 1
ATOM 4398 N N . SER B 1 281 ? 11.054 30.697 25.576 1.00 35.43 278 SER B N 1
ATOM 4399 C CA . SER B 1 281 ? 9.845 29.936 25.890 1.00 48.13 278 SER B CA 1
ATOM 4400 C C . SER B 1 281 ? 9.184 30.433 27.174 1.00 61.10 278 SER B C 1
ATOM 4401 O O . SER B 1 281 ? 9.057 31.639 27.401 1.00 67.53 278 SER B O 1
#

B-factor: mean 25.57, std 12.76, range [6.18, 81.9]

Radius of gyration: 25.36 Å; Cα contacts (8 Å, |Δi|>4): 1163; chains: 2; bounding box: 66×69×48 Å